Protein AF-A0A5C7MUN4-F1 (afdb_monomer_lite)

Radius of gyration: 30.95 Å; chains: 1; bounding box: 71×65×90 Å

Sequence (383 aa):
MLADESFEQSLLNELRAIESFRRRYASEQPAARVDAQDPDVQRLIEVLAFSAVRTRQALHNNVRATWRRVLGSFFAPLLNPLPAMALLQAQVTARMTESMVLPAGTPVQVTSSDSFVASFQTLAELRVVPMTLERCEVLRAPQGLRLTLSFMSRLSRPDAVGTLRLGLHYLDDYLAALSVFVQLRTHLQRAFVVYDSPVTEGSDGPSCAVEFGPTFDDSYAADERNPLTAVRSFFHFPQQELLLQVQVPPSGRPWNRMTLCFDMSPKWPRRPAPFRELFQPFVVPVCNLRRSPAAPILCDGTQDAYPIHFVHSAASYRLHSIDGVYRITSNGLVPIPQTTLREATPSYELEHVHIPNAGGQSASETSALILRMPSALVDPAQI

pLDDT: mean 85.66, std 13.57, range [30.22, 98.25]

Foldseek 3Di:
DPPPDPLVNQLVVLVVVVVVVLVVCCVVCVPPDDDDPDVVVVVVSSVVSSVVSVVVVVVVVVVVQVVCLQCCQPPVLVVFDAFDKDKDFDDQDPPPPAKDKDAFQRWDWDQDPVRDIFIKTFHGIFIDGNKDFDWWDWAAAPAAIKTKTKIFHPDFAQDFPFKKKWQFDDPVDPVQLVVVLVLLVVFFPFKAKDFPDDDDNPDDHHTKDKDFADPHVDDPVPPPDDVSNVVVVCVVCVSRRRMMIIGYDGDPGGGGMMMMITDTHNPRPCVPPDTRVRIRIRMTMMTRDDDDDWDKWWQQVPDQWAWTHRPDPPPSDDDRDDPFDFWQDPVGTHTADDDDVDDDPFHKTKGFDFADDPPPPHTDTIIIIRTPHPCSNVPIIID

Secondary structure (DSSP, 8-state):
------HHHHHHHHHHHHHHHHHHHHHH-GGG---S--HHHHHHHHHHHHHHHHHHHHHHHHHHHHHHHHHHHHHHHHHSPPPPEEEEEPPPPTT--S-EEE-TT-EEEEE-TTS-EEEEEESS-EEE-SEEEEEEEEEEETTEEEEEEEEEEEEEE-S--EEEEEEE--TT-HHHHHHHHHHHHHHEEEEEEEESS---TT---PBPEEEES---SS-GGG--S-HHHHHHHHHH-GGGG-EEEEEEPPPSS-EEEEEEEEEE-TT----SPP-GGGEEESEEEEES----PBPP-EE-SS-S-EE--BSS--TT------S-EEEEETTEEEEEPBP-SS--SSEEEEEEEEE--TTSS--EEEEEEEEE-GGGGTS-EE-

Structure (mmCIF, N/CA/C/O backbone):
data_AF-A0A5C7MUN4-F1
#
_entry.id   AF-A0A5C7MUN4-F1
#
loop_
_atom_site.group_PDB
_atom_site.id
_atom_site.type_symbol
_atom_site.label_atom_id
_atom_site.label_alt_id
_atom_site.label_comp_id
_atom_site.label_asym_id
_atom_site.label_entity_id
_atom_site.label_seq_id
_atom_site.pdbx_PDB_ins_code
_atom_site.Cartn_x
_atom_site.Cartn_y
_atom_site.Cartn_z
_atom_site.occupancy
_atom_site.B_iso_or_equiv
_atom_site.auth_seq_id
_atom_site.auth_comp_id
_atom_site.auth_asym_id
_atom_site.auth_atom_id
_atom_site.pdbx_PDB_model_num
ATOM 1 N N . MET A 1 1 ? 20.006 14.497 -13.253 1.00 30.22 1 MET A N 1
ATOM 2 C CA . MET A 1 1 ? 18.894 14.373 -14.215 1.00 30.22 1 MET A CA 1
ATOM 3 C C . MET A 1 1 ? 19.154 15.428 -15.279 1.00 30.22 1 MET A C 1
ATOM 5 O O . MET A 1 1 ? 18.889 16.594 -15.031 1.00 30.22 1 MET A O 1
ATOM 9 N N . LEU A 1 2 ? 19.858 15.075 -16.359 1.00 34.72 2 LEU A N 1
ATOM 10 C CA . LEU A 1 2 ? 20.045 16.009 -17.474 1.00 34.72 2 LEU A CA 1
ATOM 11 C C . LEU A 1 2 ? 18.666 16.181 -18.105 1.00 34.72 2 LEU A C 1
ATOM 13 O O . LEU A 1 2 ? 18.048 15.172 -18.444 1.00 34.72 2 LEU A O 1
ATOM 17 N N . ALA A 1 3 ? 18.162 17.414 -18.159 1.00 38.09 3 ALA A N 1
ATOM 18 C CA . ALA A 1 3 ? 16.951 17.714 -18.905 1.00 38.09 3 ALA A CA 1
ATOM 19 C C . ALA A 1 3 ? 17.123 17.147 -20.321 1.00 38.09 3 ALA A C 1
ATOM 21 O O . ALA A 1 3 ? 18.184 17.327 -20.922 1.00 38.09 3 ALA A O 1
ATOM 22 N N . ASP A 1 4 ? 16.130 16.409 -20.812 1.00 54.91 4 ASP A N 1
ATOM 23 C CA . ASP A 1 4 ? 16.089 16.049 -22.225 1.00 54.91 4 ASP A CA 1
ATOM 24 C C . ASP A 1 4 ? 15.905 17.362 -22.990 1.00 54.91 4 ASP A C 1
ATOM 26 O O . ASP A 1 4 ? 14.804 17.907 -23.061 1.00 54.91 4 ASP A O 1
ATOM 30 N N . GLU A 1 5 ? 17.014 17.935 -23.465 1.00 61.66 5 GLU A N 1
ATOM 31 C CA . GLU A 1 5 ? 16.964 19.041 -24.414 1.00 61.66 5 GLU A CA 1
ATOM 32 C C . GLU A 1 5 ? 16.142 18.578 -25.613 1.00 61.66 5 GLU A C 1
ATOM 34 O O . GLU A 1 5 ? 16.366 17.489 -26.155 1.00 61.66 5 GLU A O 1
ATOM 39 N N . SER A 1 6 ? 15.169 19.391 -26.024 1.00 78.25 6 SER A N 1
ATOM 40 C CA . SER A 1 6 ? 14.361 19.034 -27.184 1.00 78.25 6 SER A CA 1
ATOM 41 C C . SER A 1 6 ? 15.262 18.925 -28.419 1.00 78.25 6 SER A C 1
ATOM 43 O O . SER A 1 6 ? 16.280 19.613 -28.531 1.00 78.25 6 SER A O 1
ATOM 45 N N . PHE A 1 7 ? 14.881 18.075 -29.376 1.00 82.69 7 PHE A N 1
ATOM 46 C CA . PHE A 1 7 ? 15.595 17.956 -30.653 1.00 82.69 7 PHE A CA 1
ATOM 47 C C . PHE A 1 7 ? 15.853 19.323 -31.304 1.00 82.69 7 PHE A C 1
ATOM 49 O O . PHE A 1 7 ? 16.945 19.578 -31.807 1.00 82.69 7 PHE A O 1
ATOM 56 N N . GLU A 1 8 ? 14.875 20.225 -31.222 1.00 84.81 8 GLU A N 1
ATOM 57 C CA . GLU A 1 8 ? 14.978 21.592 -31.732 1.00 84.81 8 GLU A CA 1
ATOM 58 C C . GLU A 1 8 ? 16.075 22.400 -31.032 1.00 84.81 8 GLU A C 1
ATOM 60 O O . GLU A 1 8 ? 16.849 23.084 -31.697 1.00 84.81 8 GLU A O 1
ATOM 65 N N . GLN A 1 9 ? 16.193 22.298 -29.704 1.00 88.19 9 GLN A N 1
ATOM 66 C CA . GLN A 1 9 ? 17.255 22.974 -28.954 1.00 88.19 9 GLN A CA 1
ATOM 67 C C . GLN A 1 9 ? 18.634 22.448 -29.352 1.00 88.19 9 GLN A C 1
ATOM 69 O O . GLN A 1 9 ? 19.532 23.241 -29.640 1.00 88.19 9 GLN A O 1
ATOM 74 N N . SER A 1 10 ? 18.792 21.123 -29.441 1.00 88.19 10 SER A N 1
ATOM 75 C CA . SER A 1 10 ? 20.044 20.516 -29.898 1.00 88.19 10 SER A CA 1
ATOM 76 C C . SER A 1 10 ? 20.396 20.935 -31.331 1.00 88.19 10 SER A C 1
ATOM 78 O O . SER A 1 10 ? 21.559 21.225 -31.611 1.00 88.19 10 SER A O 1
ATOM 80 N N . LEU A 1 11 ? 19.406 21.033 -32.226 1.00 91.19 11 LEU A N 1
ATOM 81 C CA . LEU A 1 11 ? 19.602 21.488 -33.604 1.00 91.19 11 LEU A CA 1
ATOM 82 C C . LEU A 1 11 ? 20.031 22.955 -33.679 1.00 91.19 11 LEU A C 1
ATOM 84 O O . LEU A 1 11 ? 20.992 23.280 -34.374 1.00 91.19 11 LEU A O 1
ATOM 88 N N . LEU A 1 12 ? 19.362 23.840 -32.939 1.00 91.94 12 LEU A N 1
ATOM 89 C CA . LEU A 1 12 ? 19.726 25.256 -32.881 1.00 91.94 12 LEU A CA 1
ATOM 90 C C . LEU A 1 12 ? 21.133 25.456 -32.311 1.00 91.94 12 LEU A C 1
ATOM 92 O O . LEU A 1 12 ? 21.886 26.293 -32.812 1.00 91.94 12 LEU A O 1
ATOM 96 N N . ASN A 1 13 ? 21.498 24.685 -31.287 1.00 92.31 13 ASN A N 1
ATOM 97 C CA . ASN A 1 13 ? 22.842 24.705 -30.717 1.00 92.31 13 ASN A CA 1
ATOM 98 C C . ASN A 1 13 ? 23.891 24.251 -31.744 1.00 92.31 13 ASN A C 1
ATOM 100 O O . ASN A 1 13 ? 24.927 24.905 -31.873 1.00 92.31 13 ASN A O 1
ATOM 104 N N . GLU A 1 14 ? 23.606 23.204 -32.524 1.00 93.88 14 GLU A N 1
ATOM 105 C CA . GLU A 1 14 ? 24.507 22.723 -33.576 1.00 93.88 14 GLU A CA 1
ATOM 106 C C . GLU A 1 14 ? 24.694 23.759 -34.694 1.00 93.88 14 GLU A C 1
ATOM 108 O O . GLU A 1 14 ? 25.824 24.071 -35.065 1.00 93.88 14 GLU A O 1
ATOM 113 N N . LEU A 1 15 ? 23.606 24.361 -35.187 1.00 92.00 15 LEU A N 1
ATOM 114 C CA . LEU A 1 15 ? 23.672 25.396 -36.226 1.00 92.00 15 LEU A CA 1
ATOM 115 C C . LEU A 1 15 ? 24.466 26.624 -35.759 1.00 92.00 15 LEU A C 1
ATOM 117 O O . LEU A 1 15 ? 25.291 27.155 -36.504 1.00 92.00 15 LEU A O 1
ATOM 121 N N . ARG A 1 16 ? 24.283 27.048 -34.500 1.00 91.38 16 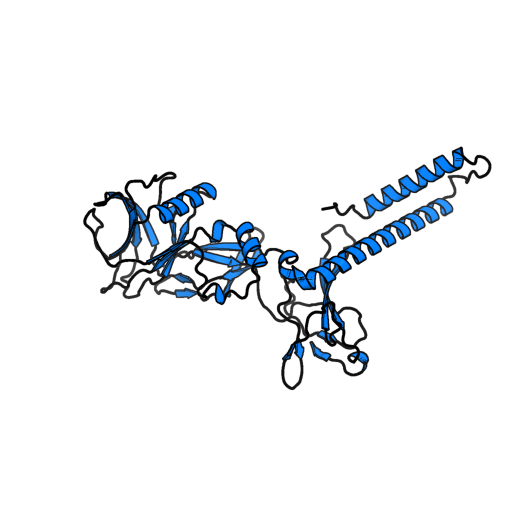ARG A N 1
ATOM 122 C CA . ARG A 1 16 ? 25.086 28.124 -33.894 1.00 91.38 16 ARG A CA 1
ATOM 123 C C . ARG A 1 16 ? 26.563 27.746 -33.796 1.00 91.38 16 ARG A C 1
ATOM 125 O O . ARG A 1 16 ? 27.420 28.587 -34.072 1.00 91.38 16 ARG A O 1
ATOM 132 N N . ALA A 1 17 ? 26.869 26.503 -33.423 1.00 91.75 17 ALA A N 1
ATOM 133 C CA . ALA A 1 17 ? 28.241 26.013 -33.351 1.00 91.75 17 ALA A CA 1
ATOM 134 C C . ALA A 1 17 ? 28.908 26.026 -34.737 1.00 91.75 17 ALA A C 1
ATOM 136 O O . ALA A 1 17 ? 30.005 26.568 -34.873 1.00 91.75 17 ALA A O 1
ATOM 137 N N . ILE A 1 18 ? 28.222 25.541 -35.776 1.00 89.81 18 ILE A N 1
ATOM 138 C CA . ILE A 1 18 ? 28.713 25.564 -37.163 1.00 89.81 18 ILE A CA 1
ATOM 139 C C . ILE A 1 18 ? 28.970 27.002 -37.634 1.00 89.81 18 ILE A C 1
ATOM 141 O O . ILE A 1 18 ? 30.040 27.297 -38.168 1.00 89.81 18 ILE A O 1
ATOM 145 N N . GLU A 1 19 ? 28.039 27.922 -37.381 1.00 86.50 19 GLU A N 1
ATOM 146 C CA . GLU A 1 19 ? 28.182 29.333 -37.757 1.00 86.50 19 GLU A CA 1
ATOM 147 C C . GLU A 1 19 ? 29.358 30.009 -37.028 1.00 86.50 19 GLU A C 1
ATOM 149 O O . GLU A 1 19 ? 30.152 30.735 -37.630 1.00 86.50 19 GLU A O 1
ATOM 154 N N . SER A 1 20 ? 29.534 29.738 -35.731 1.00 88.38 20 SER A N 1
ATOM 155 C CA . SER A 1 20 ? 30.675 30.263 -34.969 1.00 88.38 20 SER A CA 1
ATOM 156 C C . SER A 1 20 ? 32.019 29.705 -35.456 1.00 88.38 20 SER A C 1
ATOM 158 O O . SER A 1 20 ? 32.976 30.468 -35.614 1.00 88.38 20 SER A O 1
ATOM 160 N N . PHE A 1 21 ? 32.083 28.404 -35.767 1.00 87.12 21 PHE A N 1
ATOM 161 C CA . PHE A 1 21 ? 33.252 27.776 -36.377 1.00 87.12 21 PHE A CA 1
ATOM 162 C C . PHE A 1 21 ? 33.586 28.440 -37.712 1.00 87.12 21 PHE A C 1
ATOM 164 O O . PHE A 1 21 ? 34.736 28.812 -37.942 1.00 87.12 21 PHE A O 1
ATOM 171 N N . ARG A 1 22 ? 32.576 28.656 -38.560 1.00 80.62 22 ARG A N 1
ATOM 172 C CA . ARG A 1 22 ? 32.736 29.305 -39.860 1.00 80.62 22 ARG A CA 1
ATOM 173 C C . ARG A 1 22 ? 33.324 30.708 -39.731 1.00 80.62 22 ARG A C 1
ATOM 175 O O . ARG A 1 22 ? 34.273 31.031 -40.443 1.00 80.62 22 ARG A O 1
ATOM 182 N N . ARG A 1 23 ? 32.794 31.539 -38.825 1.00 83.38 23 ARG A N 1
ATOM 183 C CA . ARG A 1 23 ? 33.304 32.906 -38.598 1.00 83.38 23 ARG A CA 1
ATOM 184 C C . ARG A 1 23 ? 34.771 32.899 -38.189 1.00 83.38 23 ARG A C 1
ATOM 186 O O . ARG A 1 23 ? 35.555 33.673 -38.734 1.00 83.38 23 ARG A O 1
ATOM 193 N N . ARG A 1 24 ? 35.144 32.001 -37.273 1.00 85.19 24 ARG A N 1
ATOM 194 C CA . ARG A 1 24 ? 36.537 31.830 -36.848 1.00 85.19 24 ARG A CA 1
ATOM 195 C C . ARG A 1 24 ? 37.418 31.384 -38.015 1.00 85.19 24 ARG A C 1
ATOM 197 O O . ARG A 1 24 ? 38.421 32.034 -38.294 1.00 85.19 24 ARG A O 1
ATOM 204 N N . TYR A 1 25 ? 36.998 30.364 -38.758 1.00 82.94 25 TYR A N 1
ATOM 205 C CA . TYR A 1 25 ? 37.739 29.852 -39.910 1.00 82.94 25 TYR A CA 1
ATOM 206 C C . TYR A 1 25 ? 37.963 30.926 -40.987 1.00 82.94 25 TYR A C 1
ATOM 208 O O . TYR A 1 25 ? 39.075 31.092 -41.479 1.00 82.94 25 TYR A O 1
ATOM 216 N N . ALA A 1 26 ? 36.941 31.731 -41.295 1.00 81.88 26 ALA A N 1
ATOM 217 C CA . ALA A 1 26 ? 37.047 32.830 -42.256 1.00 81.88 26 ALA A CA 1
ATOM 218 C C . ALA A 1 26 ? 37.977 33.968 -41.793 1.00 81.88 26 ALA A C 1
ATOM 220 O O . ALA A 1 26 ? 38.503 34.701 -42.635 1.00 81.88 26 ALA A O 1
ATOM 221 N N . SER A 1 27 ? 38.158 34.144 -40.478 1.00 82.81 27 SER A N 1
ATOM 222 C CA . SER A 1 27 ? 39.119 35.105 -39.922 1.00 82.81 27 SER A CA 1
ATOM 223 C C . SER A 1 27 ? 40.562 34.597 -39.989 1.00 82.81 27 SER A C 1
ATOM 225 O O . SER A 1 27 ? 41.468 35.377 -40.260 1.00 82.81 27 SER A O 1
ATOM 227 N N . GLU A 1 28 ? 40.764 33.291 -39.802 1.00 85.38 28 GLU A N 1
ATOM 228 C CA . GLU A 1 28 ? 42.081 32.643 -39.814 1.00 85.38 28 GLU A CA 1
ATOM 229 C C . GLU A 1 28 ? 42.582 32.352 -41.237 1.00 85.38 28 GLU A C 1
ATOM 231 O O . GLU A 1 28 ? 43.787 32.367 -41.478 1.00 85.38 28 GLU A O 1
ATOM 236 N N . GLN A 1 29 ? 41.674 32.113 -42.191 1.00 81.38 29 GLN A N 1
ATOM 237 C CA . GLN A 1 29 ? 41.995 31.763 -43.580 1.00 81.38 29 GLN A CA 1
ATOM 238 C C . GLN A 1 29 ? 41.243 32.660 -44.584 1.00 81.38 29 GLN A C 1
ATOM 240 O O . GLN A 1 29 ? 40.272 32.228 -45.214 1.00 81.38 29 GLN A O 1
ATOM 245 N N . PRO A 1 30 ? 41.690 33.915 -44.796 1.00 74.62 30 PRO A N 1
ATOM 246 C CA . PRO A 1 30 ? 40.983 34.880 -45.646 1.00 74.62 30 PRO A CA 1
ATOM 247 C C . PRO A 1 30 ? 40.883 34.468 -47.122 1.00 74.62 30 PRO A C 1
ATOM 249 O O . PRO A 1 30 ? 39.945 34.871 -47.806 1.00 74.62 30 PRO A O 1
ATOM 252 N N . ALA A 1 31 ? 41.835 33.664 -47.608 1.00 75.38 31 ALA A N 1
ATOM 253 C CA . ALA A 1 31 ? 41.882 33.186 -48.991 1.00 75.38 31 ALA A CA 1
ATOM 254 C C . ALA A 1 31 ? 40.857 32.073 -49.297 1.00 75.38 31 ALA A C 1
ATOM 256 O O . ALA A 1 31 ? 40.566 31.825 -50.462 1.00 75.38 31 ALA A O 1
ATOM 257 N N . ALA A 1 32 ? 40.294 31.424 -48.272 1.00 67.38 32 ALA A N 1
ATOM 258 C CA . ALA A 1 32 ? 39.343 30.314 -48.395 1.00 67.38 32 ALA A CA 1
ATOM 259 C C . ALA A 1 32 ? 37.906 30.728 -48.017 1.00 67.38 32 ALA A C 1
ATOM 261 O O . ALA A 1 32 ? 37.133 29.936 -47.473 1.00 67.38 32 ALA A O 1
ATOM 262 N N . ARG A 1 33 ? 37.539 31.994 -48.253 1.00 63.03 33 ARG A N 1
ATOM 263 C CA . ARG A 1 33 ? 36.197 32.502 -47.945 1.00 63.03 33 ARG A CA 1
ATOM 264 C C . ARG A 1 33 ? 35.146 31.829 -48.831 1.00 63.03 33 ARG A C 1
ATOM 266 O O . ARG A 1 33 ? 35.077 32.087 -50.026 1.00 63.03 33 ARG A O 1
ATOM 273 N N . VAL A 1 34 ? 34.307 31.002 -48.215 1.00 61.84 34 VAL A N 1
ATOM 274 C CA . VAL A 1 34 ? 33.099 30.442 -48.835 1.00 61.84 34 VAL A CA 1
ATOM 275 C C . VAL A 1 34 ? 31.986 31.485 -48.766 1.00 61.84 34 VAL A C 1
ATOM 277 O O . VAL A 1 34 ? 31.699 31.999 -47.676 1.00 61.84 34 VAL A O 1
ATOM 280 N N . ASP A 1 35 ? 31.372 31.796 -49.909 1.00 62.81 35 ASP A N 1
ATOM 281 C CA . ASP A 1 35 ? 30.264 32.750 -49.995 1.00 62.81 35 ASP A CA 1
ATOM 282 C C . ASP A 1 35 ? 29.048 32.260 -49.186 1.00 62.81 35 ASP A C 1
ATOM 284 O O . ASP A 1 35 ? 28.774 31.067 -49.082 1.00 62.81 35 ASP A O 1
ATOM 288 N N . ALA A 1 36 ? 28.365 33.179 -48.509 1.00 58.72 36 ALA A N 1
ATOM 289 C CA . ALA A 1 36 ? 27.332 32.878 -47.516 1.00 58.72 36 ALA A CA 1
ATOM 290 C C . ALA A 1 36 ? 25.924 32.747 -48.075 1.00 58.72 36 ALA A C 1
ATOM 292 O O . ALA A 1 36 ? 25.039 32.355 -47.323 1.00 58.72 36 ALA A O 1
ATOM 293 N N . GLN A 1 37 ? 25.719 33.096 -49.341 1.00 64.50 37 GLN A N 1
ATOM 294 C CA . GLN A 1 37 ? 24.379 33.297 -49.886 1.00 64.50 37 GLN A CA 1
ATOM 295 C C . GLN A 1 37 ? 23.915 32.202 -50.842 1.00 64.50 37 GLN A C 1
ATOM 297 O O . GLN A 1 37 ? 22.872 32.364 -51.468 1.00 64.50 37 GLN A O 1
ATOM 302 N N . ASP A 1 38 ? 24.647 31.091 -50.948 1.00 78.44 38 ASP A N 1
ATOM 303 C CA . ASP A 1 38 ? 24.169 29.949 -51.719 1.00 78.44 38 ASP A CA 1
ATOM 304 C C . ASP A 1 38 ? 23.100 29.182 -50.907 1.00 78.44 38 ASP A C 1
ATOM 306 O O . ASP A 1 38 ? 23.422 28.571 -49.876 1.00 78.44 38 ASP A O 1
ATOM 310 N N . PRO A 1 39 ? 21.825 29.207 -51.343 1.00 81.56 39 PRO A N 1
ATOM 311 C CA . PRO A 1 39 ? 20.742 28.543 -50.629 1.00 81.56 39 PRO A CA 1
ATOM 312 C C . PRO A 1 39 ? 20.906 27.018 -50.594 1.00 81.56 39 PRO A C 1
ATOM 314 O O . PRO A 1 39 ? 20.445 26.382 -49.645 1.00 81.56 39 PRO A O 1
ATOM 317 N N . ASP A 1 40 ? 21.565 26.412 -51.583 1.00 83.44 40 ASP A N 1
ATOM 318 C CA . ASP A 1 40 ? 21.756 24.964 -51.638 1.00 83.44 40 ASP A CA 1
ATOM 319 C C . ASP A 1 40 ? 22.868 24.516 -50.683 1.00 83.44 40 ASP A C 1
ATOM 321 O O . ASP A 1 40 ? 22.720 23.505 -49.993 1.00 83.44 40 ASP A O 1
ATOM 325 N N . VAL A 1 41 ? 23.930 25.314 -50.527 1.00 81.12 41 VAL A N 1
ATOM 326 C CA . VAL A 1 41 ? 24.953 25.083 -49.489 1.00 81.12 41 VAL A CA 1
ATOM 327 C C . VAL A 1 41 ? 24.352 25.218 -48.090 1.00 81.12 41 VAL A C 1
ATOM 329 O O . VAL A 1 41 ? 24.636 24.391 -47.220 1.00 81.12 41 VAL A O 1
ATOM 332 N N . GLN A 1 42 ? 23.485 26.210 -47.865 1.00 82.38 42 GLN A N 1
ATOM 333 C CA . GLN A 1 42 ? 22.800 26.364 -46.581 1.00 82.38 42 GLN A CA 1
ATOM 334 C C . GLN A 1 42 ? 21.922 25.145 -46.263 1.00 82.38 42 GLN A C 1
ATOM 336 O O . GLN A 1 42 ? 22.016 24.594 -45.165 1.00 82.38 42 GLN A O 1
ATOM 341 N N . ARG A 1 43 ? 21.137 24.662 -47.235 1.00 85.25 43 ARG A N 1
ATOM 342 C CA . ARG A 1 43 ? 20.334 23.437 -47.085 1.00 85.25 43 ARG A CA 1
ATOM 343 C C . ARG A 1 43 ? 21.196 22.216 -46.771 1.00 85.25 43 ARG A C 1
ATOM 345 O O . ARG A 1 43 ? 20.829 21.422 -45.909 1.00 85.25 43 ARG A O 1
ATOM 352 N N . LEU A 1 44 ? 22.348 22.059 -47.427 1.00 88.25 44 LEU A N 1
ATOM 353 C CA . LEU A 1 44 ? 23.274 20.958 -47.142 1.00 88.25 44 LEU A CA 1
ATOM 354 C C . LEU A 1 44 ? 23.820 21.020 -45.709 1.00 88.25 44 LEU A C 1
ATOM 356 O O . LEU A 1 44 ? 23.891 19.988 -45.041 1.00 88.25 44 LEU A O 1
ATOM 360 N N . ILE A 1 45 ? 24.162 22.214 -45.217 1.00 86.12 45 ILE A N 1
ATOM 361 C CA . ILE A 1 45 ? 24.609 22.418 -43.832 1.00 86.12 45 ILE A CA 1
ATOM 362 C C . ILE A 1 45 ? 23.487 22.081 -42.845 1.00 86.12 45 ILE A C 1
ATOM 364 O O . ILE A 1 45 ? 23.736 21.393 -41.856 1.00 86.12 45 ILE A O 1
ATOM 368 N N . GLU A 1 46 ? 22.257 22.517 -43.116 1.00 87.56 46 GLU A N 1
ATOM 369 C CA . GLU A 1 46 ? 21.091 22.208 -42.281 1.00 87.56 46 GLU A CA 1
ATOM 370 C C . GLU A 1 46 ? 20.820 20.699 -42.220 1.00 87.56 46 GLU A C 1
ATOM 372 O O . GLU A 1 46 ? 20.639 20.150 -41.131 1.00 87.56 46 GLU A O 1
ATOM 377 N N . VAL A 1 47 ? 20.872 19.999 -43.359 1.00 92.06 47 VAL A N 1
ATOM 378 C CA . VAL A 1 47 ? 20.721 18.535 -43.424 1.00 92.06 47 VAL A CA 1
ATOM 379 C C . VAL A 1 47 ? 21.847 17.824 -42.670 1.00 92.06 47 VAL A C 1
ATOM 381 O O . VAL A 1 47 ? 21.589 16.860 -41.944 1.00 92.06 47 VAL A O 1
ATOM 384 N N . LEU A 1 48 ? 23.089 18.300 -42.795 1.00 91.12 48 LEU A N 1
ATOM 385 C CA . LEU A 1 48 ? 24.230 17.735 -42.076 1.00 91.12 48 LEU A CA 1
ATOM 386 C C . LEU A 1 48 ? 24.085 17.927 -40.561 1.00 91.12 48 LEU A C 1
ATOM 388 O O . LEU A 1 48 ? 24.265 16.969 -39.809 1.00 91.12 48 LEU A O 1
ATOM 392 N N . ALA A 1 49 ? 23.708 19.130 -40.119 1.00 91.38 49 ALA A N 1
ATOM 393 C CA . ALA A 1 49 ? 23.453 19.435 -38.714 1.00 91.38 49 ALA A CA 1
ATOM 394 C C . ALA A 1 49 ? 22.315 18.567 -38.158 1.00 91.38 49 ALA A C 1
ATOM 396 O O . ALA A 1 49 ? 22.467 17.939 -37.111 1.00 91.38 49 ALA A O 1
ATOM 397 N N . PHE A 1 50 ? 21.207 18.451 -38.896 1.00 91.19 50 PHE A N 1
ATOM 398 C CA . PHE A 1 50 ? 20.082 17.590 -38.539 1.00 91.19 50 PHE A CA 1
ATOM 399 C C . PHE A 1 50 ? 20.508 16.124 -38.388 1.00 91.19 50 PHE A C 1
ATOM 401 O O . PHE A 1 50 ? 20.188 15.484 -37.386 1.00 91.19 50 PHE A O 1
ATOM 408 N N . SER A 1 51 ? 21.264 15.591 -39.353 1.00 92.06 51 SER A N 1
ATOM 409 C CA . SER A 1 51 ? 21.768 14.213 -39.321 1.00 92.06 51 SER A CA 1
ATOM 410 C C . SER A 1 51 ? 22.726 13.974 -38.149 1.00 92.06 51 SER A C 1
ATOM 412 O O . SER A 1 51 ? 22.599 12.974 -37.434 1.00 92.06 51 SER A O 1
ATOM 414 N N . ALA A 1 52 ? 23.642 14.912 -37.892 1.00 91.88 52 ALA A N 1
ATOM 415 C CA . ALA A 1 52 ? 24.587 14.838 -36.783 1.00 91.88 52 ALA A CA 1
ATOM 416 C C . ALA A 1 52 ? 23.868 14.843 -35.426 1.00 91.88 52 ALA A C 1
ATOM 418 O O . ALA A 1 52 ? 24.145 13.992 -34.578 1.00 91.88 52 ALA A O 1
ATOM 419 N N . VAL A 1 53 ? 22.901 15.746 -35.238 1.00 91.00 53 VAL A N 1
ATOM 420 C CA . VAL A 1 53 ? 22.091 15.836 -34.013 1.00 91.00 53 VAL A CA 1
ATOM 421 C C . VAL A 1 53 ? 21.259 14.573 -33.824 1.00 91.00 53 VAL A C 1
ATOM 423 O O . VAL A 1 53 ? 21.299 13.974 -32.749 1.00 91.00 53 VAL A O 1
ATOM 426 N N . ARG A 1 54 ? 20.574 14.103 -34.873 1.00 87.81 54 ARG A N 1
ATOM 427 C CA . ARG A 1 54 ? 19.781 12.866 -34.830 1.00 87.81 54 ARG A CA 1
ATOM 428 C C . ARG A 1 54 ? 20.636 11.650 -34.473 1.00 87.81 54 ARG A C 1
ATOM 430 O O . ARG A 1 54 ? 20.235 10.854 -33.628 1.00 87.81 54 ARG A O 1
ATOM 437 N N . THR A 1 55 ? 21.819 11.520 -35.071 1.00 89.81 55 THR A N 1
ATOM 438 C CA . THR A 1 55 ? 22.754 10.418 -34.789 1.00 89.81 55 THR A CA 1
ATOM 439 C C . THR A 1 55 ? 23.264 10.481 -33.353 1.00 89.81 55 THR A C 1
ATOM 441 O O . THR A 1 55 ? 23.276 9.470 -32.653 1.00 89.81 55 THR A O 1
ATOM 444 N N . ARG A 1 56 ? 23.634 11.675 -32.877 1.00 89.69 56 ARG A N 1
ATOM 445 C CA . ARG A 1 56 ? 24.096 11.890 -31.502 1.00 89.69 56 ARG A CA 1
ATOM 446 C C . ARG A 1 56 ? 23.013 11.531 -30.487 1.00 89.69 56 ARG A C 1
ATOM 448 O O . ARG A 1 56 ? 23.296 10.827 -29.522 1.00 89.69 56 ARG A O 1
ATOM 455 N N . GLN A 1 57 ? 21.772 11.954 -30.718 1.00 84.69 57 GLN A N 1
ATOM 456 C CA . GLN A 1 57 ? 20.647 11.587 -29.860 1.00 84.69 57 GLN A CA 1
ATOM 457 C C . GLN A 1 57 ? 20.365 10.083 -29.884 1.00 84.69 57 GLN A C 1
ATOM 459 O O . GLN A 1 57 ? 20.201 9.485 -28.824 1.00 84.69 57 GLN A O 1
ATOM 464 N N . ALA A 1 58 ? 20.377 9.452 -31.062 1.00 84.12 58 ALA A N 1
ATOM 465 C CA . ALA A 1 58 ? 20.226 8.003 -31.177 1.00 84.12 58 ALA A CA 1
ATOM 466 C C . ALA A 1 58 ? 21.315 7.255 -30.387 1.00 84.12 58 ALA A C 1
ATOM 468 O O . ALA A 1 58 ? 21.005 6.319 -29.650 1.00 84.12 58 ALA A O 1
ATOM 469 N N . LEU A 1 59 ? 22.570 7.711 -30.466 1.00 88.56 59 LEU A N 1
ATOM 470 C CA . LEU A 1 59 ? 23.683 7.155 -29.697 1.00 88.56 59 LEU A CA 1
ATOM 471 C C . LEU A 1 59 ? 23.475 7.333 -28.187 1.00 88.56 59 LEU A C 1
ATOM 473 O O . LEU A 1 59 ? 23.597 6.368 -27.436 1.00 88.56 59 LEU A O 1
ATOM 477 N N . HIS A 1 60 ? 23.126 8.537 -27.727 1.00 86.50 60 HIS A N 1
ATOM 478 C CA . HIS A 1 60 ? 22.854 8.779 -26.307 1.00 86.50 60 HIS A CA 1
ATOM 479 C C . HIS A 1 60 ? 21.697 7.918 -25.788 1.00 86.50 60 HIS A C 1
ATOM 481 O O . HIS A 1 60 ? 21.801 7.356 -24.695 1.00 86.50 60 HIS A O 1
ATOM 487 N N . ASN A 1 61 ? 20.630 7.765 -26.574 1.00 82.12 61 ASN A N 1
ATOM 488 C CA . ASN A 1 61 ? 19.496 6.908 -26.237 1.00 82.12 61 ASN A CA 1
ATOM 489 C C . ASN A 1 61 ? 19.911 5.436 -26.160 1.00 82.12 61 ASN A C 1
ATOM 491 O O . ASN A 1 61 ? 19.565 4.763 -25.191 1.00 82.12 61 ASN A O 1
ATOM 495 N N . ASN A 1 62 ? 20.715 4.951 -27.110 1.00 83.44 62 ASN A N 1
ATOM 496 C CA . ASN A 1 62 ? 21.237 3.586 -27.097 1.00 83.44 62 ASN A CA 1
ATOM 497 C C . ASN A 1 62 ? 22.137 3.319 -25.876 1.00 83.44 62 ASN A C 1
ATOM 499 O O . ASN A 1 62 ? 21.984 2.297 -25.206 1.00 83.44 62 ASN A O 1
ATOM 503 N N . VAL A 1 63 ? 23.019 4.260 -25.524 1.00 86.88 63 VAL A N 1
ATOM 504 C CA . VAL A 1 63 ? 23.866 4.157 -24.325 1.00 86.88 63 VAL A CA 1
ATOM 505 C C . VAL A 1 63 ? 23.006 4.111 -23.059 1.00 86.88 63 VAL A C 1
ATOM 507 O O . VAL A 1 63 ? 23.213 3.243 -22.211 1.00 86.88 63 VAL A O 1
ATOM 510 N N . ARG A 1 64 ? 22.000 4.991 -22.932 1.00 82.81 64 ARG A N 1
ATOM 511 C CA . ARG A 1 64 ? 21.049 4.975 -21.804 1.00 82.81 64 ARG A CA 1
ATOM 512 C C . ARG A 1 64 ? 20.292 3.646 -21.723 1.00 82.81 64 ARG A C 1
ATOM 514 O O . ARG A 1 64 ? 20.203 3.074 -20.639 1.00 82.81 64 ARG A O 1
ATOM 521 N N . ALA A 1 65 ? 19.776 3.145 -22.846 1.00 79.00 65 ALA A N 1
ATOM 522 C CA . ALA A 1 65 ? 19.073 1.865 -22.914 1.00 79.00 65 ALA A CA 1
ATOM 523 C C . ALA A 1 65 ? 19.984 0.701 -22.495 1.00 79.00 65 ALA A C 1
ATOM 525 O O . ALA A 1 65 ? 19.589 -0.124 -21.676 1.00 79.00 65 ALA A O 1
ATOM 526 N N . THR A 1 66 ? 21.235 0.695 -22.958 1.00 82.19 66 THR A N 1
ATOM 527 C CA . THR A 1 66 ? 22.242 -0.308 -22.585 1.00 82.19 66 THR A CA 1
ATOM 528 C C . THR A 1 66 ? 22.500 -0.313 -21.080 1.00 82.19 66 THR A C 1
ATOM 530 O O . THR A 1 66 ? 22.425 -1.366 -20.450 1.00 82.19 66 THR A O 1
ATOM 533 N N . TRP A 1 67 ? 22.713 0.857 -20.468 1.00 83.56 67 TRP A N 1
ATOM 534 C CA . TRP A 1 67 ? 22.864 0.951 -19.013 1.00 83.56 67 TRP A CA 1
ATOM 535 C C . TRP A 1 67 ? 21.619 0.475 -18.262 1.00 83.56 67 TRP A C 1
ATOM 537 O O . TRP A 1 67 ? 21.751 -0.234 -17.267 1.00 83.56 67 TRP A O 1
ATOM 547 N N . ARG A 1 68 ? 20.412 0.811 -18.739 1.00 80.62 68 ARG A N 1
ATOM 548 C CA . ARG A 1 68 ? 19.160 0.327 -18.131 1.00 80.62 68 ARG A CA 1
ATOM 549 C C . ARG A 1 68 ? 19.027 -1.193 -18.222 1.00 80.62 68 ARG A C 1
ATOM 551 O O . ARG A 1 68 ? 18.623 -1.785 -17.229 1.00 80.62 68 ARG A O 1
ATOM 558 N N . ARG A 1 69 ? 19.415 -1.828 -19.335 1.00 78.00 69 ARG A N 1
ATOM 559 C CA . ARG A 1 69 ? 19.418 -3.300 -19.471 1.00 78.00 69 ARG A CA 1
ATOM 560 C C . ARG A 1 69 ? 20.403 -3.966 -18.509 1.00 78.00 69 ARG A C 1
ATOM 562 O O . ARG A 1 69 ? 20.034 -4.892 -17.787 1.00 78.00 69 ARG A O 1
ATOM 569 N N . VAL A 1 70 ? 21.632 -3.447 -18.431 1.00 79.88 70 VAL A N 1
ATOM 570 C CA . VAL A 1 70 ? 22.661 -3.963 -17.512 1.00 79.88 70 VAL A CA 1
ATOM 571 C C . VAL A 1 70 ? 22.205 -3.828 -16.059 1.00 79.88 70 VAL A C 1
ATOM 573 O O . VAL A 1 70 ? 22.210 -4.805 -15.314 1.00 79.88 70 VAL A O 1
ATOM 576 N N . LEU A 1 71 ? 21.752 -2.638 -15.655 1.00 81.94 71 LEU A N 1
ATOM 577 C CA . LEU A 1 71 ? 21.285 -2.391 -14.290 1.00 81.94 71 LEU A CA 1
ATOM 578 C C . LEU A 1 71 ? 19.986 -3.138 -13.977 1.00 81.94 71 LEU A C 1
ATOM 580 O O . LEU A 1 71 ? 19.826 -3.599 -12.855 1.00 81.94 71 LEU A O 1
ATOM 584 N N . GLY A 1 72 ? 19.086 -3.312 -14.947 1.00 76.00 72 GLY A N 1
ATOM 585 C CA . GLY A 1 72 ? 17.830 -4.053 -14.797 1.00 76.00 72 GLY A CA 1
ATOM 586 C C . GLY A 1 72 ? 18.016 -5.501 -14.369 1.00 76.00 72 GLY A C 1
ATOM 587 O O . GLY A 1 72 ? 17.146 -6.050 -13.708 1.00 76.00 72 GLY A O 1
ATOM 588 N N . SER A 1 73 ? 19.166 -6.101 -14.657 1.00 73.06 73 SER A N 1
ATOM 589 C CA . SER A 1 73 ? 19.458 -7.481 -14.254 1.00 73.06 73 SER A CA 1
ATOM 590 C C . SER A 1 73 ? 19.834 -7.617 -12.773 1.00 73.06 73 SER A C 1
ATOM 592 O O . SER A 1 73 ? 19.668 -8.684 -12.194 1.00 73.06 73 SER A O 1
ATOM 594 N N . PHE A 1 74 ? 20.305 -6.537 -12.138 1.00 75.38 74 PHE A N 1
ATOM 595 C CA . PHE A 1 74 ? 20.762 -6.545 -10.738 1.00 75.38 74 PHE A CA 1
ATOM 596 C C . PHE A 1 74 ? 19.905 -5.672 -9.812 1.00 75.38 74 PHE A C 1
ATOM 598 O O . PHE A 1 74 ? 19.780 -5.940 -8.621 1.00 75.38 74 PHE A O 1
ATOM 605 N N . PHE A 1 75 ? 19.313 -4.616 -10.363 1.00 78.75 75 PHE A N 1
ATOM 606 C CA . PHE A 1 75 ? 18.676 -3.519 -9.644 1.00 78.75 75 PHE A CA 1
ATOM 607 C C . PHE A 1 75 ? 17.288 -3.186 -10.211 1.00 78.75 75 PHE A C 1
ATOM 609 O O . PHE A 1 75 ? 16.844 -2.042 -10.093 1.00 78.75 75 PHE A O 1
ATOM 616 N N . ALA A 1 76 ? 16.569 -4.159 -10.793 1.00 76.69 76 ALA A N 1
ATOM 617 C CA . ALA A 1 76 ? 15.182 -3.963 -11.245 1.00 76.69 76 ALA A CA 1
ATOM 618 C C . ALA A 1 76 ? 14.298 -3.236 -10.204 1.00 76.69 76 ALA A C 1
ATOM 620 O O . ALA A 1 76 ? 13.622 -2.271 -10.573 1.00 76.69 76 ALA A O 1
ATOM 621 N N . PRO A 1 77 ? 14.370 -3.565 -8.894 1.00 80.06 77 PRO A N 1
ATOM 622 C CA . PRO A 1 77 ? 13.619 -2.861 -7.856 1.00 80.06 77 PRO A CA 1
ATOM 623 C C . PRO A 1 77 ? 13.889 -1.365 -7.735 1.00 80.06 77 PRO A C 1
ATOM 625 O O . PRO A 1 77 ? 13.068 -0.684 -7.139 1.00 80.06 77 PRO A O 1
ATOM 628 N N . LEU A 1 78 ? 15.016 -0.841 -8.227 1.00 82.06 78 LEU A N 1
ATOM 629 C CA . LEU A 1 78 ? 15.329 0.596 -8.221 1.00 82.06 78 LEU A CA 1
ATOM 630 C C . LEU A 1 78 ? 14.877 1.295 -9.508 1.00 82.06 78 LEU A C 1
ATOM 632 O O . LEU A 1 78 ? 14.653 2.503 -9.498 1.00 82.06 78 LEU A O 1
ATOM 636 N N . LEU A 1 79 ? 14.743 0.542 -10.600 1.00 81.31 79 LEU A N 1
ATOM 637 C CA . LEU A 1 79 ? 14.388 1.065 -11.918 1.00 81.31 79 LEU A CA 1
ATOM 638 C C . LEU A 1 79 ? 12.880 1.080 -12.165 1.00 81.31 79 LEU A C 1
ATOM 640 O O . LEU A 1 79 ? 12.409 1.919 -12.933 1.00 81.31 79 LEU A O 1
ATOM 644 N N . ASN A 1 80 ? 12.131 0.192 -11.507 1.00 82.38 80 ASN A N 1
ATOM 645 C CA . ASN A 1 80 ? 10.679 0.158 -11.637 1.00 82.38 80 ASN A CA 1
ATOM 646 C C . ASN A 1 80 ? 10.060 1.464 -11.102 1.00 82.38 80 ASN A C 1
ATOM 648 O O . ASN A 1 80 ? 10.485 1.960 -10.042 1.00 82.38 80 ASN A O 1
ATOM 652 N N . PRO A 1 81 ? 9.067 2.037 -11.806 1.00 84.94 81 PRO A N 1
ATOM 653 C CA . PRO A 1 81 ? 8.326 3.184 -11.298 1.00 84.94 81 PRO A CA 1
ATOM 654 C C . PRO A 1 81 ? 7.608 2.805 -9.998 1.00 84.94 81 PRO A C 1
ATOM 656 O O . PRO A 1 81 ? 7.269 1.648 -9.789 1.00 84.94 81 PRO A O 1
ATOM 659 N N . LEU A 1 82 ? 7.390 3.767 -9.104 1.00 86.81 82 LEU A N 1
ATOM 660 C CA . LEU A 1 82 ? 6.593 3.515 -7.903 1.00 86.81 82 LEU A CA 1
ATOM 661 C C . LEU A 1 82 ? 5.109 3.661 -8.262 1.00 86.81 82 LEU A C 1
ATOM 663 O O . LEU A 1 82 ? 4.745 4.683 -8.854 1.00 86.81 82 LEU A O 1
ATOM 667 N N . PRO A 1 83 ? 4.263 2.656 -7.976 1.00 89.69 83 PRO A N 1
ATOM 668 C CA . PRO A 1 83 ? 2.847 2.722 -8.306 1.00 89.69 83 PRO A CA 1
ATOM 669 C C . PRO A 1 83 ? 2.140 3.729 -7.406 1.00 89.69 83 PRO A C 1
ATOM 671 O O . PRO A 1 83 ? 2.529 3.913 -6.258 1.00 89.69 83 PRO A O 1
ATOM 674 N N . ALA A 1 84 ? 1.043 4.312 -7.886 1.00 91.44 84 ALA A N 1
ATOM 675 C CA . ALA A 1 84 ? 0.187 5.110 -7.019 1.00 91.44 84 ALA A CA 1
ATOM 676 C C . ALA A 1 84 ? -0.349 4.248 -5.861 1.00 91.44 84 ALA A C 1
ATOM 678 O O . ALA A 1 84 ? -0.821 3.127 -6.074 1.00 91.44 84 ALA A O 1
ATOM 679 N N . MET A 1 85 ? -0.295 4.779 -4.643 1.00 91.81 85 MET A N 1
ATOM 680 C CA . MET A 1 85 ? -0.783 4.130 -3.426 1.00 91.81 85 MET A CA 1
ATOM 681 C C . MET A 1 85 ? -1.781 5.038 -2.713 1.00 91.81 85 MET A C 1
ATOM 683 O O . MET A 1 85 ? -1.721 6.260 -2.844 1.00 91.81 85 MET A O 1
ATOM 687 N N . ALA A 1 86 ? -2.702 4.439 -1.966 1.00 92.69 86 ALA A N 1
ATOM 688 C CA . ALA A 1 86 ? -3.663 5.171 -1.152 1.00 92.69 86 ALA A CA 1
ATOM 689 C C . ALA A 1 86 ? -4.097 4.346 0.065 1.00 92.69 86 ALA A C 1
ATOM 691 O O . ALA A 1 86 ? -3.890 3.134 0.123 1.00 92.69 86 ALA A O 1
ATOM 692 N N . LEU A 1 87 ? -4.733 5.011 1.028 1.00 93.38 87 LEU A N 1
ATOM 693 C CA . LEU A 1 87 ? -5.528 4.355 2.060 1.00 93.38 87 LEU A CA 1
ATOM 694 C C . LEU A 1 87 ? -6.992 4.384 1.629 1.00 93.38 87 LEU A C 1
ATOM 696 O O . LEU A 1 87 ? -7.515 5.433 1.259 1.00 93.38 87 LEU A O 1
ATOM 700 N N . LEU A 1 88 ? -7.650 3.232 1.688 1.00 94.62 88 LEU A N 1
ATOM 701 C CA . LEU A 1 88 ? -9.072 3.097 1.426 1.00 94.62 88 LEU A CA 1
ATOM 702 C C . LEU A 1 88 ? -9.798 2.852 2.742 1.00 94.62 88 LEU A C 1
ATOM 704 O O . LEU A 1 88 ? -9.477 1.905 3.457 1.00 94.62 88 LEU A O 1
ATOM 708 N N . GLN A 1 89 ? -10.795 3.682 3.037 1.00 95.56 89 GLN A N 1
ATOM 709 C CA . GLN A 1 89 ? -11.693 3.492 4.169 1.00 95.56 89 GLN A CA 1
ATOM 710 C C . GLN A 1 89 ? -13.009 2.869 3.696 1.00 95.56 89 GLN A C 1
ATOM 712 O O . GLN A 1 89 ? -13.713 3.450 2.868 1.00 95.56 89 GLN A O 1
ATOM 717 N N . ALA A 1 90 ? -13.387 1.722 4.258 1.00 95.38 90 ALA A N 1
ATOM 718 C CA . ALA A 1 90 ? -14.719 1.172 4.046 1.00 95.38 90 ALA A CA 1
ATOM 719 C C . ALA A 1 90 ? -15.744 1.904 4.928 1.00 95.38 90 ALA A C 1
ATOM 721 O O . ALA A 1 90 ? -15.696 1.841 6.157 1.00 95.38 90 ALA A O 1
ATOM 722 N N . GLN A 1 91 ? -16.699 2.591 4.298 1.00 94.25 91 GLN A N 1
ATOM 723 C CA . GLN A 1 91 ? -17.786 3.261 5.009 1.00 94.25 91 GLN A CA 1
ATOM 724 C C . GLN A 1 91 ? -18.999 2.340 5.152 1.00 94.25 91 GLN A C 1
ATOM 726 O O . GLN A 1 91 ? -19.600 1.903 4.169 1.00 94.25 91 GLN A O 1
ATOM 731 N N . VAL A 1 92 ? -19.390 2.074 6.398 1.00 93.12 92 VAL A N 1
ATOM 732 C CA . VAL A 1 92 ? -20.589 1.293 6.712 1.00 93.12 92 VAL A CA 1
ATOM 733 C C . VAL A 1 92 ? -21.834 2.116 6.387 1.00 93.12 92 VAL A C 1
ATOM 735 O O . VAL A 1 92 ? -22.058 3.189 6.946 1.00 93.12 92 VAL A O 1
ATOM 738 N N . THR A 1 93 ? -22.682 1.589 5.504 1.00 91.56 93 THR A N 1
ATOM 739 C CA . THR A 1 93 ? -23.965 2.213 5.152 1.00 91.56 93 THR A CA 1
ATOM 740 C C . THR A 1 93 ? -25.131 1.553 5.882 1.00 91.56 93 THR A C 1
ATOM 742 O O . THR A 1 93 ? -25.024 0.450 6.411 1.00 91.56 93 THR A O 1
ATOM 745 N N . ALA A 1 94 ? -26.302 2.197 5.855 1.00 87.44 94 ALA A N 1
ATOM 746 C CA . ALA A 1 94 ? -27.527 1.638 6.432 1.00 87.44 94 ALA A CA 1
ATOM 747 C C . ALA A 1 94 ? -27.973 0.305 5.829 1.00 87.44 94 ALA A C 1
ATOM 749 O O . ALA A 1 94 ? -28.708 -0.433 6.475 1.00 87.44 94 ALA A O 1
ATOM 750 N N . ARG A 1 95 ? -27.550 0.024 4.595 1.00 89.81 95 ARG A N 1
ATOM 751 C CA . ARG A 1 95 ? -27.934 -1.177 3.851 1.00 89.81 95 ARG A CA 1
ATOM 752 C C . ARG A 1 95 ? -27.072 -2.384 4.209 1.00 89.81 95 ARG A C 1
ATOM 754 O O . ARG A 1 95 ? -27.446 -3.501 3.882 1.00 89.81 95 ARG A O 1
ATOM 761 N N . MET A 1 96 ? -25.929 -2.167 4.860 1.00 91.94 96 MET A N 1
ATOM 762 C CA . MET A 1 96 ? -25.028 -3.241 5.251 1.00 91.94 96 MET A CA 1
ATOM 763 C C . MET A 1 96 ? -25.567 -3.925 6.512 1.00 91.94 96 MET A C 1
ATOM 765 O O . MET A 1 96 ? -25.436 -3.416 7.625 1.00 91.94 96 MET A O 1
ATOM 769 N N . THR A 1 97 ? -26.216 -5.072 6.334 1.00 90.94 97 THR A N 1
ATOM 770 C CA . THR A 1 97 ? -26.791 -5.851 7.436 1.00 90.94 97 THR A CA 1
ATOM 771 C C . THR A 1 97 ? -25.863 -6.937 7.940 1.00 90.94 97 THR A C 1
ATOM 773 O O . THR A 1 97 ? -25.994 -7.297 9.101 1.00 90.94 97 THR A O 1
ATOM 776 N N . GLU A 1 98 ? -24.917 -7.419 7.140 1.00 92.81 98 GLU A N 1
ATOM 777 C CA . GLU A 1 98 ? -24.004 -8.516 7.478 1.00 92.81 98 GLU A CA 1
ATOM 778 C C . GLU A 1 98 ? -22.546 -8.059 7.404 1.00 92.81 98 GLU A C 1
ATOM 780 O O . GLU A 1 98 ? -22.216 -7.116 6.682 1.00 92.81 98 GLU A O 1
ATOM 785 N N . SER A 1 99 ? -21.683 -8.718 8.176 1.00 94.19 99 SER A N 1
ATOM 786 C CA . SER A 1 99 ? -20.237 -8.513 8.100 1.00 94.19 99 SER A CA 1
ATOM 787 C C . SER A 1 99 ? -19.672 -9.094 6.807 1.00 94.19 99 SER A C 1
ATOM 789 O O . SER A 1 99 ? -20.122 -10.132 6.331 1.00 94.19 99 SER A O 1
ATOM 791 N N . MET A 1 100 ? -18.657 -8.433 6.258 1.00 94.44 100 MET A N 1
ATOM 792 C CA . MET A 1 100 ? -18.013 -8.810 5.001 1.00 94.44 100 MET A CA 1
ATOM 793 C C . MET A 1 100 ? -16.500 -8.874 5.186 1.00 94.44 100 MET A C 1
ATOM 795 O O . MET A 1 100 ? -15.930 -8.082 5.933 1.00 94.44 100 MET A O 1
ATOM 799 N N . VAL A 1 101 ? -15.848 -9.796 4.485 1.00 94.88 101 VAL A N 1
ATOM 800 C CA . VAL A 1 101 ? -14.388 -9.898 4.427 1.00 94.88 101 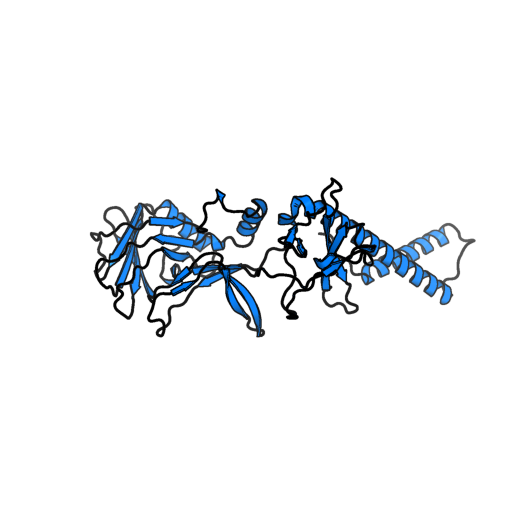VAL A CA 1
ATOM 801 C C . VAL A 1 101 ? -13.949 -9.664 2.987 1.00 94.88 101 VAL A C 1
ATOM 803 O O . VAL A 1 101 ? -14.431 -10.331 2.074 1.00 94.88 101 VAL A O 1
ATOM 806 N N . LEU A 1 102 ? -13.062 -8.694 2.787 1.00 94.12 102 LEU A N 1
ATOM 807 C CA . LEU A 1 102 ? -12.418 -8.410 1.509 1.00 94.12 102 LEU A CA 1
ATOM 808 C C . LEU A 1 102 ? -11.024 -9.043 1.530 1.00 94.12 102 LEU A C 1
ATOM 810 O O . LEU A 1 102 ? -10.186 -8.547 2.276 1.00 94.12 102 LEU A O 1
ATOM 814 N N . PRO A 1 103 ? -10.733 -10.098 0.754 1.00 93.44 103 PRO A N 1
ATOM 815 C CA . PRO A 1 103 ? -9.401 -10.698 0.746 1.00 93.44 103 PRO A CA 1
ATOM 816 C C . PRO A 1 103 ? -8.337 -9.715 0.233 1.00 93.44 103 PRO A C 1
ATOM 818 O O . PRO A 1 103 ? -8.644 -8.731 -0.454 1.00 93.44 103 PRO A O 1
ATOM 821 N N . ALA A 1 104 ? -7.068 -9.986 0.537 1.00 90.31 104 ALA A N 1
ATOM 822 C CA . ALA A 1 104 ? -5.956 -9.291 -0.108 1.00 90.31 104 ALA A CA 1
ATOM 823 C C . ALA A 1 104 ? -6.022 -9.477 -1.639 1.00 90.31 104 ALA A C 1
ATOM 825 O O . ALA A 1 104 ? -6.440 -10.523 -2.135 1.00 90.31 104 ALA A O 1
ATOM 826 N N . GLY A 1 105 ? -5.643 -8.450 -2.399 1.00 89.69 105 GLY A N 1
ATOM 827 C CA . GLY A 1 105 ? -5.736 -8.440 -3.860 1.00 89.69 105 GLY A CA 1
ATOM 828 C C . GLY A 1 105 ? -7.134 -8.142 -4.414 1.00 89.69 105 GLY A C 1
ATOM 829 O O . GLY A 1 105 ? -7.329 -8.208 -5.628 1.00 89.69 105 GLY A O 1
ATOM 830 N N . THR A 1 106 ? -8.110 -7.787 -3.570 1.00 93.19 106 THR A N 1
ATOM 831 C CA . THR A 1 106 ? -9.451 -7.401 -4.035 1.00 93.19 106 THR A CA 1
ATOM 832 C C . THR A 1 106 ? -9.353 -6.154 -4.921 1.00 93.19 106 THR A C 1
ATOM 834 O O . THR A 1 106 ? -8.843 -5.130 -4.455 1.00 93.19 106 THR A O 1
ATOM 837 N N . PRO A 1 107 ? -9.836 -6.197 -6.179 1.00 92.62 107 PRO A N 1
ATOM 838 C CA . PRO A 1 107 ? -9.760 -5.062 -7.084 1.00 92.62 107 PRO A CA 1
ATOM 839 C C . PRO A 1 107 ? -10.753 -3.967 -6.685 1.00 92.62 107 PRO A C 1
ATOM 841 O O . PRO A 1 107 ? -11.910 -4.232 -6.363 1.00 92.62 107 PRO A O 1
ATOM 844 N N . VAL A 1 108 ? -10.309 -2.717 -6.769 1.00 92.38 108 VAL A N 1
ATOM 845 C CA . VAL A 1 108 ? -11.095 -1.516 -6.483 1.00 92.38 108 VAL A CA 1
ATOM 846 C C . VAL A 1 108 ? -10.948 -0.546 -7.644 1.00 92.38 108 VAL A C 1
ATOM 848 O O . VAL A 1 108 ? -9.839 -0.259 -8.085 1.00 92.38 108 VAL A O 1
ATOM 851 N N . GLN A 1 109 ? -12.062 -0.010 -8.131 1.00 91.81 109 GLN A N 1
ATOM 852 C CA . GLN A 1 109 ? -12.052 1.046 -9.138 1.00 91.81 109 GLN A CA 1
ATOM 853 C C . GLN A 1 109 ? -12.340 2.395 -8.492 1.00 91.81 109 GLN A C 1
ATOM 855 O O . GLN A 1 109 ? -13.292 2.539 -7.727 1.00 91.81 109 GLN A O 1
ATOM 860 N N . VAL A 1 110 ? -11.521 3.387 -8.825 1.00 89.12 110 VAL A N 1
ATOM 861 C CA . VAL A 1 110 ? -11.673 4.767 -8.370 1.00 89.12 110 VAL A CA 1
ATOM 862 C C . VAL A 1 110 ? -11.871 5.637 -9.598 1.00 89.12 110 VAL A C 1
ATOM 864 O O . VAL A 1 110 ? -11.027 5.653 -10.491 1.00 89.12 110 VAL A O 1
ATOM 867 N N . THR A 1 111 ? -12.993 6.351 -9.649 1.00 89.62 111 THR A N 1
ATOM 868 C CA . THR A 1 111 ? -13.261 7.319 -10.717 1.00 89.62 111 THR A CA 1
ATOM 869 C C . THR A 1 111 ? -12.834 8.697 -10.233 1.00 89.62 111 THR A C 1
ATOM 871 O O . THR A 1 111 ? -13.319 9.167 -9.205 1.00 89.62 111 THR A O 1
ATOM 874 N N . SER A 1 112 ? -11.897 9.318 -10.946 1.00 84.00 112 SER A N 1
ATOM 875 C CA . SER A 1 112 ? -11.460 10.692 -10.687 1.00 84.00 112 SER A CA 1
ATOM 876 C C . SER A 1 112 ? -12.537 11.702 -11.107 1.00 84.00 112 SER A C 1
ATOM 878 O O . SER A 1 112 ? -13.457 11.361 -11.854 1.00 84.00 112 SER A O 1
ATOM 880 N N . SER A 1 113 ? -12.389 12.965 -10.694 1.00 85.50 113 SER A N 1
ATOM 881 C CA . SER A 1 113 ? -13.231 14.087 -11.148 1.00 85.50 113 SER A CA 1
ATOM 882 C C . SER A 1 113 ? -13.327 14.173 -12.672 1.00 85.50 113 SER A C 1
ATOM 884 O O . SER A 1 113 ? -14.376 14.501 -13.218 1.00 85.50 113 SER A O 1
ATOM 886 N N . ASP A 1 114 ? -12.247 13.796 -13.356 1.00 85.00 114 ASP A N 1
ATOM 887 C CA . ASP A 1 114 ? -12.105 13.901 -14.808 1.00 85.00 114 ASP A CA 1
ATOM 888 C C . ASP A 1 114 ? -12.641 12.651 -15.533 1.00 85.00 114 ASP A C 1
ATOM 890 O O . ASP A 1 114 ? -12.294 12.385 -16.680 1.00 85.00 114 ASP A O 1
ATOM 894 N N . SER A 1 115 ? -13.456 11.831 -14.853 1.00 84.12 115 SER A N 1
ATOM 895 C CA . SER A 1 115 ? -13.999 10.548 -15.341 1.00 84.12 115 SER A CA 1
ATOM 896 C C . SER A 1 115 ? -12.953 9.469 -15.666 1.00 84.12 115 SER A C 1
ATOM 898 O O . SER A 1 115 ? -13.300 8.398 -16.164 1.00 84.12 115 SER A O 1
ATOM 900 N N . PHE A 1 116 ? -11.674 9.704 -15.359 1.00 84.56 116 PHE A N 1
ATOM 901 C CA . PHE A 1 116 ? -10.632 8.686 -15.469 1.00 84.56 116 PHE A CA 1
ATOM 902 C C . PHE A 1 116 ? -10.835 7.594 -14.413 1.00 84.56 116 PHE A C 1
ATOM 904 O O . PHE A 1 116 ? -10.942 7.893 -13.222 1.00 84.56 116 PHE A O 1
ATOM 911 N N . VAL A 1 117 ? -10.849 6.330 -14.841 1.00 86.69 117 VAL A N 1
ATOM 912 C CA . VAL A 1 117 ? -11.007 5.174 -13.951 1.00 86.69 117 VAL A CA 1
ATOM 913 C C . VAL A 1 117 ? -9.642 4.559 -13.657 1.00 86.69 117 VAL A C 1
ATOM 915 O O . VAL A 1 117 ? -9.019 3.939 -14.518 1.00 86.69 117 VAL A O 1
ATOM 918 N N . ALA A 1 118 ? -9.191 4.699 -12.415 1.00 87.06 118 ALA A N 1
ATOM 919 C CA . ALA A 1 118 ? -8.003 4.038 -11.900 1.00 87.06 118 ALA A CA 1
ATOM 920 C C . ALA A 1 118 ? -8.374 2.692 -11.260 1.00 87.06 118 ALA A C 1
ATOM 922 O O . ALA A 1 118 ? -9.380 2.580 -10.561 1.00 87.06 118 ALA A O 1
ATOM 923 N N . SER A 1 119 ? -7.549 1.667 -11.485 1.00 89.38 119 SER A N 1
ATOM 924 C CA . SER A 1 119 ? -7.694 0.354 -10.846 1.00 89.38 119 SER A CA 1
ATOM 925 C C . SER A 1 119 ? -6.657 0.191 -9.742 1.00 89.38 119 SER A C 1
ATOM 927 O O . SER A 1 119 ? -5.467 0.350 -9.985 1.00 89.38 119 SER A O 1
ATOM 929 N N . PHE A 1 120 ? -7.113 -0.165 -8.552 1.00 92.50 120 PHE A N 1
ATOM 930 C CA . PHE A 1 120 ? -6.297 -0.490 -7.394 1.00 92.50 120 PHE A CA 1
ATOM 931 C C . PHE A 1 120 ? -6.587 -1.918 -6.930 1.00 92.50 120 PHE A C 1
ATOM 933 O O . PHE A 1 120 ? -7.589 -2.512 -7.325 1.00 92.50 120 PHE A O 1
ATOM 940 N N . GLN A 1 121 ? -5.739 -2.455 -6.062 1.00 91.94 121 GLN A N 1
ATOM 941 C CA . GLN A 1 121 ? -5.985 -3.700 -5.340 1.00 91.94 121 GLN A CA 1
ATOM 942 C C . GLN A 1 121 ? -5.651 -3.531 -3.855 1.00 91.94 121 GLN A C 1
ATOM 944 O O . GLN A 1 121 ? -4.729 -2.786 -3.509 1.00 91.94 121 GLN A O 1
ATOM 949 N N . THR A 1 122 ? -6.400 -4.201 -2.977 1.00 92.81 122 THR A N 1
ATOM 950 C CA . THR A 1 122 ? -6.112 -4.228 -1.535 1.00 92.81 122 THR A CA 1
ATOM 951 C C . THR A 1 122 ? -4.792 -4.943 -1.255 1.00 92.81 122 THR A C 1
ATOM 953 O O . THR A 1 122 ? -4.480 -5.953 -1.879 1.00 92.81 122 THR A O 1
ATOM 956 N N . LEU A 1 123 ? -4.005 -4.426 -0.311 1.00 89.25 123 LEU A N 1
ATOM 957 C CA . LEU A 1 123 ? -2.720 -5.024 0.075 1.00 89.25 123 LEU A CA 1
ATOM 958 C C . LEU A 1 123 ? -2.817 -6.001 1.254 1.00 89.25 123 LEU A C 1
ATOM 960 O O . LEU A 1 123 ? -1.842 -6.679 1.556 1.00 89.25 123 LEU A O 1
ATOM 964 N N . ALA A 1 124 ? -3.971 -6.069 1.916 1.00 89.44 124 ALA A N 1
ATOM 965 C CA . ALA A 1 124 ? -4.237 -6.978 3.026 1.00 89.44 124 ALA A CA 1
ATOM 966 C C . ALA A 1 124 ? -5.737 -7.301 3.096 1.00 89.44 124 ALA A C 1
ATOM 968 O O . ALA A 1 124 ? -6.557 -6.563 2.538 1.00 89.44 124 ALA A O 1
ATOM 969 N N . GLU A 1 125 ? -6.107 -8.373 3.799 1.00 92.69 125 GLU A N 1
ATOM 970 C CA . GLU A 1 125 ? -7.512 -8.732 4.016 1.00 92.69 125 GLU A CA 1
ATOM 971 C C . GLU A 1 125 ? -8.218 -7.673 4.874 1.00 92.69 125 GLU A C 1
ATOM 973 O O . GLU A 1 125 ? -7.696 -7.307 5.912 1.00 92.69 125 GLU A O 1
ATOM 978 N N . LEU A 1 126 ? -9.399 -7.173 4.515 1.00 94.50 126 LEU A N 1
ATOM 979 C CA . LEU A 1 126 ? -10.165 -6.224 5.325 1.00 94.50 126 LEU A CA 1
ATOM 980 C C . LEU A 1 126 ? -11.513 -6.815 5.746 1.00 94.50 126 LEU A C 1
ATOM 982 O O . LEU A 1 126 ? -12.416 -6.971 4.925 1.00 94.50 126 LEU A O 1
ATOM 986 N N . ARG A 1 127 ? -11.687 -7.055 7.048 1.00 95.12 127 ARG A N 1
ATOM 987 C CA . ARG A 1 127 ? -12.989 -7.379 7.642 1.00 95.12 127 ARG A CA 1
ATOM 988 C C . ARG A 1 127 ? -13.751 -6.102 7.993 1.00 95.12 127 ARG A C 1
ATOM 990 O O . ARG A 1 127 ? -13.273 -5.274 8.765 1.00 95.12 127 ARG A O 1
ATOM 997 N N . VAL A 1 128 ? -14.954 -5.960 7.449 1.00 96.00 128 VAL A N 1
ATOM 998 C CA . VAL A 1 128 ? -15.859 -4.832 7.685 1.00 96.00 128 VAL A CA 1
ATOM 999 C C . VAL A 1 128 ? -17.081 -5.332 8.441 1.00 96.00 128 VAL A C 1
ATOM 1001 O O . VAL A 1 128 ? -17.818 -6.192 7.959 1.00 96.00 128 VAL A O 1
ATOM 1004 N N . VAL A 1 129 ? -17.297 -4.773 9.628 1.00 95.81 129 VAL A N 1
ATOM 1005 C CA . VAL A 1 129 ? -18.434 -5.090 10.501 1.00 95.81 129 VAL A CA 1
ATOM 1006 C C . VAL A 1 129 ? -19.396 -3.906 10.479 1.00 95.81 129 VAL A C 1
ATOM 1008 O O . VAL A 1 129 ? -18.909 -2.776 10.542 1.00 95.81 129 VAL A O 1
ATOM 1011 N N . PRO A 1 130 ? -20.731 -4.089 10.421 1.00 95.56 130 PRO A N 1
ATOM 1012 C CA . PRO A 1 130 ? -21.651 -2.964 10.276 1.00 95.56 130 PRO A CA 1
ATOM 1013 C C . PRO A 1 130 ? -21.850 -2.164 11.579 1.00 95.56 130 PRO A C 1
ATOM 1015 O O . PRO A 1 130 ? -22.908 -2.192 12.211 1.00 95.56 130 PRO A O 1
ATOM 1018 N N . MET A 1 131 ? -20.809 -1.431 11.965 1.00 95.50 131 MET A N 1
ATOM 1019 C CA . MET A 1 131 ? -20.749 -0.529 13.110 1.00 95.50 131 MET A CA 1
ATOM 1020 C C . MET A 1 131 ? -20.068 0.789 12.725 1.00 95.50 131 MET A C 1
ATOM 1022 O O . MET A 1 131 ? -19.204 0.823 11.851 1.00 95.50 131 MET A O 1
ATOM 1026 N N . THR A 1 132 ? -20.434 1.878 13.391 1.00 96.25 132 THR A N 1
ATOM 1027 C CA . THR A 1 132 ? -19.864 3.215 13.168 1.00 96.25 132 THR A CA 1
ATOM 1028 C C . THR A 1 132 ? -19.177 3.725 14.425 1.00 96.25 132 THR A C 1
ATOM 1030 O O . THR A 1 132 ? -19.642 3.471 15.535 1.00 96.25 132 THR A O 1
ATOM 1033 N N . LEU A 1 133 ? -18.060 4.443 14.262 1.00 97.25 133 LEU A N 1
ATOM 1034 C CA . LEU A 1 133 ? -17.401 5.149 15.361 1.00 97.25 133 LEU A CA 1
ATOM 1035 C C . LEU A 1 133 ? -18.178 6.433 15.687 1.00 97.25 133 LEU A C 1
ATOM 1037 O O . LEU A 1 133 ? -18.148 7.399 14.919 1.00 97.25 133 LEU A O 1
ATOM 1041 N N . GLU A 1 134 ? -18.838 6.447 16.842 1.00 96.44 134 GLU A N 1
ATOM 1042 C CA . GLU A 1 134 ? -19.708 7.542 17.284 1.00 96.44 134 GLU A CA 1
ATOM 1043 C C . GLU A 1 134 ? -18.984 8.540 18.187 1.00 96.44 134 GLU A C 1
ATOM 1045 O O . GLU A 1 134 ? -19.210 9.745 18.092 1.00 96.44 134 GLU A O 1
ATOM 1050 N N . ARG A 1 135 ? -18.114 8.062 19.087 1.00 96.44 135 ARG A N 1
ATOM 1051 C CA . ARG A 1 135 ? -17.451 8.921 20.082 1.00 96.44 135 ARG A CA 1
ATOM 1052 C C . ARG A 1 135 ? -15.997 8.543 20.299 1.00 96.44 135 ARG A C 1
ATOM 1054 O O . ARG A 1 135 ? -15.651 7.364 20.297 1.00 96.44 135 ARG A O 1
ATOM 1061 N N . CYS A 1 136 ? -15.191 9.568 20.549 1.00 97.12 136 CYS A N 1
ATOM 1062 C CA . CYS A 1 136 ? -13.827 9.472 21.043 1.00 97.12 136 CYS A CA 1
ATOM 1063 C C . CYS A 1 136 ? -13.723 10.361 22.281 1.00 97.12 136 CYS A C 1
ATOM 1065 O O . CYS A 1 136 ? -13.913 11.573 22.178 1.00 97.12 136 CYS A O 1
ATOM 1067 N N . GLU A 1 137 ? -13.447 9.773 23.440 1.00 95.56 137 GLU A N 1
ATOM 1068 C CA . GLU A 1 137 ? -13.397 10.494 24.712 1.00 95.56 137 GLU A CA 1
ATOM 1069 C C . GLU A 1 137 ? -12.124 10.128 25.478 1.00 95.56 137 GLU A C 1
ATOM 1071 O O . GLU A 1 137 ? -11.541 9.061 25.291 1.00 95.56 137 GLU A O 1
ATOM 1076 N N . VAL A 1 138 ? -11.669 11.031 26.346 1.00 95.06 138 VAL A N 1
ATOM 1077 C CA . VAL A 1 138 ? -10.561 10.760 27.265 1.00 95.06 138 VAL A CA 1
ATOM 1078 C C . VAL A 1 138 ? -11.094 10.842 28.684 1.00 95.06 138 VAL A C 1
ATOM 1080 O O . VAL A 1 138 ? -11.455 11.914 29.165 1.00 95.06 138 VAL A O 1
ATOM 1083 N N . LEU A 1 139 ? -11.131 9.694 29.347 1.00 93.94 139 LEU A N 1
ATOM 1084 C CA . LEU A 1 139 ? -11.570 9.532 30.724 1.00 93.94 139 LEU A CA 1
ATOM 1085 C C . LEU A 1 139 ? -10.359 9.419 31.654 1.00 93.94 139 LEU A C 1
ATOM 1087 O O . LEU A 1 139 ? -9.222 9.210 31.217 1.00 93.94 139 LEU A O 1
ATOM 1091 N N . ARG A 1 140 ? -10.595 9.541 32.959 1.00 91.75 140 ARG A N 1
ATOM 1092 C CA . ARG A 1 140 ? -9.592 9.147 33.950 1.00 91.75 140 ARG A CA 1
ATOM 1093 C C . ARG A 1 140 ? -9.568 7.627 34.079 1.00 91.75 140 ARG A C 1
ATOM 1095 O O . ARG A 1 140 ? -10.592 6.964 33.932 1.00 91.75 140 ARG A O 1
ATOM 1102 N N . ALA A 1 141 ? -8.384 7.094 34.344 1.00 89.19 141 ALA A N 1
ATOM 1103 C CA . ALA A 1 141 ? -8.168 5.689 34.653 1.00 89.19 141 ALA A CA 1
ATOM 1104 C C . ALA A 1 141 ? -7.442 5.576 36.001 1.00 89.19 141 ALA A C 1
ATOM 1106 O O . ALA A 1 141 ? -6.762 6.531 36.394 1.00 89.19 141 ALA A O 1
ATOM 1107 N N . PRO A 1 142 ? -7.486 4.416 36.682 1.00 82.75 142 PRO A N 1
ATOM 1108 C CA . PRO A 1 142 ? -6.821 4.232 37.971 1.00 82.75 142 PRO A CA 1
ATOM 1109 C C . PRO A 1 142 ? -5.320 4.554 37.935 1.00 82.75 142 PRO A C 1
ATOM 1111 O O . PRO A 1 142 ? -4.765 5.021 38.925 1.00 82.75 142 PRO A O 1
ATOM 1114 N N . GLN A 1 143 ? -4.661 4.333 36.790 1.00 84.38 143 GLN A N 1
ATOM 1115 C CA . GLN A 1 143 ? -3.225 4.564 36.599 1.00 84.38 143 GLN A CA 1
ATOM 1116 C C . GLN A 1 143 ? -2.914 5.523 35.438 1.00 84.38 143 GLN A C 1
ATOM 1118 O O . GLN A 1 143 ? -1.908 5.364 34.753 1.00 84.38 143 GLN A O 1
ATOM 1123 N N . GLY A 1 144 ? -3.752 6.542 35.217 1.00 91.06 144 GLY A N 1
ATOM 1124 C CA . GLY A 1 144 ? -3.498 7.562 34.198 1.00 91.06 144 GLY A CA 1
ATOM 1125 C C . GLY A 1 144 ? -4.768 8.018 33.499 1.00 91.06 144 GLY A C 1
ATOM 1126 O O . GLY A 1 144 ? -5.690 8.541 34.126 1.00 91.06 144 GLY A O 1
ATOM 1127 N N . LEU A 1 145 ? -4.794 7.859 32.180 1.00 94.56 145 LEU A N 1
ATOM 1128 C CA . LEU A 1 145 ? -5.896 8.298 31.330 1.00 94.56 145 LEU A CA 1
ATOM 1129 C C . LEU A 1 145 ? -6.357 7.147 30.448 1.00 94.56 145 LEU A C 1
ATOM 1131 O O . LEU A 1 145 ? -5.560 6.303 30.062 1.00 94.56 145 LEU A O 1
ATOM 1135 N N . ARG A 1 146 ? -7.638 7.138 30.103 1.00 95.94 146 ARG A N 1
ATOM 1136 C CA . ARG A 1 146 ? -8.244 6.133 29.234 1.00 95.94 146 ARG A CA 1
ATOM 1137 C C . ARG A 1 146 ? -8.796 6.811 27.999 1.00 95.94 146 ARG A C 1
ATOM 1139 O O . ARG A 1 146 ? -9.710 7.622 28.108 1.00 95.94 146 ARG A O 1
ATOM 1146 N N . LEU A 1 147 ? -8.248 6.484 26.837 1.00 96.94 147 LEU A N 1
ATOM 1147 C CA . LEU A 1 147 ? -8.830 6.859 25.554 1.00 96.94 147 LEU A CA 1
ATOM 1148 C C . LEU A 1 147 ? -9.903 5.830 25.195 1.00 96.94 147 LEU A C 1
ATOM 1150 O O . LEU A 1 147 ? -9.612 4.637 25.128 1.00 96.94 147 LEU A O 1
ATOM 1154 N N . THR A 1 148 ? -11.133 6.277 24.972 1.00 97.56 148 THR A N 1
ATOM 1155 C CA . THR A 1 148 ? -12.254 5.409 24.608 1.00 97.56 148 THR A CA 1
ATOM 1156 C C . THR A 1 148 ? -12.728 5.698 23.192 1.00 97.56 148 THR A C 1
ATOM 1158 O O . THR A 1 148 ? -12.958 6.849 22.827 1.00 97.56 148 THR A O 1
ATOM 1161 N N . LEU A 1 149 ? -12.914 4.643 22.400 1.00 98.25 149 LEU A N 1
ATOM 1162 C CA . LEU A 1 149 ? -13.537 4.692 21.078 1.00 98.25 149 LEU A CA 1
ATOM 1163 C C . LEU A 1 149 ? -14.844 3.905 21.130 1.00 98.25 149 LEU A C 1
ATOM 1165 O O . LEU A 1 149 ? -14.830 2.684 21.284 1.00 98.25 149 LEU A O 1
ATOM 1169 N N . SER A 1 150 ? -15.976 4.602 21.042 1.00 97.81 150 SER A N 1
ATOM 1170 C CA . SER A 1 150 ? -17.302 3.984 21.138 1.00 97.81 150 SER A CA 1
ATOM 1171 C C . SER A 1 150 ? -17.898 3.744 19.760 1.00 97.81 150 SER A C 1
ATOM 1173 O O . SER A 1 150 ? -18.200 4.688 19.027 1.00 97.81 150 SER A O 1
ATOM 1175 N N . PHE A 1 151 ? -18.110 2.473 19.451 1.00 97.38 151 PHE A N 1
ATOM 1176 C CA . PHE A 1 151 ? -18.745 1.979 18.244 1.00 97.38 151 PHE A CA 1
ATOM 1177 C C . PHE A 1 151 ? -20.197 1.599 18.512 1.00 97.38 151 PHE A C 1
ATOM 1179 O O . PHE A 1 151 ? -20.532 1.040 19.562 1.00 97.38 151 PHE A O 1
ATOM 1186 N N . MET A 1 152 ? -21.060 1.874 17.540 1.00 96.12 152 MET A N 1
ATOM 1187 C CA . MET A 1 152 ? -22.473 1.523 17.590 1.00 96.12 152 MET A CA 1
ATOM 1188 C C . MET A 1 152 ? -22.868 0.727 16.349 1.00 96.12 152 MET A C 1
ATOM 1190 O O . MET A 1 152 ? -22.571 1.119 15.223 1.00 96.12 152 MET A O 1
ATOM 1194 N N . SER A 1 153 ? -23.568 -0.381 16.562 1.00 94.94 153 SER A N 1
ATOM 1195 C CA . SER A 1 153 ? -24.274 -1.131 15.529 1.00 94.94 153 SER A CA 1
ATOM 1196 C C . SER A 1 153 ? -25.771 -0.843 15.627 1.00 94.94 153 SER A C 1
ATOM 1198 O O . SER A 1 153 ? -26.334 -0.728 16.716 1.00 94.94 153 SER A O 1
ATOM 1200 N N . ARG A 1 154 ? -26.438 -0.742 14.474 1.00 91.25 154 ARG A N 1
ATOM 1201 C CA . ARG A 1 154 ? -27.898 -0.542 14.415 1.00 91.25 154 ARG A CA 1
ATOM 1202 C C . ARG A 1 154 ? -28.686 -1.796 14.771 1.00 91.25 154 ARG A C 1
ATOM 1204 O O . ARG A 1 154 ? -29.773 -1.700 15.327 1.00 91.25 154 ARG A O 1
ATOM 1211 N N . LEU A 1 155 ? -28.145 -2.955 14.413 1.00 91.56 155 LEU A N 1
ATOM 1212 C CA . LEU A 1 155 ? -28.731 -4.260 14.695 1.00 91.56 155 LEU A CA 1
ATOM 1213 C C . LEU A 1 155 ? -27.923 -4.937 15.795 1.00 91.56 155 LEU A C 1
ATOM 1215 O O . LEU A 1 155 ? -26.730 -4.668 15.927 1.00 91.56 155 LEU A O 1
ATOM 1219 N N . SER A 1 156 ? -28.562 -5.817 16.559 1.00 92.75 156 SER A N 1
ATOM 1220 C CA . SER A 1 156 ? -27.844 -6.633 17.537 1.00 92.75 156 SER A CA 1
ATOM 1221 C C . SER A 1 156 ? -26.958 -7.655 16.828 1.00 92.75 156 SER A C 1
ATOM 1223 O O . SER A 1 156 ? -27.404 -8.317 15.889 1.00 92.75 156 SER A O 1
ATOM 1225 N N . ARG A 1 157 ? -25.693 -7.738 17.243 1.00 90.12 157 ARG A N 1
ATOM 1226 C CA . ARG A 1 157 ? -24.615 -8.447 16.544 1.00 90.12 157 ARG A CA 1
ATOM 1227 C C . ARG A 1 157 ? -24.151 -9.666 17.331 1.00 90.12 157 ARG A C 1
ATOM 1229 O O . ARG A 1 157 ? -23.587 -9.485 18.407 1.00 90.12 157 ARG A O 1
ATOM 1236 N N . PRO A 1 158 ? -24.349 -10.898 16.832 1.00 89.44 158 PRO A N 1
ATOM 1237 C CA . PRO A 1 158 ? -23.731 -12.090 17.413 1.00 89.44 158 PRO A CA 1
ATOM 1238 C C . PRO A 1 158 ? -22.311 -12.333 16.878 1.00 89.44 158 PRO A C 1
ATOM 1240 O O . PRO A 1 158 ? -21.572 -13.149 17.423 1.00 89.44 158 PRO A O 1
ATOM 1243 N N . ASP A 1 159 ? -21.940 -11.670 15.785 1.00 88.94 159 ASP A N 1
ATOM 1244 C CA . ASP A 1 159 ? -20.684 -11.861 15.085 1.00 88.94 159 ASP A CA 1
ATOM 1245 C C . ASP A 1 159 ? -19.505 -11.192 15.803 1.00 88.94 159 ASP A C 1
ATOM 1247 O O . ASP A 1 159 ? -19.605 -10.108 16.384 1.00 88.94 159 ASP A O 1
ATOM 1251 N N . ALA A 1 160 ? -18.359 -11.873 15.755 1.00 90.81 160 ALA A N 1
ATOM 1252 C CA . ALA A 1 160 ? -17.110 -11.359 16.291 1.00 90.81 160 ALA A CA 1
ATOM 1253 C C . ALA A 1 160 ? -16.563 -10.234 15.404 1.00 90.81 160 ALA A C 1
ATOM 1255 O O . ALA A 1 160 ? -16.570 -10.339 14.169 1.00 90.81 160 ALA A O 1
ATOM 1256 N N . VAL A 1 161 ? -16.024 -9.196 16.047 1.00 93.75 161 VAL A N 1
ATOM 1257 C CA . VAL A 1 161 ? -15.337 -8.106 15.348 1.00 93.75 161 VAL A CA 1
ATOM 1258 C C . VAL A 1 161 ? -14.030 -8.599 14.729 1.00 93.75 161 VAL A C 1
ATOM 1260 O O . VAL A 1 161 ? -13.775 -8.321 13.560 1.00 93.75 161 VAL A O 1
ATOM 1263 N N . GLY A 1 162 ? -13.252 -9.399 15.468 1.00 94.19 162 GLY A N 1
ATOM 1264 C CA . GLY A 1 162 ? -11.954 -9.894 15.013 1.00 94.19 162 GLY A CA 1
ATOM 1265 C C . GLY A 1 162 ? -10.926 -8.766 14.948 1.00 94.19 162 GLY A C 1
ATOM 1266 O O . GLY A 1 162 ? -10.852 -7.940 15.859 1.00 94.19 162 GLY A O 1
ATOM 1267 N N . THR A 1 163 ? -10.141 -8.722 13.873 1.00 94.81 163 THR A N 1
ATOM 1268 C CA . THR A 1 163 ? -9.142 -7.672 13.652 1.00 94.81 163 THR A CA 1
ATOM 1269 C C . THR A 1 163 ? -9.803 -6.384 13.163 1.00 94.81 163 THR A C 1
ATOM 1271 O O . THR A 1 163 ? -10.239 -6.287 12.016 1.00 94.81 163 THR A O 1
ATOM 1274 N N . LEU A 1 164 ? -9.850 -5.365 14.022 1.00 96.12 164 LEU A N 1
ATOM 1275 C CA . LEU A 1 164 ? -10.270 -4.019 13.649 1.00 96.12 164 LEU A CA 1
ATOM 1276 C C . LEU A 1 164 ? -9.051 -3.180 13.266 1.00 96.12 164 LEU A C 1
ATOM 1278 O O . LEU A 1 164 ? -8.196 -2.906 14.107 1.00 96.12 164 LEU A O 1
ATOM 1282 N N . ARG A 1 165 ? -9.006 -2.711 12.017 1.00 95.56 165 ARG A N 1
ATOM 1283 C CA . ARG A 1 165 ? -7.986 -1.759 11.561 1.00 95.56 165 ARG A CA 1
ATOM 1284 C C . ARG A 1 165 ? -8.482 -0.323 11.662 1.00 95.56 165 ARG A C 1
ATOM 1286 O O . ARG A 1 165 ? -9.557 0.004 11.153 1.00 95.56 165 ARG A O 1
ATOM 1293 N N . LEU A 1 166 ? -7.680 0.521 12.300 1.00 96.69 166 LEU A N 1
ATOM 1294 C CA . LEU A 1 166 ? -7.908 1.948 12.487 1.00 96.69 166 LEU A CA 1
ATOM 1295 C C . LEU A 1 166 ? -6.767 2.721 11.816 1.00 96.69 166 LEU A C 1
ATOM 1297 O O . LEU A 1 166 ? -5.616 2.596 12.224 1.00 96.69 166 LEU A O 1
ATOM 1301 N N . GLY A 1 167 ? -7.075 3.518 10.797 1.00 96.06 167 GLY A N 1
ATOM 1302 C CA . GLY A 1 167 ? -6.129 4.474 10.227 1.00 96.06 167 GLY A CA 1
ATOM 1303 C C . GLY A 1 167 ? -6.109 5.764 11.033 1.00 96.06 167 GLY A C 1
ATOM 1304 O O . GLY A 1 167 ? -7.169 6.266 11.411 1.00 96.06 167 GLY A O 1
ATOM 1305 N N . LEU A 1 168 ? -4.917 6.294 11.306 1.00 95.75 168 LEU A N 1
ATOM 1306 C CA . LEU A 1 168 ? -4.767 7.591 11.956 1.00 95.75 168 LEU A CA 1
ATOM 1307 C C . LEU A 1 168 ? -4.656 8.698 10.912 1.00 95.75 168 LEU A C 1
ATOM 1309 O O . LEU A 1 168 ? -3.707 8.740 10.130 1.00 95.75 168 LEU A O 1
ATOM 1313 N N . HIS A 1 169 ? -5.611 9.622 10.933 1.00 93.62 169 HIS A N 1
ATOM 1314 C CA . HIS A 1 169 ? -5.651 10.775 10.039 1.00 93.62 169 HIS A CA 1
ATOM 1315 C C . HIS A 1 169 ? -5.885 12.050 10.840 1.00 93.62 169 HIS A C 1
ATOM 1317 O O . HIS A 1 169 ? -6.923 12.212 11.464 1.00 93.62 169 HIS A O 1
ATOM 1323 N N . TYR A 1 170 ? -4.922 12.967 10.851 1.00 92.81 170 TYR A N 1
ATOM 1324 C CA . TYR A 1 170 ? -5.041 14.207 11.614 1.00 92.81 170 TYR A CA 1
ATOM 1325 C C . TYR A 1 170 ? -5.148 15.390 10.656 1.00 92.81 170 TYR A C 1
ATOM 1327 O O . TYR A 1 170 ? -4.134 15.987 10.335 1.00 92.81 170 TYR A O 1
ATOM 1335 N N . LEU A 1 171 ? -6.354 15.732 10.189 1.00 90.19 171 LEU A N 1
ATOM 1336 C CA . LEU A 1 171 ? -6.606 16.952 9.392 1.00 90.19 171 LEU A CA 1
ATOM 1337 C C . LEU A 1 171 ? -5.624 17.145 8.211 1.00 90.19 171 LEU A C 1
ATOM 1339 O O . LEU A 1 171 ? -5.145 18.252 7.982 1.00 90.19 171 LEU A O 1
ATOM 1343 N N . ASP A 1 172 ? -5.278 16.057 7.515 1.00 89.25 172 ASP A N 1
ATOM 1344 C CA . ASP A 1 172 ? -4.266 16.021 6.440 1.00 89.25 172 ASP A CA 1
ATOM 1345 C C . ASP A 1 172 ? -2.831 16.433 6.850 1.00 89.25 172 ASP A C 1
ATOM 1347 O O . ASP A 1 172 ? -1.949 16.583 6.005 1.00 89.25 172 ASP A O 1
ATOM 1351 N N . ASP A 1 173 ? -2.548 16.530 8.150 1.00 94.06 173 ASP A N 1
ATOM 1352 C CA . ASP A 1 173 ? -1.217 16.725 8.720 1.00 94.06 173 ASP A CA 1
ATOM 1353 C C . ASP A 1 173 ? -0.596 15.379 9.129 1.00 94.06 173 ASP A C 1
ATOM 1355 O O . ASP A 1 173 ? -0.903 14.775 10.166 1.00 94.06 173 ASP A O 1
ATOM 1359 N N . TYR A 1 174 ? 0.336 14.919 8.294 1.00 93.25 174 TYR A N 1
ATOM 1360 C CA . TYR A 1 174 ? 1.088 13.689 8.523 1.00 93.25 174 TYR A CA 1
ATOM 1361 C C . TYR A 1 174 ? 1.916 13.721 9.816 1.00 93.25 174 TYR A C 1
ATOM 1363 O O . TYR A 1 174 ? 1.954 12.726 10.538 1.00 93.25 174 TYR A O 1
ATOM 1371 N N . LEU A 1 175 ? 2.579 14.839 10.135 1.00 95.25 175 LEU A N 1
ATOM 1372 C CA . LEU A 1 175 ? 3.449 14.919 11.313 1.00 95.25 175 LEU A CA 1
ATOM 1373 C C . LEU A 1 175 ? 2.629 14.894 12.601 1.00 95.25 175 LEU A C 1
ATOM 1375 O O . LEU A 1 175 ? 3.030 14.263 13.582 1.00 95.25 175 LEU A O 1
ATOM 1379 N N . ALA A 1 176 ? 1.461 15.533 12.591 1.00 95.44 176 ALA A N 1
ATOM 1380 C CA . ALA A 1 176 ? 0.513 15.463 13.690 1.00 95.44 176 ALA A CA 1
ATOM 1381 C C . ALA A 1 176 ? -0.018 14.033 13.892 1.00 95.44 176 ALA A C 1
ATOM 1383 O O . ALA A 1 176 ? 0.009 13.529 15.018 1.00 95.44 176 ALA A O 1
ATOM 1384 N N . ALA A 1 177 ? -0.424 13.347 12.817 1.00 95.56 177 ALA A N 1
ATOM 1385 C CA . ALA A 1 177 ? -0.873 11.955 12.878 1.00 95.56 177 ALA A CA 1
ATOM 1386 C C . ALA A 1 177 ? 0.236 11.011 13.380 1.00 95.56 177 ALA A C 1
ATOM 1388 O O . ALA A 1 177 ? 0.000 10.200 14.277 1.00 95.56 177 ALA A O 1
ATOM 1389 N N . LEU A 1 178 ? 1.466 11.177 12.881 1.00 95.50 178 LEU A N 1
ATOM 1390 C CA . LEU A 1 178 ? 2.646 10.437 13.332 1.00 95.50 178 LEU A CA 1
ATOM 1391 C C . LEU A 1 178 ? 2.950 10.692 14.813 1.00 95.50 178 LEU A C 1
ATOM 1393 O O . LEU A 1 178 ? 3.257 9.758 15.552 1.00 95.50 178 LEU A O 1
ATOM 1397 N N . SER A 1 179 ? 2.832 11.938 15.275 1.00 96.25 179 SER A N 1
ATOM 1398 C CA . SER A 1 179 ? 3.005 12.275 16.690 1.00 96.25 179 SER A CA 1
ATOM 1399 C C . SER A 1 179 ? 2.003 11.523 17.568 1.00 96.25 179 SER A C 1
ATOM 1401 O O . SER A 1 179 ? 2.393 10.953 18.591 1.00 96.25 179 SER A O 1
ATOM 1403 N N . VAL A 1 180 ? 0.728 11.454 17.164 1.00 95.88 180 VAL A N 1
ATOM 1404 C CA . VAL A 1 180 ? -0.269 10.668 17.907 1.00 95.88 180 VAL A CA 1
ATOM 1405 C C . VAL A 1 180 ? 0.033 9.176 17.830 1.00 95.88 180 VAL A C 1
ATOM 1407 O O . VAL A 1 180 ? -0.029 8.504 18.855 1.00 95.88 180 VAL A O 1
ATOM 1410 N N . PHE A 1 181 ? 0.419 8.661 16.664 1.00 95.94 181 PHE A N 1
ATOM 1411 C CA . PHE A 1 181 ? 0.803 7.261 16.489 1.00 95.94 181 PHE A CA 1
ATOM 1412 C C . PHE A 1 181 ? 1.924 6.849 17.452 1.00 95.94 181 PHE A C 1
ATOM 1414 O O . PHE A 1 181 ? 1.792 5.874 18.194 1.00 95.94 181 PHE A O 1
ATOM 1421 N N . VAL A 1 182 ? 3.005 7.634 17.507 1.00 95.81 182 VAL A N 1
ATOM 1422 C CA . VAL A 1 182 ? 4.133 7.401 18.421 1.00 95.81 182 VAL A CA 1
ATOM 1423 C C . VAL A 1 182 ? 3.689 7.514 19.878 1.00 95.81 182 VAL A C 1
ATOM 1425 O O . VAL A 1 182 ? 4.111 6.706 20.707 1.00 95.81 182 VAL A O 1
ATOM 1428 N N . GLN A 1 183 ? 2.811 8.466 20.205 1.00 95.88 183 GLN A N 1
ATOM 1429 C CA . GLN A 1 183 ? 2.264 8.595 21.555 1.00 95.88 183 GLN A CA 1
ATOM 1430 C C . GLN A 1 183 ? 1.432 7.378 21.960 1.00 95.88 183 GLN A C 1
ATOM 1432 O O . GLN A 1 183 ? 1.616 6.871 23.064 1.00 95.88 183 GLN A O 1
ATOM 1437 N N . LEU A 1 184 ? 0.552 6.887 21.084 1.00 96.38 184 LEU A N 1
ATOM 1438 C CA . LEU A 1 184 ? -0.220 5.669 21.322 1.00 96.38 184 LEU A CA 1
ATOM 1439 C C . LEU A 1 184 ? 0.728 4.489 21.550 1.00 96.38 184 LEU A C 1
ATOM 1441 O O . LEU A 1 184 ? 0.643 3.839 22.584 1.00 96.38 184 LEU A O 1
ATOM 1445 N N . ARG A 1 185 ? 1.706 4.284 20.663 1.00 95.88 185 ARG A N 1
ATOM 1446 C CA . ARG A 1 185 ? 2.678 3.186 20.770 1.00 95.88 185 ARG A CA 1
ATOM 1447 C C . ARG A 1 185 ? 3.523 3.233 22.043 1.00 95.88 185 ARG A C 1
ATOM 1449 O O . ARG A 1 185 ? 3.827 2.195 22.615 1.00 95.88 185 ARG A O 1
ATOM 1456 N N . THR A 1 186 ? 3.923 4.426 22.473 1.00 96.12 186 THR A N 1
ATOM 1457 C CA . THR A 1 186 ? 4.837 4.609 23.614 1.00 96.12 186 THR A CA 1
ATOM 1458 C C . THR A 1 186 ? 4.108 4.575 24.954 1.00 96.12 186 THR A C 1
ATOM 1460 O O . THR A 1 186 ? 4.675 4.149 25.958 1.00 96.12 186 THR A O 1
ATOM 1463 N N . HIS A 1 187 ? 2.866 5.065 24.999 1.00 96.62 187 HIS A N 1
ATOM 1464 C CA . HIS A 1 187 ? 2.139 5.261 26.251 1.00 96.62 187 HIS A CA 1
ATOM 1465 C C . HIS A 1 187 ? 1.012 4.253 26.486 1.00 96.62 187 HIS A C 1
ATOM 1467 O O . HIS A 1 187 ? 0.508 4.231 27.609 1.00 96.62 187 HIS A O 1
ATOM 1473 N N . LEU A 1 188 ? 0.628 3.439 25.496 1.00 96.94 188 LEU A N 1
ATOM 1474 C CA . LEU A 1 188 ? -0.357 2.373 25.674 1.00 96.94 188 LEU A CA 1
ATOM 1475 C C . LEU A 1 188 ? 0.168 1.327 26.662 1.00 96.94 188 LEU A C 1
ATOM 1477 O O . LEU A 1 188 ? 1.189 0.687 26.426 1.00 96.94 188 LEU A O 1
ATOM 1481 N N . GLN A 1 189 ? -0.544 1.152 27.770 1.00 95.94 189 GLN A N 1
ATOM 1482 C CA . GLN A 1 189 ? -0.233 0.150 28.789 1.00 95.94 189 GLN A CA 1
ATOM 1483 C C . GLN A 1 189 ? -1.101 -1.094 28.630 1.00 95.94 189 GLN A C 1
ATOM 1485 O O . GLN A 1 189 ? -0.632 -2.213 28.829 1.00 95.94 189 GLN A O 1
ATOM 1490 N N . ARG A 1 190 ? -2.376 -0.897 28.286 1.00 95.56 190 ARG A N 1
ATOM 1491 C CA . ARG A 1 190 ? -3.357 -1.969 28.135 1.00 95.56 190 ARG A CA 1
ATOM 1492 C C . ARG A 1 190 ? -4.461 -1.533 27.182 1.00 95.56 190 ARG A C 1
ATOM 1494 O O . ARG A 1 190 ? -4.875 -0.379 27.205 1.00 95.56 190 ARG A O 1
ATOM 1501 N N . ALA A 1 191 ? -4.969 -2.466 26.386 1.00 97.62 191 ALA A N 1
ATOM 1502 C CA . ALA A 1 191 ? -6.197 -2.282 25.627 1.00 97.62 191 ALA A CA 1
ATOM 1503 C C . ALA A 1 191 ? -7.212 -3.358 26.015 1.00 97.62 191 ALA A C 1
ATOM 1505 O O . ALA A 1 191 ? -6.844 -4.510 26.245 1.00 97.62 191 ALA A O 1
ATOM 1506 N N . PHE A 1 192 ? -8.484 -2.994 26.102 1.00 97.56 192 PHE A N 1
ATOM 1507 C CA . PHE A 1 192 ? -9.567 -3.933 26.378 1.00 97.56 192 PHE A CA 1
ATOM 1508 C C . PHE A 1 192 ? -10.882 -3.435 25.779 1.00 97.56 192 PHE A C 1
ATOM 1510 O O . PHE A 1 192 ? -10.995 -2.281 25.363 1.00 97.56 192 PHE A O 1
ATOM 1517 N N . VAL A 1 193 ? -11.879 -4.313 25.732 1.00 97.75 193 VAL A N 1
ATOM 1518 C CA . VAL A 1 193 ? -13.194 -4.015 25.158 1.00 97.75 193 VAL A CA 1
ATOM 1519 C C . VAL A 1 193 ? -14.300 -4.131 26.202 1.00 97.75 193 VAL A C 1
ATOM 1521 O O . VAL A 1 193 ? -14.258 -4.995 27.077 1.00 97.75 193 VAL A O 1
ATOM 1524 N N . VAL A 1 194 ? -15.309 -3.268 26.098 1.00 97.00 194 VAL A N 1
ATOM 1525 C CA . VAL A 1 194 ? -16.547 -3.331 26.883 1.00 97.00 194 VAL A CA 1
ATOM 1526 C C . VAL A 1 194 ? -17.738 -3.363 25.930 1.00 97.00 194 VAL A C 1
ATOM 1528 O O . VAL A 1 194 ? -17.823 -2.539 25.019 1.00 97.00 194 VAL A O 1
ATOM 1531 N N . TYR A 1 195 ? -18.668 -4.291 26.152 1.00 95.88 195 TYR A N 1
ATOM 1532 C CA . TYR A 1 195 ? -19.886 -4.442 25.351 1.00 95.88 195 TYR A CA 1
ATOM 1533 C C . TYR A 1 195 ? -21.124 -4.011 26.148 1.00 95.88 195 TYR A C 1
ATOM 1535 O O . TYR A 1 195 ? -21.251 -4.350 27.326 1.00 95.88 195 TYR A O 1
ATOM 1543 N N . ASP A 1 196 ? -22.010 -3.238 25.509 1.00 93.75 196 ASP A N 1
ATOM 1544 C CA . ASP A 1 196 ? -23.325 -2.775 26.005 1.00 93.75 196 ASP A CA 1
ATOM 1545 C C . ASP A 1 196 ? -23.376 -2.228 27.441 1.00 93.75 196 ASP A C 1
ATOM 1547 O O . ASP A 1 196 ? -24.431 -2.180 28.071 1.00 93.75 196 ASP A O 1
ATOM 1551 N N . SER A 1 197 ? -22.243 -1.767 27.961 1.00 92.88 197 SER A N 1
ATOM 1552 C CA . SER A 1 197 ? -22.123 -1.205 29.303 1.00 92.88 197 SER A CA 1
ATOM 1553 C C . SER A 1 197 ? -21.427 0.151 29.229 1.00 92.88 197 SER A C 1
ATOM 1555 O O . SER A 1 197 ? -20.543 0.341 28.388 1.00 92.88 197 SER A O 1
ATOM 1557 N N . PRO A 1 198 ? -21.812 1.126 30.071 1.00 90.81 198 PRO A N 1
ATOM 1558 C CA . PRO A 1 198 ? -21.110 2.398 30.134 1.00 90.81 198 PRO A CA 1
ATOM 1559 C C . PRO A 1 198 ? -19.687 2.184 30.657 1.00 90.81 198 PRO A C 1
ATOM 1561 O O . PRO A 1 198 ? -19.470 1.444 31.618 1.00 90.81 198 PRO A O 1
ATOM 1564 N N . VAL A 1 199 ? -18.723 2.860 30.036 1.00 92.62 199 VAL A N 1
ATOM 1565 C CA . VAL A 1 199 ? -17.337 2.853 30.504 1.00 92.62 199 VAL A CA 1
ATOM 1566 C C . VAL A 1 199 ? -17.175 3.891 31.608 1.00 92.62 199 VAL A C 1
ATOM 1568 O O . VAL A 1 199 ? -17.519 5.059 31.440 1.00 92.62 199 VAL A O 1
ATOM 1571 N N . THR A 1 200 ? -16.635 3.455 32.737 1.00 90.56 200 THR A N 1
ATOM 1572 C CA . THR A 1 200 ? -16.269 4.274 33.892 1.00 90.56 200 THR A CA 1
ATOM 1573 C C . THR A 1 200 ? -14.780 4.101 34.196 1.00 90.56 200 THR A C 1
ATOM 1575 O O . THR A 1 200 ? -14.081 3.309 33.552 1.00 90.56 200 THR A O 1
ATOM 1578 N N . GLU A 1 201 ? -14.272 4.837 35.188 1.00 84.50 201 GLU A N 1
ATOM 1579 C CA . GLU A 1 201 ? -12.874 4.723 35.628 1.00 84.50 201 GLU A CA 1
ATOM 1580 C C . GLU A 1 201 ? -12.533 3.287 36.069 1.00 84.50 201 GLU A C 1
ATOM 1582 O O . GLU A 1 201 ? -11.455 2.784 35.767 1.00 84.50 201 GLU A O 1
ATOM 1587 N N . GLY A 1 202 ? -13.473 2.594 36.723 1.00 84.94 202 GLY A N 1
ATOM 1588 C CA . GLY A 1 202 ? -13.301 1.222 37.212 1.00 84.94 202 GLY A CA 1
ATOM 1589 C C . GLY A 1 202 ? -13.679 0.124 36.216 1.00 84.94 202 GLY A C 1
ATOM 1590 O O . GLY A 1 202 ? -13.648 -1.047 36.584 1.00 84.94 202 GLY A O 1
ATOM 1591 N N . SER A 1 203 ? -14.072 0.465 34.983 1.00 91.38 203 SER A N 1
ATOM 1592 C CA . SER A 1 203 ? -14.423 -0.549 33.984 1.00 91.38 203 SER A CA 1
ATOM 1593 C C . SER A 1 203 ? -13.223 -1.416 33.622 1.00 91.38 203 SER A C 1
ATOM 1595 O O . SER A 1 203 ? -12.113 -0.907 33.442 1.00 91.38 203 SER A O 1
ATOM 1597 N N . ASP A 1 204 ? -13.496 -2.705 33.455 1.00 92.19 204 ASP A N 1
ATOM 1598 C CA . ASP A 1 204 ? -12.555 -3.716 32.996 1.00 92.19 204 ASP A CA 1
ATOM 1599 C C . ASP A 1 204 ? -13.264 -4.672 32.021 1.00 92.19 204 ASP A C 1
ATOM 1601 O O . ASP A 1 204 ? -14.494 -4.777 32.023 1.00 92.19 204 ASP A O 1
ATOM 1605 N N . GLY A 1 205 ? -12.501 -5.349 31.170 1.00 93.94 205 GLY A N 1
ATOM 1606 C CA . GLY A 1 205 ? -13.029 -6.259 30.161 1.00 93.94 205 GLY A CA 1
ATOM 1607 C C . GLY A 1 205 ? -11.955 -7.120 29.494 1.00 93.94 205 GLY A C 1
ATOM 1608 O O . GLY A 1 205 ? -10.773 -7.051 29.856 1.00 93.94 205 GLY A O 1
ATOM 1609 N N . PRO A 1 206 ? -12.351 -7.952 28.513 1.00 95.31 206 PRO A N 1
ATOM 1610 C CA . PRO A 1 206 ? -11.431 -8.809 27.776 1.00 95.31 206 PRO A CA 1
ATOM 1611 C C . PRO A 1 206 ? -10.300 -8.007 27.121 1.00 95.31 206 PRO A C 1
ATOM 1613 O O . PRO A 1 206 ? -10.544 -7.003 26.447 1.00 95.31 206 PRO A O 1
ATOM 1616 N N . SER A 1 207 ? -9.060 -8.459 27.322 1.00 97.00 207 SER A N 1
ATOM 1617 C CA . SER A 1 207 ? -7.862 -7.798 26.792 1.00 97.00 207 SER A CA 1
ATOM 1618 C C . SER A 1 207 ? -7.821 -7.873 25.267 1.00 97.00 207 SER A C 1
ATOM 1620 O O . SER A 1 207 ? -8.062 -8.931 24.692 1.00 97.00 207 SER A O 1
ATOM 1622 N N . CYS A 1 208 ? -7.479 -6.762 24.621 1.00 97.25 208 CYS A N 1
ATOM 1623 C CA . CYS A 1 208 ? -7.270 -6.678 23.180 1.00 97.25 208 CYS A CA 1
ATOM 1624 C C . CYS A 1 208 ? -5.766 -6.650 22.890 1.00 97.25 208 CYS A C 1
ATOM 1626 O O . CYS A 1 208 ? -5.031 -5.901 23.536 1.00 97.25 208 CYS A O 1
ATOM 1628 N N . ALA A 1 209 ? -5.305 -7.435 21.915 1.00 96.25 209 ALA A N 1
ATOM 1629 C CA . ALA A 1 209 ? -3.946 -7.278 21.399 1.00 96.25 209 ALA A CA 1
ATOM 1630 C C . ALA A 1 209 ? -3.917 -6.097 20.424 1.00 96.25 209 ALA A C 1
ATOM 1632 O O . ALA A 1 209 ? -4.853 -5.918 19.643 1.00 96.25 209 ALA A O 1
ATOM 1633 N N . VAL A 1 210 ? -2.869 -5.277 20.497 1.00 96.25 210 VAL A N 1
ATOM 1634 C CA . VAL A 1 210 ? -2.726 -4.076 19.672 1.00 96.25 210 VAL A CA 1
ATOM 1635 C C . VAL A 1 210 ? -1.395 -4.117 18.945 1.00 96.25 210 VAL A C 1
ATOM 1637 O O . VAL A 1 210 ? -0.343 -4.207 19.575 1.00 96.25 210 VAL A O 1
ATOM 1640 N N . GLU A 1 211 ? -1.458 -4.007 17.627 1.00 94.56 211 GLU A N 1
ATOM 1641 C CA . GLU A 1 211 ? -0.304 -3.959 16.740 1.00 94.56 211 GLU A CA 1
ATOM 1642 C C . GLU A 1 211 ? -0.257 -2.608 16.024 1.00 94.56 211 GLU A C 1
ATOM 1644 O O . GLU A 1 211 ? -1.286 -2.019 15.684 1.00 94.56 211 GLU A O 1
ATOM 1649 N N . PHE A 1 212 ? 0.956 -2.101 15.823 1.00 92.31 212 PHE A N 1
ATOM 1650 C CA . PHE A 1 212 ? 1.221 -0.808 15.201 1.00 92.31 212 PHE A CA 1
ATOM 1651 C C . PHE A 1 212 ? 1.939 -1.027 13.872 1.00 92.31 212 PHE A C 1
ATOM 1653 O O . PHE A 1 212 ? 2.969 -1.701 13.847 1.00 92.31 212 PHE A O 1
ATOM 1660 N N . GLY A 1 213 ? 1.436 -0.402 12.810 1.00 84.69 213 GLY A N 1
ATOM 1661 C CA . GLY A 1 213 ? 1.948 -0.535 11.449 1.00 84.69 213 GLY A CA 1
ATOM 1662 C C . GLY A 1 213 ? 1.098 -1.468 10.577 1.00 84.69 213 GLY A C 1
ATOM 1663 O O . GLY A 1 213 ? 0.041 -1.961 10.997 1.00 84.69 213 GLY A O 1
ATOM 1664 N N . PRO A 1 214 ? 1.529 -1.705 9.331 1.00 70.94 214 PRO A N 1
ATOM 1665 C CA . PRO A 1 214 ? 0.883 -2.651 8.449 1.00 70.94 214 PRO A CA 1
ATOM 1666 C C . PRO A 1 214 ? 1.294 -4.068 8.864 1.00 70.94 214 PRO A C 1
ATOM 1668 O O . PRO A 1 214 ? 2.424 -4.495 8.643 1.00 70.94 214 PRO A O 1
ATOM 1671 N N . THR A 1 215 ? 0.373 -4.827 9.447 1.00 57.81 215 THR A N 1
ATOM 1672 C CA . THR A 1 215 ? 0.482 -6.285 9.478 1.00 57.81 215 THR A CA 1
ATOM 1673 C C . THR A 1 215 ? 0.131 -6.776 8.074 1.00 57.81 215 THR A C 1
ATOM 1675 O O . THR A 1 215 ? -1.025 -6.699 7.654 1.00 57.81 215 THR A O 1
ATOM 1678 N N . PHE A 1 216 ? 1.143 -7.185 7.310 1.00 55.91 216 PHE A N 1
ATOM 1679 C CA . PHE A 1 216 ? 0.928 -8.111 6.204 1.00 55.91 216 PHE A CA 1
ATOM 1680 C C . PHE A 1 216 ? 0.643 -9.463 6.869 1.00 55.91 216 PHE A C 1
ATOM 1682 O O . PHE A 1 216 ? 1.358 -9.827 7.799 1.00 55.91 216 PHE A O 1
ATOM 1689 N N . ASP A 1 217 ? -0.427 -10.159 6.476 1.00 45.59 217 ASP A N 1
ATOM 1690 C CA . ASP A 1 217 ? -0.861 -11.407 7.138 1.00 45.59 217 ASP A CA 1
ATOM 1691 C C . ASP A 1 217 ? 0.223 -12.512 7.106 1.00 45.59 217 ASP A C 1
ATOM 1693 O O . ASP A 1 217 ? 0.166 -13.477 7.869 1.00 45.59 217 ASP A O 1
ATOM 1697 N N . ASP A 1 218 ? 1.262 -12.320 6.290 1.00 44.44 218 ASP A N 1
ATOM 1698 C CA . ASP A 1 218 ? 2.454 -13.150 6.216 1.00 44.44 218 ASP A CA 1
ATOM 1699 C C . ASP A 1 218 ? 3.615 -12.598 7.063 1.00 44.44 218 ASP A C 1
ATOM 1701 O O . ASP A 1 218 ? 3.922 -11.403 7.073 1.00 44.44 218 ASP A O 1
ATOM 1705 N N . SER A 1 219 ? 4.319 -13.501 7.757 1.00 33.31 219 SER A N 1
ATOM 1706 C CA . SER A 1 219 ? 5.579 -13.181 8.443 1.00 33.31 219 SER A CA 1
ATOM 1707 C C . SER A 1 219 ? 6.540 -12.448 7.506 1.00 33.31 219 SER A C 1
ATOM 1709 O O . SER A 1 219 ? 6.656 -12.805 6.343 1.00 33.31 219 SER A O 1
ATOM 1711 N N . TYR A 1 220 ? 7.335 -11.512 8.030 1.00 37.12 220 TYR A N 1
ATOM 1712 C CA . TYR A 1 220 ? 8.379 -10.806 7.265 1.00 37.12 220 TYR A CA 1
ATOM 1713 C C . TYR A 1 220 ? 9.360 -11.762 6.546 1.00 37.12 220 TYR A C 1
ATOM 1715 O O . TYR A 1 220 ? 9.960 -11.408 5.540 1.00 37.12 220 TYR A O 1
ATOM 1723 N N . ALA A 1 221 ? 9.504 -12.999 7.039 1.00 35.31 221 ALA A N 1
ATOM 1724 C CA . ALA A 1 221 ? 10.278 -14.070 6.404 1.00 35.31 221 ALA A CA 1
ATOM 1725 C C . ALA A 1 221 ? 9.627 -14.680 5.140 1.00 35.31 221 ALA A C 1
ATOM 1727 O O . ALA A 1 221 ? 10.307 -15.376 4.393 1.00 35.31 221 ALA A O 1
ATOM 1728 N N . ALA A 1 222 ? 8.338 -14.434 4.912 1.00 36.31 222 ALA A N 1
ATOM 1729 C CA . ALA A 1 222 ? 7.581 -14.796 3.716 1.00 36.31 222 ALA A CA 1
ATOM 1730 C C . ALA A 1 222 ? 7.293 -13.575 2.819 1.00 36.31 222 ALA A C 1
ATOM 1732 O O . ALA A 1 222 ? 6.635 -13.709 1.790 1.00 36.31 222 ALA A O 1
ATOM 1733 N N . ASP A 1 223 ? 7.814 -12.392 3.174 1.00 50.59 223 ASP A N 1
ATOM 1734 C CA . ASP A 1 223 ? 7.798 -11.238 2.284 1.00 50.59 223 ASP A CA 1
ATOM 1735 C C . ASP A 1 223 ? 8.790 -11.478 1.135 1.00 50.59 223 ASP A C 1
ATOM 1737 O O . ASP A 1 223 ? 9.983 -11.196 1.232 1.00 50.59 223 ASP A O 1
ATOM 1741 N N . GLU A 1 224 ? 8.291 -12.035 0.032 1.00 53.94 224 GLU A N 1
ATOM 1742 C CA . GLU A 1 224 ? 9.063 -12.258 -1.196 1.00 53.94 224 GLU A CA 1
ATOM 1743 C C . GLU A 1 224 ? 9.503 -10.940 -1.865 1.00 53.94 224 GLU A C 1
ATOM 1745 O O . GLU A 1 224 ? 10.250 -10.948 -2.851 1.00 53.94 224 GLU A O 1
ATOM 1750 N N . ARG A 1 225 ? 9.054 -9.776 -1.364 1.00 62.53 225 ARG A N 1
ATOM 1751 C CA . ARG A 1 225 ? 9.448 -8.483 -1.922 1.00 62.53 225 ARG A CA 1
ATOM 1752 C C . ARG A 1 225 ? 10.923 -8.229 -1.644 1.00 62.53 225 ARG A C 1
ATOM 1754 O O . ARG A 1 225 ? 11.425 -8.338 -0.530 1.00 62.53 225 ARG A O 1
ATOM 1761 N N . ASN A 1 226 ? 11.622 -7.783 -2.682 1.00 72.81 226 ASN A N 1
ATOM 1762 C CA . ASN A 1 226 ? 12.997 -7.326 -2.550 1.00 72.81 226 ASN A CA 1
ATOM 1763 C C . ASN A 1 226 ? 13.102 -6.235 -1.453 1.00 72.81 226 ASN A C 1
ATOM 1765 O O . ASN A 1 226 ? 12.303 -5.293 -1.471 1.00 72.81 226 ASN A O 1
ATOM 1769 N N . PRO A 1 227 ? 14.097 -6.288 -0.546 1.00 79.06 227 PRO A N 1
ATOM 1770 C CA . PRO A 1 227 ? 14.224 -5.328 0.556 1.00 79.06 227 PRO A CA 1
ATOM 1771 C C . PRO A 1 227 ? 14.342 -3.874 0.077 1.00 79.06 227 PRO A C 1
ATOM 1773 O O . PRO A 1 227 ? 13.857 -2.958 0.740 1.00 79.06 227 PRO A O 1
ATOM 1776 N N . LEU A 1 228 ? 14.919 -3.640 -1.108 1.00 81.31 228 LEU A N 1
ATOM 1777 C CA . LEU A 1 228 ? 14.950 -2.309 -1.715 1.00 81.31 228 LEU A CA 1
ATOM 1778 C C . LEU A 1 228 ? 13.544 -1.824 -2.081 1.00 81.31 228 LEU A C 1
ATOM 1780 O O . LEU A 1 228 ? 13.243 -0.649 -1.889 1.00 81.31 228 LEU A O 1
ATOM 1784 N N . THR A 1 229 ? 12.665 -2.707 -2.563 1.00 79.88 229 THR A N 1
ATOM 1785 C CA . THR A 1 229 ? 11.259 -2.371 -2.830 1.00 79.88 229 THR A CA 1
ATOM 1786 C C . THR A 1 229 ? 10.544 -1.966 -1.546 1.00 79.88 229 THR A C 1
ATOM 1788 O O . THR A 1 229 ? 9.828 -0.966 -1.554 1.00 79.88 229 THR A O 1
ATOM 1791 N N . ALA A 1 230 ? 10.768 -2.685 -0.441 1.00 79.12 230 ALA A N 1
ATOM 1792 C CA . ALA A 1 230 ? 10.166 -2.360 0.852 1.00 79.12 230 ALA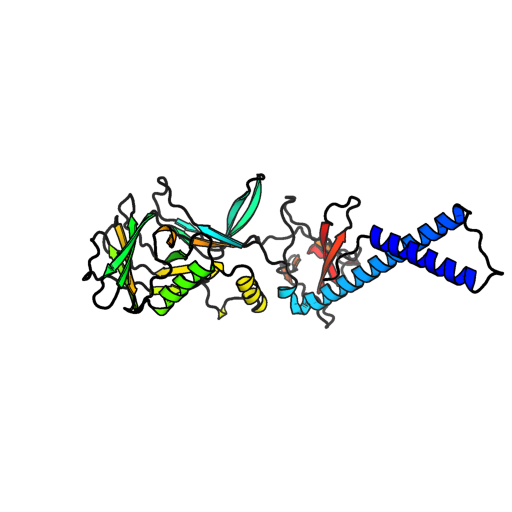 A CA 1
ATOM 1793 C C . ALA A 1 230 ? 10.586 -0.961 1.337 1.00 79.12 230 ALA A C 1
ATOM 1795 O O . ALA A 1 230 ? 9.735 -0.124 1.636 1.00 79.12 230 ALA A O 1
ATOM 1796 N N . VAL A 1 231 ? 11.890 -0.659 1.309 1.00 84.25 231 VAL A N 1
ATOM 1797 C CA . VAL A 1 231 ? 12.414 0.667 1.685 1.00 84.25 231 VAL A CA 1
ATOM 1798 C C . VAL A 1 231 ? 11.854 1.767 0.781 1.00 84.25 231 VAL 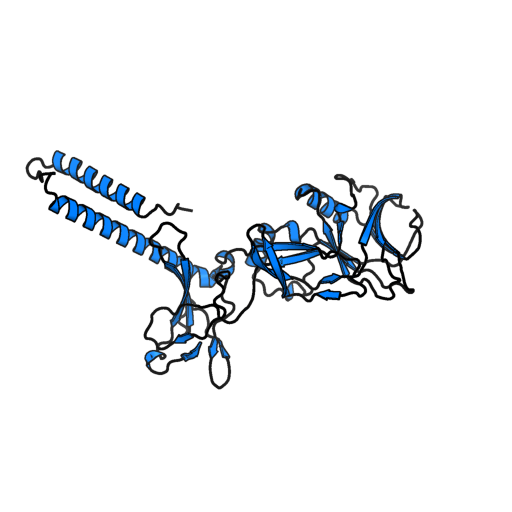A C 1
ATOM 1800 O O . VAL A 1 231 ? 11.422 2.812 1.269 1.00 84.25 231 VAL A O 1
ATOM 1803 N N . ARG A 1 232 ? 11.820 1.549 -0.540 1.00 86.75 232 ARG A N 1
ATOM 1804 C CA . ARG A 1 232 ? 11.244 2.529 -1.473 1.00 86.75 232 ARG A CA 1
ATOM 1805 C C . ARG A 1 232 ? 9.756 2.752 -1.217 1.00 86.75 232 ARG A C 1
ATOM 1807 O O . ARG A 1 232 ? 9.321 3.896 -1.261 1.00 86.75 232 ARG A O 1
ATOM 1814 N N . SER A 1 233 ? 8.991 1.693 -0.950 1.00 82.69 233 SER A N 1
ATOM 1815 C CA . SER A 1 233 ? 7.557 1.792 -0.659 1.00 82.69 233 SER A CA 1
ATOM 1816 C C . SER A 1 233 ? 7.296 2.603 0.611 1.00 82.69 233 SER A C 1
ATOM 1818 O O . SER A 1 233 ? 6.429 3.474 0.595 1.00 82.69 233 SER A O 1
ATOM 1820 N N . PHE A 1 234 ? 8.102 2.406 1.660 1.00 85.69 234 PHE A N 1
ATOM 1821 C CA . PHE A 1 234 ? 8.024 3.200 2.888 1.00 85.69 234 PHE A CA 1
ATOM 1822 C C . PHE A 1 234 ? 8.208 4.700 2.617 1.00 85.69 234 PHE A C 1
ATOM 1824 O O . PHE A 1 234 ? 7.376 5.507 3.021 1.00 85.69 234 PHE A O 1
ATOM 1831 N N . PHE A 1 235 ? 9.260 5.088 1.887 1.00 89.38 235 PHE A N 1
ATOM 1832 C CA . PHE A 1 235 ? 9.492 6.502 1.565 1.00 89.38 235 PHE A CA 1
ATOM 1833 C C . PHE A 1 235 ? 8.493 7.064 0.549 1.00 89.38 235 PHE A C 1
ATOM 1835 O O . PHE A 1 235 ? 8.260 8.270 0.528 1.00 89.38 235 PHE A O 1
ATOM 1842 N N . HIS A 1 236 ? 7.912 6.210 -0.294 1.00 91.25 236 HIS A N 1
ATOM 1843 C CA . HIS A 1 236 ? 6.899 6.614 -1.261 1.00 91.25 236 HIS A CA 1
ATOM 1844 C C . HIS A 1 236 ? 5.563 6.947 -0.595 1.00 91.25 236 HIS A C 1
ATOM 1846 O O . HIS A 1 236 ? 4.936 7.943 -0.948 1.00 91.25 236 HIS A O 1
ATOM 1852 N N . PHE A 1 237 ? 5.135 6.115 0.356 1.00 92.06 237 PHE A N 1
ATOM 1853 C CA . PHE A 1 237 ? 3.840 6.239 1.011 1.00 92.06 237 PHE A CA 1
ATOM 1854 C C . PHE A 1 237 ? 3.935 5.885 2.502 1.00 92.06 237 PHE A C 1
ATOM 1856 O O . PHE A 1 237 ? 3.493 4.812 2.918 1.00 92.06 237 PHE A O 1
ATOM 1863 N N . PRO A 1 238 ? 4.514 6.770 3.332 1.00 91.62 238 PRO A N 1
ATOM 1864 C CA . PRO A 1 238 ? 4.707 6.502 4.756 1.00 91.62 238 PRO A CA 1
ATOM 1865 C C . PRO A 1 238 ? 3.391 6.459 5.549 1.00 91.62 238 PRO A C 1
ATOM 1867 O O . PRO A 1 238 ? 3.342 5.889 6.634 1.00 91.62 238 PRO A O 1
ATOM 1870 N N . GLN A 1 239 ? 2.297 7.015 5.017 1.00 91.62 239 GLN A N 1
ATOM 1871 C CA . GLN A 1 239 ? 0.977 7.001 5.654 1.00 91.62 239 GLN A CA 1
ATOM 1872 C C . GLN A 1 239 ? 0.448 5.579 5.900 1.00 91.62 239 GLN A C 1
ATOM 1874 O O . GLN A 1 239 ? -0.332 5.389 6.830 1.00 91.62 239 GLN A O 1
ATOM 1879 N N . GLN A 1 240 ? 0.882 4.576 5.123 1.00 90.00 240 GLN A N 1
ATOM 1880 C CA . GLN A 1 240 ? 0.509 3.172 5.357 1.00 90.00 240 GLN A CA 1
ATOM 1881 C C . GLN A 1 240 ? 0.987 2.634 6.714 1.00 90.00 240 GLN A C 1
ATOM 1883 O O . GLN A 1 240 ? 0.427 1.666 7.221 1.00 90.00 240 GLN A O 1
ATOM 1888 N N . GLU A 1 241 ? 1.990 3.277 7.317 1.00 89.88 241 GLU A N 1
ATOM 1889 C CA . GLU A 1 241 ? 2.515 2.922 8.636 1.00 89.88 241 GLU A CA 1
ATOM 1890 C C . GLU A 1 241 ? 1.639 3.428 9.782 1.00 89.88 241 GLU A C 1
ATOM 1892 O O . GLU A 1 241 ? 1.738 2.941 10.904 1.00 89.88 241 GLU A O 1
ATOM 1897 N N . LEU A 1 242 ? 0.739 4.376 9.513 1.00 94.56 242 LEU A N 1
ATOM 1898 C CA . LEU A 1 242 ? -0.138 4.985 10.514 1.00 94.56 242 LEU A CA 1
ATOM 1899 C C . LEU A 1 242 ? -1.421 4.167 10.731 1.00 94.56 242 LEU A C 1
ATOM 1901 O O . LEU A 1 242 ? -2.514 4.719 10.875 1.00 94.56 242 LEU A O 1
ATOM 190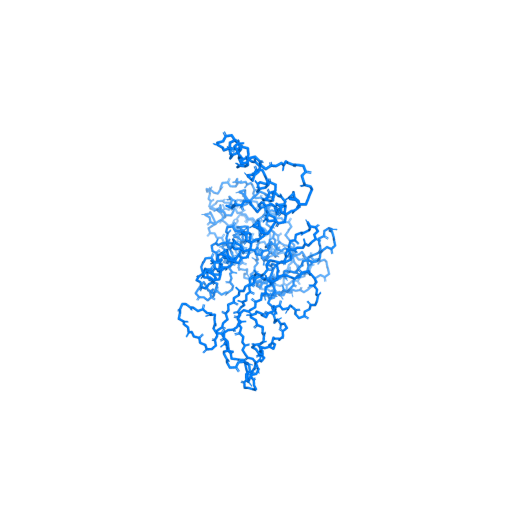5 N N . LEU A 1 243 ? -1.284 2.840 10.748 1.00 94.75 243 LEU A N 1
ATOM 1906 C CA . LEU A 1 243 ? -2.359 1.884 10.993 1.00 94.75 243 LEU A CA 1
ATOM 1907 C C . LEU A 1 243 ? -2.218 1.267 12.387 1.00 94.75 243 LEU A C 1
ATOM 1909 O O . LEU A 1 243 ? -1.142 0.841 12.800 1.00 94.75 243 LEU A O 1
ATOM 1913 N N . LEU A 1 244 ? -3.331 1.206 13.105 1.00 95.38 244 LEU A N 1
ATOM 1914 C CA . LEU A 1 244 ? -3.474 0.539 14.389 1.00 95.38 244 LEU A CA 1
ATOM 1915 C C . LEU A 1 244 ? -4.381 -0.675 14.199 1.00 95.38 244 LEU A C 1
ATOM 1917 O O . LEU A 1 244 ? -5.530 -0.522 13.782 1.00 95.38 244 LEU A O 1
ATOM 1921 N N . GLN A 1 245 ? -3.890 -1.868 14.512 1.00 95.25 245 GLN A N 1
ATOM 1922 C CA . GLN A 1 245 ? -4.681 -3.094 14.431 1.00 95.25 245 GLN A CA 1
ATOM 1923 C C . GLN A 1 245 ? -5.028 -3.564 15.834 1.00 95.25 245 GLN A C 1
ATOM 1925 O O . GLN A 1 245 ? -4.152 -3.743 16.675 1.00 95.25 245 GLN A O 1
ATOM 1930 N N . VAL A 1 246 ? -6.318 -3.742 16.095 1.00 96.88 246 VAL A N 1
ATOM 1931 C CA . VAL A 1 246 ? -6.827 -4.167 17.396 1.00 96.88 246 VAL A CA 1
ATOM 1932 C C . VAL A 1 246 ? -7.504 -5.515 17.223 1.00 96.88 246 VAL A C 1
ATOM 1934 O O . VAL A 1 246 ? -8.518 -5.620 16.536 1.00 96.88 246 VAL A O 1
ATOM 1937 N N . GLN A 1 247 ? -6.954 -6.548 17.854 1.00 96.75 247 GLN A N 1
ATOM 1938 C CA . GLN A 1 247 ? -7.581 -7.861 17.932 1.00 96.75 247 GLN A CA 1
ATOM 1939 C C . GLN A 1 247 ? -8.642 -7.826 19.024 1.00 96.75 247 GLN A C 1
ATOM 1941 O O . GLN A 1 247 ? -8.320 -7.823 20.215 1.00 96.75 247 GLN A O 1
ATOM 1946 N N . VAL A 1 248 ? -9.906 -7.755 18.613 1.00 96.88 248 VAL A N 1
ATOM 1947 C CA . VAL A 1 248 ? -11.044 -7.608 19.519 1.00 96.88 248 VAL A CA 1
ATOM 1948 C C . VAL A 1 248 ? -11.614 -8.989 19.869 1.00 96.88 248 VAL A C 1
ATOM 1950 O O . VAL A 1 248 ? -12.118 -9.682 18.977 1.00 96.88 248 VAL A O 1
ATOM 1953 N N . PRO A 1 249 ? -11.593 -9.400 21.152 1.00 95.31 249 PRO A N 1
ATOM 1954 C CA . PRO A 1 249 ? -12.194 -10.658 21.582 1.00 95.31 249 PRO A CA 1
ATOM 1955 C C . PRO A 1 249 ? -13.708 -10.698 21.322 1.00 95.31 249 PRO A C 1
ATOM 1957 O O . PRO A 1 249 ? -14.378 -9.666 21.453 1.00 95.31 249 PRO A O 1
ATOM 1960 N N . PRO A 1 250 ? -14.278 -11.874 21.003 1.00 94.12 250 PRO A N 1
ATOM 1961 C CA . PRO A 1 250 ? -15.712 -12.011 20.780 1.00 94.12 250 PRO A CA 1
ATOM 1962 C C . PRO A 1 250 ? -16.514 -11.707 22.053 1.00 94.12 250 PRO A C 1
ATOM 1964 O O . PRO A 1 250 ? -16.091 -12.022 23.167 1.00 94.12 250 PRO A O 1
ATOM 1967 N N . SER A 1 251 ? -17.701 -11.127 21.880 1.00 92.25 251 SER A N 1
ATOM 1968 C CA . SER A 1 251 ? -18.675 -10.996 22.966 1.00 92.25 251 SER A CA 1
ATOM 1969 C C . SER A 1 251 ? -19.350 -12.343 23.242 1.00 92.25 251 SER A C 1
ATOM 1971 O O . SER A 1 251 ? -19.655 -13.096 22.320 1.00 92.25 251 SER A O 1
ATOM 1973 N N . GLY A 1 252 ? -19.646 -12.632 24.511 1.00 88.62 252 GLY A N 1
ATOM 1974 C CA . GLY A 1 252 ? -20.448 -13.802 24.894 1.00 88.62 252 GLY A CA 1
ATOM 1975 C C . GLY A 1 252 ? -21.954 -13.640 24.643 1.00 88.62 252 GLY A C 1
ATOM 1976 O O . GLY A 1 252 ? -22.709 -14.594 24.818 1.00 88.62 252 GLY A O 1
ATOM 1977 N N . ARG A 1 253 ? -22.415 -12.436 24.279 1.00 92.50 253 ARG A N 1
ATOM 1978 C CA . ARG A 1 253 ? -23.822 -12.115 23.989 1.00 92.50 253 ARG A CA 1
ATOM 1979 C C . ARG A 1 253 ? -23.931 -11.210 22.758 1.00 92.50 253 ARG A C 1
ATOM 1981 O O . ARG A 1 253 ? -22.981 -10.473 22.482 1.00 92.50 253 ARG A O 1
ATOM 1988 N N . PRO A 1 254 ? -25.076 -11.218 22.052 1.00 94.12 254 PRO A N 1
ATOM 1989 C CA . PRO A 1 254 ? -25.332 -10.249 20.998 1.00 94.12 254 PRO A CA 1
ATOM 1990 C C . PRO A 1 254 ? -25.179 -8.820 21.516 1.00 94.12 254 PRO A C 1
ATOM 1992 O O . PRO A 1 254 ? -25.649 -8.535 22.618 1.00 94.12 254 PRO A O 1
ATOM 1995 N N . TRP A 1 255 ? -24.525 -7.957 20.737 1.00 95.25 255 TRP A N 1
ATOM 1996 C CA . TRP A 1 255 ? -24.186 -6.605 21.172 1.00 95.25 255 TRP A CA 1
ATOM 1997 C C . TRP A 1 255 ? -24.649 -5.514 20.211 1.00 95.25 255 TRP A C 1
ATOM 1999 O O . TRP A 1 255 ? -24.763 -5.731 19.004 1.00 95.25 255 TRP A O 1
ATOM 2009 N N . ASN A 1 256 ? -24.905 -4.320 20.743 1.00 95.31 256 ASN A N 1
ATOM 2010 C CA . ASN A 1 256 ? -25.268 -3.140 19.949 1.00 95.31 256 ASN A CA 1
ATOM 2011 C C . ASN A 1 256 ? -24.237 -2.018 20.101 1.00 95.31 256 ASN A C 1
ATOM 2013 O O . ASN A 1 256 ? -24.075 -1.190 19.204 1.00 95.31 256 ASN A O 1
ATOM 2017 N N . ARG A 1 257 ? -23.527 -1.982 21.227 1.00 96.25 257 ARG A N 1
ATOM 2018 C CA . ARG A 1 257 ? -22.459 -1.035 21.519 1.00 96.25 257 ARG A CA 1
ATOM 2019 C C . ARG A 1 257 ? -21.194 -1.776 21.913 1.00 96.25 257 ARG A C 1
ATOM 2021 O O . ARG A 1 257 ? -21.221 -2.668 22.756 1.00 96.25 257 ARG A O 1
ATOM 2028 N N . MET A 1 258 ? -20.083 -1.329 21.350 1.00 96.56 258 MET A N 1
ATOM 2029 C CA . MET A 1 258 ? -18.748 -1.779 21.710 1.00 96.56 258 MET A CA 1
ATOM 2030 C C . MET A 1 258 ? -17.888 -0.553 21.990 1.00 96.56 258 MET A C 1
ATOM 2032 O O . MET A 1 258 ? -17.802 0.339 21.152 1.00 96.56 258 MET A O 1
ATOM 2036 N N . THR A 1 259 ? -17.218 -0.510 23.133 1.00 98.00 259 THR A N 1
ATOM 2037 C CA . THR A 1 259 ? -16.242 0.537 23.433 1.00 98.00 259 THR A CA 1
ATOM 2038 C C . THR A 1 259 ? -14.863 -0.083 23.577 1.00 98.00 259 THR A C 1
ATOM 2040 O O . THR A 1 259 ? -14.650 -0.939 24.435 1.00 98.00 259 THR A O 1
ATOM 2043 N N . LEU A 1 260 ? -13.928 0.353 22.731 1.00 98.00 260 LEU A N 1
ATOM 2044 C CA . LEU A 1 260 ? -12.511 0.039 22.875 1.00 98.00 260 LEU A CA 1
ATOM 2045 C C . LEU A 1 260 ? -11.880 1.032 23.841 1.00 98.00 260 LEU A C 1
ATOM 2047 O O . LEU A 1 260 ? -12.025 2.243 23.674 1.00 98.00 260 LEU A O 1
ATOM 2051 N N . CYS A 1 261 ? -11.183 0.510 24.838 1.00 97.75 261 CYS A N 1
ATOM 2052 C CA . CYS A 1 261 ? -10.538 1.275 25.889 1.00 97.75 261 CYS A CA 1
ATOM 2053 C C . CYS A 1 261 ? -9.028 1.081 25.788 1.00 97.75 261 CYS A C 1
ATOM 2055 O O . CYS A 1 261 ? -8.542 -0.044 25.883 1.00 97.75 261 CYS A O 1
ATOM 2057 N N . PHE A 1 262 ? -8.298 2.179 25.635 1.00 97.31 262 PHE A N 1
ATOM 2058 C CA . PHE A 1 262 ? -6.842 2.219 25.649 1.00 97.31 262 PHE A CA 1
ATOM 2059 C C . PHE A 1 262 ? -6.396 2.922 26.929 1.00 97.31 262 PHE A C 1
ATOM 2061 O O . PHE A 1 262 ? -6.559 4.136 27.071 1.00 97.31 262 PHE A O 1
ATOM 2068 N N . ASP A 1 263 ? -5.862 2.150 27.870 1.00 96.75 263 ASP A N 1
ATOM 2069 C CA . ASP A 1 263 ? -5.276 2.668 29.099 1.00 96.75 263 ASP A CA 1
ATOM 2070 C C . ASP A 1 263 ? -3.878 3.193 28.797 1.00 96.75 263 ASP A C 1
ATOM 2072 O O . ASP A 1 263 ? -2.981 2.462 28.366 1.00 96.75 263 ASP A O 1
ATOM 2076 N N . MET A 1 264 ? -3.723 4.492 29.010 1.00 96.56 264 MET A N 1
ATOM 2077 C CA . MET A 1 264 ? -2.544 5.270 28.686 1.00 96.56 264 MET A CA 1
ATOM 2078 C C . MET A 1 264 ? -1.809 5.652 29.964 1.00 96.56 264 MET A C 1
ATOM 2080 O O . MET A 1 264 ? -2.419 6.040 30.966 1.00 96.56 264 MET A O 1
ATOM 2084 N N . SER A 1 265 ? -0.479 5.629 29.902 1.00 95.44 265 SER A N 1
ATOM 2085 C CA . SER A 1 265 ? 0.348 6.034 31.035 1.00 95.44 265 SER A CA 1
ATOM 2086 C C . SER A 1 265 ? 0.101 7.500 31.436 1.00 95.44 265 SER A C 1
ATOM 2088 O O . SER A 1 265 ? -0.236 8.333 30.586 1.00 95.44 265 SER A O 1
ATOM 2090 N N . PRO A 1 266 ? 0.348 7.884 32.706 1.00 93.19 266 PRO A N 1
ATOM 2091 C CA . PRO A 1 266 ? 0.108 9.250 33.189 1.00 93.19 266 PRO A CA 1
ATOM 2092 C C . PRO A 1 266 ? 0.897 10.332 32.440 1.00 93.19 266 PRO A C 1
ATOM 2094 O O . PRO A 1 266 ? 0.544 11.507 32.486 1.00 93.19 266 PRO A O 1
ATOM 2097 N N . LYS A 1 267 ? 1.979 9.938 31.755 1.00 94.00 267 LYS A N 1
ATOM 2098 C CA . LYS A 1 267 ? 2.850 10.819 30.970 1.00 94.00 267 LYS A CA 1
ATOM 2099 C C . LYS A 1 267 ? 2.335 11.079 29.550 1.00 94.00 267 LYS A C 1
ATOM 2101 O O . LYS A 1 267 ? 3.024 11.764 28.801 1.00 94.00 267 LYS A O 1
ATOM 2106 N N . TRP A 1 268 ? 1.187 10.523 29.155 1.00 95.81 268 TRP A N 1
ATOM 2107 C CA . TRP A 1 268 ? 0.648 10.688 27.805 1.00 95.81 268 TRP A CA 1
ATOM 2108 C C . TRP A 1 268 ? 0.369 12.176 27.487 1.00 95.81 268 TRP A C 1
ATOM 2110 O O . TRP A 1 268 ? -0.500 12.783 28.127 1.00 95.81 268 TRP A O 1
ATOM 2120 N N . PRO A 1 269 ? 1.077 12.786 26.509 1.00 92.44 269 PRO A N 1
ATOM 2121 C CA . PRO A 1 269 ? 1.031 14.234 26.288 1.00 92.44 269 PRO A CA 1
ATOM 2122 C C . PRO A 1 269 ? -0.313 14.758 25.780 1.00 92.44 269 PRO A C 1
ATOM 2124 O O . PRO A 1 269 ? -0.662 15.902 26.077 1.00 92.44 269 PRO A O 1
ATOM 2127 N N . ARG A 1 270 ? -1.066 13.944 25.020 1.00 90.19 270 ARG A N 1
ATOM 2128 C CA . ARG A 1 270 ? -2.341 14.328 24.374 1.00 90.19 270 ARG A CA 1
ATOM 2129 C C . ARG A 1 270 ? -2.210 15.580 23.502 1.00 90.19 270 ARG A C 1
ATOM 2131 O O . ARG A 1 270 ? -3.116 16.413 23.450 1.00 90.19 270 ARG A O 1
ATOM 2138 N N . ARG A 1 271 ? -1.045 15.749 22.874 1.00 91.31 271 ARG A N 1
ATOM 2139 C CA . ARG A 1 271 ? -0.758 16.858 21.960 1.00 91.31 271 ARG A CA 1
ATOM 2140 C C . ARG A 1 271 ? -0.154 16.300 20.672 1.00 91.31 271 ARG A C 1
ATOM 2142 O O . ARG A 1 271 ? 0.974 15.820 20.728 1.00 91.31 271 ARG A O 1
ATOM 2149 N N . PRO A 1 272 ? -0.859 16.361 19.537 1.00 91.88 272 PRO A N 1
ATOM 2150 C CA . PRO A 1 272 ? -2.173 16.980 19.381 1.00 91.88 272 PRO A CA 1
ATOM 2151 C C . PRO A 1 272 ? -3.293 16.195 20.095 1.00 91.88 272 PRO A C 1
ATOM 2153 O O . PRO A 1 272 ? -3.099 15.049 20.505 1.00 91.88 272 PRO A O 1
ATOM 2156 N N . ALA A 1 273 ? -4.437 16.847 20.321 1.00 90.75 273 ALA A N 1
ATOM 2157 C CA . ALA A 1 273 ? -5.535 16.258 21.083 1.00 90.75 273 ALA A CA 1
ATOM 2158 C C . ALA A 1 273 ? -6.219 15.140 20.275 1.00 90.75 273 ALA A C 1
ATOM 2160 O O . ALA A 1 273 ? -6.511 15.346 19.097 1.00 90.75 273 ALA A O 1
ATOM 2161 N N . PRO A 1 274 ? -6.498 13.972 20.879 1.00 91.88 274 PRO A N 1
ATOM 2162 C CA . PRO A 1 274 ? -7.273 12.932 20.217 1.00 91.88 274 PRO A CA 1
ATOM 2163 C C . PRO A 1 274 ? -8.730 13.377 20.067 1.00 91.88 274 PRO A C 1
ATOM 2165 O O . PRO A 1 274 ? -9.318 13.951 20.984 1.00 91.88 274 PRO A O 1
ATOM 2168 N N . PHE A 1 275 ? -9.311 13.086 18.912 1.00 94.50 275 PHE A N 1
ATOM 2169 C CA . PHE A 1 275 ? -10.700 13.380 18.575 1.00 94.50 275 PHE A CA 1
ATOM 2170 C C . PHE A 1 275 ? -11.245 12.270 17.669 1.00 94.50 275 PHE A C 1
ATOM 2172 O O . PHE A 1 275 ? -10.510 11.364 17.287 1.00 94.50 275 PHE A O 1
ATOM 2179 N N . ARG A 1 276 ? -12.543 12.286 17.361 1.00 95.62 276 ARG A N 1
ATOM 2180 C CA . ARG A 1 276 ? -13.219 11.148 16.717 1.00 95.62 276 ARG A CA 1
ATOM 2181 C C . ARG A 1 276 ? -12.692 10.871 15.312 1.00 95.62 276 ARG A C 1
ATOM 2183 O O . ARG A 1 276 ? -12.369 9.730 15.006 1.00 95.62 276 ARG A O 1
ATOM 2190 N N . GLU A 1 277 ? -12.592 11.901 14.482 1.00 94.50 277 GLU A N 1
ATOM 2191 C CA . GLU A 1 277 ? -12.199 11.789 13.075 1.00 94.50 277 GLU A CA 1
ATOM 2192 C C . GLU A 1 277 ? -10.721 11.412 12.907 1.00 94.50 277 GLU A C 1
ATOM 2194 O O . GLU A 1 277 ? -10.339 10.967 11.828 1.00 94.50 277 GLU A O 1
ATOM 2199 N N . LEU A 1 278 ? -9.923 11.503 13.983 1.00 95.44 278 LEU A N 1
ATOM 2200 C CA . LEU A 1 278 ? -8.561 10.978 14.018 1.00 95.44 278 LEU A CA 1
ATOM 2201 C C . LEU A 1 278 ? -8.507 9.484 13.696 1.00 95.44 278 LEU A C 1
ATOM 2203 O O . LEU A 1 278 ? -7.559 9.024 13.067 1.00 95.44 278 LEU A O 1
ATOM 2207 N N . PHE A 1 279 ? -9.497 8.730 14.171 1.00 97.00 279 PHE A N 1
ATOM 2208 C CA . PHE A 1 279 ? -9.539 7.282 14.055 1.00 97.00 279 PHE A CA 1
ATOM 2209 C C . PHE A 1 279 ? -10.507 6.895 12.943 1.00 97.00 279 PHE A C 1
ATOM 2211 O O . PHE A 1 279 ? -11.725 6.944 13.106 1.00 97.00 279 PHE A O 1
ATOM 2218 N N . GLN A 1 280 ? -9.965 6.472 11.808 1.00 96.81 280 GLN A N 1
ATOM 2219 C CA . GLN A 1 280 ? -10.745 5.992 10.677 1.00 96.81 280 GLN A CA 1
ATOM 2220 C C . GLN A 1 280 ? -10.861 4.464 10.746 1.00 96.81 280 GLN A C 1
ATOM 2222 O O . GLN A 1 280 ? -9.866 3.773 10.531 1.00 96.81 280 GLN A O 1
ATOM 2227 N N . PRO A 1 281 ? -12.036 3.893 11.064 1.00 96.81 281 PRO A N 1
ATOM 2228 C CA . PRO A 1 281 ? -12.209 2.445 11.081 1.00 96.81 281 PRO A CA 1
ATOM 2229 C C . PRO A 1 281 ? -12.265 1.856 9.676 1.00 96.81 281 PRO A C 1
ATOM 2231 O O . PRO A 1 281 ? -12.670 2.529 8.729 1.00 96.81 281 PRO A O 1
ATOM 2234 N N . PHE A 1 282 ? -11.913 0.574 9.589 1.00 96.69 282 PHE A N 1
ATOM 2235 C CA . PHE A 1 282 ? -11.956 -0.240 8.375 1.00 96.69 282 PHE A CA 1
ATOM 2236 C C . PHE A 1 282 ? -11.089 0.319 7.243 1.00 96.69 282 PHE A C 1
ATOM 2238 O O . PHE A 1 282 ? -11.527 0.430 6.097 1.00 96.69 282 PHE A O 1
ATOM 2245 N N . VAL A 1 283 ? -9.854 0.688 7.582 1.00 95.88 283 VAL A N 1
ATOM 2246 C CA . VAL A 1 283 ? -8.875 1.198 6.619 1.00 95.88 283 VAL A CA 1
ATOM 2247 C C . VAL A 1 283 ? -7.972 0.074 6.117 1.00 95.88 283 VAL A C 1
ATOM 2249 O O . VAL A 1 283 ? -7.489 -0.750 6.898 1.00 95.88 283 VAL A O 1
ATOM 2252 N N . VAL A 1 284 ? -7.721 0.058 4.809 1.00 94.50 284 VAL A N 1
ATOM 2253 C CA . VAL A 1 284 ? -6.787 -0.857 4.145 1.00 94.50 284 VAL A CA 1
ATOM 2254 C C . VAL A 1 284 ? -5.929 -0.094 3.130 1.00 94.50 284 VAL A C 1
ATOM 2256 O O . VAL A 1 284 ? -6.460 0.736 2.388 1.00 94.50 284 VAL A O 1
ATOM 2259 N N . PRO A 1 285 ? -4.610 -0.337 3.069 1.00 93.31 285 PRO A N 1
ATOM 2260 C CA . PRO A 1 285 ? -3.784 0.234 2.020 1.00 93.31 285 PRO A CA 1
ATOM 2261 C C . PRO A 1 285 ? -4.071 -0.450 0.677 1.00 93.31 285 PRO A C 1
ATOM 2263 O O . PRO A 1 285 ? -4.316 -1.658 0.604 1.00 93.31 285 PRO A O 1
ATOM 2266 N N . VAL A 1 286 ? -4.047 0.339 -0.393 1.00 93.12 286 VAL A N 1
ATOM 2267 C CA . VAL A 1 286 ? -4.293 -0.108 -1.766 1.00 93.12 286 VAL A CA 1
ATOM 2268 C C . VAL A 1 286 ? -3.173 0.365 -2.690 1.00 93.12 286 VAL A C 1
ATOM 2270 O O . VAL A 1 286 ? -2.600 1.438 -2.485 1.00 93.12 286 VAL A O 1
ATOM 2273 N N . CYS A 1 287 ? -2.868 -0.411 -3.730 1.00 92.06 287 CYS A N 1
ATOM 2274 C CA . CYS A 1 287 ? -1.885 -0.035 -4.749 1.00 92.06 287 CYS A CA 1
ATOM 2275 C C . CYS A 1 287 ? -2.463 -0.131 -6.162 1.00 92.06 287 CYS A C 1
ATOM 2277 O O . CYS A 1 287 ? -3.282 -1.001 -6.455 1.00 92.06 287 CYS A O 1
ATOM 2279 N N . ASN A 1 288 ? -2.038 0.774 -7.044 1.00 92.25 288 ASN A N 1
ATOM 2280 C CA . ASN A 1 288 ? -2.390 0.775 -8.461 1.00 92.25 288 ASN A CA 1
ATOM 2281 C C . ASN A 1 288 ? -1.457 -0.169 -9.220 1.00 92.25 288 ASN A C 1
ATOM 2283 O O . ASN A 1 288 ? -0.570 0.245 -9.964 1.00 92.25 288 ASN A O 1
ATOM 2287 N N . LEU A 1 289 ? -1.616 -1.457 -8.943 1.00 88.56 289 LEU A N 1
ATOM 2288 C CA . LEU A 1 289 ? -0.976 -2.537 -9.670 1.00 88.56 289 LEU A CA 1
ATOM 2289 C C . LEU A 1 289 ? -2.014 -3.611 -9.940 1.00 88.56 289 LEU A C 1
ATOM 2291 O O . LEU A 1 289 ? -2.916 -3.848 -9.138 1.00 88.56 289 LEU A O 1
ATOM 2295 N N . ARG A 1 290 ? -1.865 -4.271 -11.082 1.00 85.81 290 ARG A N 1
ATOM 2296 C CA . ARG A 1 290 ? -2.677 -5.421 -11.448 1.00 85.81 290 ARG A CA 1
ATOM 2297 C C . ARG A 1 290 ? -1.789 -6.439 -12.130 1.00 85.81 290 ARG A C 1
ATOM 2299 O O . ARG A 1 290 ? -1.156 -6.134 -13.138 1.00 85.81 290 ARG A O 1
ATOM 2306 N N . ARG A 1 291 ? -1.798 -7.659 -11.605 1.00 86.19 291 ARG A N 1
ATOM 2307 C CA . ARG A 1 291 ? -1.162 -8.797 -12.259 1.00 86.19 291 ARG A CA 1
ATOM 2308 C C . ARG A 1 291 ? -2.053 -9.304 -13.387 1.00 86.19 291 ARG A C 1
ATOM 2310 O O . ARG A 1 291 ? -3.261 -9.458 -13.212 1.00 86.19 291 ARG A O 1
ATOM 2317 N N . SER A 1 292 ? -1.463 -9.548 -14.549 1.00 87.31 292 SER A N 1
ATOM 2318 C CA . SER A 1 292 ? -2.166 -10.097 -15.706 1.00 87.31 292 SER A CA 1
ATOM 2319 C C . SER A 1 292 ? -1.177 -10.732 -16.677 1.00 87.31 292 SER A C 1
ATOM 2321 O O . SER A 1 292 ? -0.064 -10.219 -16.801 1.00 87.31 292 SER A O 1
ATOM 2323 N N . PRO A 1 293 ? -1.574 -11.787 -17.410 1.00 89.81 293 PRO A N 1
ATOM 2324 C CA . PRO A 1 293 ? -0.802 -12.246 -18.555 1.00 89.81 293 PRO A CA 1
ATOM 2325 C C . PRO A 1 293 ? -0.739 -11.164 -19.643 1.00 89.81 293 PRO A C 1
ATOM 2327 O O . PRO A 1 293 ? -1.661 -10.347 -19.781 1.00 89.81 293 PRO A O 1
ATOM 2330 N N . ALA A 1 294 ? 0.353 -11.181 -20.405 1.00 89.81 294 ALA A N 1
ATOM 2331 C CA . ALA A 1 294 ? 0.481 -10.471 -21.672 1.00 89.81 294 ALA A CA 1
ATOM 2332 C C . ALA A 1 294 ? -0.160 -11.286 -22.809 1.00 89.81 294 ALA A C 1
ATOM 2334 O O . ALA A 1 294 ? -0.479 -12.465 -22.639 1.00 89.81 294 ALA A O 1
ATOM 2335 N N . ALA A 1 295 ? -0.368 -10.654 -23.964 1.00 90.31 295 ALA A N 1
ATOM 2336 C CA . ALA A 1 295 ? -0.705 -11.381 -25.182 1.00 90.31 295 ALA A CA 1
ATOM 2337 C C . ALA A 1 295 ? 0.461 -12.320 -25.554 1.00 90.31 295 ALA A C 1
ATOM 2339 O O . ALA A 1 295 ? 1.609 -11.877 -25.460 1.00 90.31 295 ALA A O 1
ATOM 2340 N N . PRO A 1 296 ? 0.190 -13.574 -25.968 1.00 92.12 296 PRO A N 1
ATOM 2341 C CA . PRO A 1 296 ? 1.240 -14.502 -26.370 1.00 92.12 296 PRO A CA 1
ATOM 2342 C C . PRO A 1 296 ? 2.109 -13.926 -27.485 1.00 92.12 296 PRO A C 1
ATOM 2344 O O . PRO A 1 296 ? 1.597 -13.331 -28.438 1.00 92.12 296 PRO A O 1
ATOM 2347 N N . ILE A 1 297 ? 3.415 -14.132 -27.376 1.00 92.44 297 ILE A N 1
ATOM 2348 C CA . ILE A 1 297 ? 4.399 -13.662 -28.347 1.00 92.44 297 ILE A CA 1
ATOM 2349 C C . ILE A 1 297 ? 4.873 -14.858 -29.169 1.00 92.44 297 ILE A C 1
ATOM 2351 O O . ILE A 1 297 ? 5.368 -15.843 -28.624 1.00 92.44 297 ILE A O 1
ATOM 2355 N N . LEU A 1 298 ? 4.745 -14.771 -30.494 1.00 93.56 298 LEU A N 1
ATOM 2356 C CA . LEU A 1 298 ? 5.376 -15.725 -31.403 1.00 93.56 298 LEU A CA 1
ATOM 2357 C C . LEU A 1 298 ? 6.813 -15.272 -31.673 1.00 93.56 298 LEU A C 1
ATOM 2359 O O . LEU A 1 298 ? 7.028 -14.286 -32.374 1.00 93.56 298 LEU A O 1
ATOM 2363 N N . CYS A 1 299 ? 7.784 -15.988 -31.111 1.00 92.25 299 CYS A N 1
ATOM 2364 C CA . CYS A 1 299 ? 9.200 -15.783 -31.375 1.00 92.25 299 CYS A CA 1
ATOM 2365 C C . CYS A 1 299 ? 9.640 -16.682 -32.532 1.00 92.25 299 CYS A C 1
ATOM 2367 O O . CYS A 1 299 ? 9.800 -17.889 -32.359 1.00 92.25 299 CYS A O 1
ATOM 2369 N N . ASP A 1 300 ? 9.825 -16.085 -33.706 1.00 91.81 300 ASP A N 1
ATOM 2370 C CA . ASP A 1 300 ? 10.208 -16.757 -34.955 1.00 91.81 300 ASP A CA 1
ATOM 2371 C C . ASP A 1 300 ? 11.641 -16.416 -35.405 1.00 91.81 300 ASP A C 1
ATOM 2373 O O . ASP A 1 300 ? 12.072 -16.799 -36.487 1.00 91.81 300 ASP A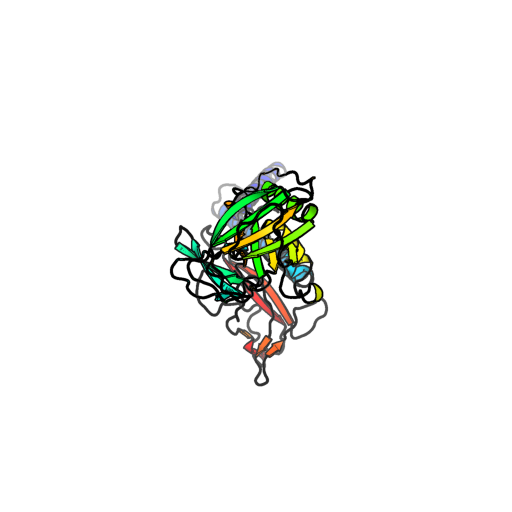 O 1
ATOM 2377 N N . GLY A 1 301 ? 12.385 -15.659 -34.594 1.00 87.56 301 GLY A N 1
ATOM 2378 C CA . GLY A 1 301 ? 13.752 -15.238 -34.901 1.00 87.56 301 GLY A CA 1
ATOM 2379 C C . GLY A 1 301 ? 13.870 -14.200 -36.023 1.00 87.56 301 GLY A C 1
ATOM 2380 O O . GLY A 1 301 ? 14.989 -13.914 -36.441 1.00 87.56 301 GLY A O 1
ATOM 2381 N N . THR A 1 302 ? 12.763 -13.629 -36.513 1.00 88.56 302 THR A N 1
ATOM 2382 C CA . THR A 1 302 ? 12.779 -12.614 -37.587 1.00 88.56 302 THR A CA 1
ATOM 2383 C C . THR A 1 302 ? 12.893 -11.181 -37.070 1.00 88.56 302 THR A C 1
ATOM 2385 O O . THR A 1 302 ? 13.206 -10.268 -37.835 1.00 88.56 302 THR A O 1
ATOM 2388 N N . GLN A 1 303 ? 12.641 -10.981 -35.774 1.00 87.12 303 GLN A N 1
ATOM 2389 C CA . GLN A 1 303 ? 12.661 -9.685 -35.102 1.00 87.12 303 GLN A CA 1
ATOM 2390 C C . GLN A 1 303 ? 13.688 -9.675 -33.969 1.00 87.12 303 GLN A C 1
ATOM 2392 O O . GLN A 1 303 ? 13.807 -10.647 -33.219 1.00 87.12 303 GLN A O 1
ATOM 2397 N N . ASP A 1 304 ? 14.371 -8.541 -33.811 1.00 83.44 304 ASP A N 1
ATOM 2398 C CA . ASP A 1 304 ? 15.335 -8.320 -32.726 1.00 83.44 304 ASP A CA 1
ATOM 2399 C C . ASP A 1 304 ? 14.642 -8.136 -31.364 1.00 83.44 304 ASP A C 1
ATOM 2401 O O . ASP A 1 304 ? 15.176 -8.520 -30.322 1.00 83.44 304 ASP A O 1
ATOM 2405 N N . ALA A 1 305 ? 13.440 -7.552 -31.370 1.00 87.75 305 ALA A N 1
ATOM 2406 C CA . ALA A 1 305 ? 12.654 -7.269 -30.178 1.00 87.75 305 ALA A CA 1
ATOM 2407 C C . ALA A 1 305 ? 11.163 -7.499 -30.442 1.00 87.75 305 ALA A C 1
ATOM 2409 O O . ALA A 1 305 ? 10.643 -7.133 -31.494 1.00 87.75 305 ALA A O 1
ATOM 2410 N N . TYR A 1 306 ? 10.471 -8.061 -29.455 1.00 90.31 306 TYR A N 1
ATOM 2411 C CA . TYR A 1 306 ? 9.062 -8.425 -29.539 1.00 90.31 306 TYR A CA 1
ATOM 2412 C C . TYR A 1 306 ? 8.244 -7.564 -28.572 1.00 90.31 306 TYR A C 1
ATOM 2414 O O . TYR A 1 306 ? 8.485 -7.616 -27.363 1.00 90.31 306 TYR A O 1
ATOM 2422 N N . PRO A 1 307 ? 7.293 -6.747 -29.054 1.00 89.06 307 PRO A N 1
ATOM 2423 C CA . PRO A 1 307 ? 6.534 -5.844 -28.199 1.00 89.06 307 PRO A CA 1
ATOM 2424 C C . PRO A 1 307 ? 5.637 -6.606 -27.219 1.00 89.06 307 PRO A C 1
ATOM 2426 O O . PRO A 1 307 ? 5.000 -7.602 -27.559 1.00 89.06 307 PRO A O 1
ATOM 2429 N N . ILE A 1 308 ? 5.560 -6.102 -25.988 1.00 88.69 308 ILE A N 1
ATOM 2430 C CA . ILE A 1 308 ? 4.687 -6.651 -24.952 1.00 88.69 308 ILE A CA 1
ATOM 2431 C C . ILE A 1 308 ? 3.348 -5.932 -25.033 1.00 88.69 308 ILE A C 1
ATOM 2433 O O . ILE A 1 308 ? 3.248 -4.734 -24.757 1.00 88.69 308 ILE A O 1
ATOM 2437 N N . HIS A 1 309 ? 2.303 -6.683 -25.363 1.00 85.69 309 HIS A N 1
ATOM 2438 C CA . HIS A 1 309 ? 0.946 -6.162 -25.424 1.00 85.69 309 HIS A CA 1
ATOM 2439 C C . HIS A 1 309 ? 0.112 -6.660 -24.251 1.00 85.69 309 HIS A C 1
ATOM 2441 O O . HIS A 1 309 ? 0.121 -7.840 -23.898 1.00 85.69 309 HIS A O 1
ATOM 2447 N N . PHE A 1 310 ? -0.643 -5.746 -23.649 1.00 83.06 310 PHE A N 1
ATOM 2448 C CA . PHE A 1 310 ? -1.665 -6.112 -22.683 1.00 83.06 310 PHE A CA 1
ATOM 2449 C C . PHE A 1 310 ? -2.851 -6.746 -23.423 1.00 83.06 310 PHE A C 1
ATOM 2451 O O . PHE A 1 310 ? -3.295 -6.217 -24.439 1.00 83.06 310 PHE A O 1
ATOM 2458 N N . VAL A 1 311 ? -3.370 -7.871 -22.917 1.00 80.56 311 VAL A N 1
ATOM 2459 C CA . VAL A 1 311 ? -4.447 -8.645 -23.575 1.00 80.56 311 VAL A CA 1
ATOM 2460 C C . VAL A 1 311 ? -5.713 -7.810 -23.792 1.00 80.56 311 VAL A C 1
ATOM 2462 O O . VAL A 1 311 ? -6.454 -8.028 -24.746 1.00 80.56 311 VAL A O 1
ATOM 2465 N N . HIS A 1 312 ? -5.963 -6.836 -22.915 1.00 72.81 312 HIS A N 1
ATOM 2466 C CA . HIS A 1 312 ? -7.106 -5.942 -23.032 1.00 72.81 312 HIS A CA 1
ATOM 2467 C C . HIS A 1 312 ? -6.636 -4.629 -23.655 1.00 72.81 312 HIS A C 1
ATOM 2469 O O . HIS A 1 312 ? -5.733 -3.982 -23.137 1.00 72.81 312 HIS A O 1
ATOM 2475 N N . SER A 1 313 ? -7.287 -4.176 -24.722 1.00 57.72 313 SER A N 1
ATOM 2476 C CA . SER A 1 313 ? -6.927 -2.945 -25.442 1.00 57.72 313 SER A CA 1
ATOM 2477 C C . SER A 1 313 ? -7.261 -1.648 -24.685 1.00 57.72 313 SER A C 1
ATOM 2479 O O . SER A 1 313 ? -7.341 -0.579 -25.291 1.00 57.72 313 SER A O 1
ATOM 2481 N N . ALA A 1 314 ? -7.516 -1.716 -23.375 1.00 63.12 314 ALA A N 1
ATOM 2482 C CA . ALA A 1 314 ? -7.818 -0.542 -22.572 1.00 63.12 314 ALA A CA 1
ATOM 2483 C C . ALA A 1 314 ? -6.559 0.331 -22.467 1.00 63.12 314 ALA A C 1
ATOM 2485 O O . ALA A 1 314 ? -5.585 -0.043 -21.815 1.00 63.12 314 ALA A O 1
ATOM 2486 N N . ALA A 1 315 ? -6.605 1.513 -23.084 1.00 60.94 315 ALA A N 1
ATOM 2487 C CA . ALA A 1 315 ? -5.508 2.484 -23.150 1.00 60.94 315 ALA A CA 1
ATOM 2488 C C . ALA A 1 315 ? -5.050 3.041 -21.781 1.00 60.94 315 ALA A C 1
ATOM 2490 O O . ALA A 1 315 ? -4.159 3.883 -21.719 1.00 60.94 315 ALA A O 1
ATOM 2491 N N . SER A 1 316 ? -5.656 2.594 -20.677 1.00 74.56 316 SER A N 1
ATOM 2492 C CA . SER A 1 316 ? -5.391 3.056 -19.313 1.00 74.56 316 SER A CA 1
ATOM 2493 C C . SER A 1 316 ? -4.290 2.282 -18.582 1.00 74.56 316 SER A C 1
ATOM 2495 O O . SER A 1 316 ? -3.925 2.674 -17.476 1.00 74.56 316 SER A O 1
ATOM 2497 N N . TYR A 1 317 ? -3.776 1.182 -19.146 1.00 80.75 317 TYR A N 1
ATOM 2498 C CA . TYR A 1 317 ? -2.734 0.374 -18.507 1.00 80.75 317 TYR A CA 1
ATOM 2499 C C . TYR A 1 317 ? -1.361 0.618 -19.130 1.00 80.75 317 TYR A C 1
ATOM 2501 O O . TYR A 1 317 ? -1.210 0.706 -20.347 1.00 80.75 317 TYR A O 1
ATOM 2509 N N . ARG A 1 318 ? -0.341 0.673 -18.273 1.00 84.06 318 ARG A N 1
ATOM 2510 C CA . ARG A 1 318 ? 1.070 0.713 -18.660 1.00 84.06 318 ARG A CA 1
ATOM 2511 C C . ARG A 1 318 ? 1.802 -0.431 -17.972 1.00 84.06 318 ARG A C 1
ATOM 2513 O O . ARG A 1 318 ? 1.517 -0.731 -16.813 1.00 84.06 318 ARG A O 1
ATOM 2520 N N . LEU A 1 319 ? 2.743 -1.056 -18.678 1.00 86.38 319 LEU A N 1
ATOM 2521 C CA . LEU A 1 319 ? 3.598 -2.078 -18.083 1.00 86.38 319 LEU A CA 1
ATOM 2522 C C . LEU A 1 319 ? 4.418 -1.459 -16.942 1.00 86.38 319 LEU A C 1
ATOM 2524 O O . LEU A 1 319 ? 5.144 -0.491 -17.153 1.00 86.38 319 LEU A O 1
ATOM 2528 N N . HIS A 1 320 ? 4.290 -2.026 -15.745 1.00 86.12 320 HIS A N 1
ATOM 2529 C CA . HIS A 1 320 ? 5.075 -1.633 -14.576 1.00 86.12 320 HIS A CA 1
ATOM 2530 C C . HIS A 1 320 ? 6.355 -2.470 -14.455 1.00 86.12 320 HIS A C 1
ATOM 2532 O O . HIS A 1 320 ? 7.452 -1.929 -14.349 1.00 86.12 320 HIS A O 1
ATOM 2538 N N . SER A 1 321 ? 6.204 -3.794 -14.468 1.00 84.94 321 SER A N 1
ATOM 2539 C CA . SER A 1 321 ? 7.281 -4.774 -14.332 1.00 84.94 321 SER A CA 1
ATOM 2540 C C . SER A 1 321 ? 6.867 -6.093 -14.975 1.00 84.94 321 SER A C 1
ATOM 2542 O O . SER A 1 321 ? 5.683 -6.325 -15.220 1.00 84.94 321 SER A O 1
ATOM 2544 N N . ILE A 1 322 ? 7.846 -6.957 -15.230 1.00 86.69 322 ILE A N 1
ATOM 2545 C CA . ILE A 1 322 ? 7.623 -8.336 -15.667 1.00 86.69 322 ILE A CA 1
ATOM 2546 C C . ILE A 1 322 ? 7.863 -9.247 -14.470 1.00 86.69 322 ILE A C 1
ATOM 2548 O O . ILE A 1 322 ? 8.953 -9.228 -13.903 1.00 86.69 322 ILE A O 1
ATOM 2552 N N . ASP A 1 323 ? 6.857 -10.043 -14.114 1.00 85.06 323 ASP A N 1
ATOM 2553 C CA . ASP A 1 323 ? 6.970 -11.025 -13.028 1.00 85.06 323 ASP A CA 1
ATOM 2554 C C . ASP A 1 323 ? 7.711 -12.293 -13.485 1.00 85.06 323 ASP A C 1
ATOM 2556 O O . ASP A 1 323 ? 8.400 -12.934 -12.699 1.00 85.06 323 ASP A O 1
ATOM 2560 N N . GLY A 1 324 ? 7.577 -12.660 -14.763 1.00 88.12 324 GLY A N 1
ATOM 2561 C CA . GLY A 1 324 ? 8.269 -13.793 -15.369 1.00 88.12 324 GLY A CA 1
ATOM 2562 C C . GLY A 1 324 ? 7.955 -13.930 -16.857 1.00 88.12 324 GLY A C 1
ATOM 2563 O O . GLY A 1 324 ? 6.905 -13.485 -17.321 1.00 88.12 324 GLY A O 1
ATOM 2564 N N . VAL A 1 325 ? 8.876 -14.550 -17.593 1.00 91.56 325 VAL A N 1
ATOM 2565 C CA . VAL A 1 325 ? 8.723 -14.898 -19.012 1.00 91.56 325 VAL A CA 1
ATOM 2566 C C . VAL A 1 325 ? 8.775 -16.413 -19.127 1.00 91.56 325 VAL A C 1
ATOM 2568 O O . VAL A 1 325 ? 9.647 -17.056 -18.542 1.00 91.56 325 VAL A O 1
ATOM 2571 N N . TYR A 1 326 ? 7.838 -16.995 -19.864 1.00 93.31 326 TYR A N 1
ATOM 2572 C CA . TYR A 1 326 ? 7.694 -18.440 -19.974 1.00 93.31 326 TYR A CA 1
ATOM 2573 C C . TYR A 1 326 ? 7.543 -18.818 -21.434 1.00 93.31 326 TYR A C 1
ATOM 2575 O O . TYR A 1 326 ? 6.874 -18.128 -22.173 1.00 93.31 326 TYR A O 1
ATOM 2583 N N . ARG A 1 327 ? 8.129 -19.932 -21.851 1.00 93.56 327 ARG A N 1
ATOM 2584 C CA . ARG A 1 327 ? 7.810 -20.566 -23.123 1.00 93.56 327 ARG A CA 1
ATOM 2585 C C . ARG A 1 327 ? 6.597 -21.466 -22.939 1.00 93.56 327 ARG A C 1
ATOM 2587 O O . ARG A 1 327 ? 6.594 -22.330 -22.058 1.00 93.56 327 ARG A O 1
ATOM 2594 N N . ILE A 1 328 ? 5.609 -21.309 -23.804 1.00 92.75 328 ILE A N 1
ATOM 2595 C CA . ILE A 1 328 ? 4.417 -22.147 -23.868 1.00 92.75 328 ILE A CA 1
ATOM 2596 C C . ILE A 1 328 ? 4.773 -23.419 -24.644 1.00 92.75 328 ILE A C 1
ATOM 2598 O O . ILE A 1 328 ? 5.123 -23.373 -25.821 1.00 92.75 328 ILE A O 1
ATOM 2602 N N . THR A 1 329 ? 4.713 -24.572 -23.976 1.00 91.06 329 THR A N 1
ATOM 2603 C CA . THR A 1 329 ? 4.942 -25.892 -24.587 1.00 91.06 329 THR A CA 1
ATOM 2604 C C . THR A 1 329 ? 3.731 -26.798 -24.374 1.00 91.06 329 THR A C 1
ATOM 2606 O O . THR A 1 329 ? 2.905 -26.538 -23.499 1.00 91.06 329 THR A O 1
ATOM 2609 N N . SER A 1 330 ? 3.642 -27.910 -25.112 1.00 88.56 330 SER A N 1
ATOM 2610 C CA . SER A 1 330 ? 2.588 -28.921 -24.911 1.00 88.56 330 SER A CA 1
ATOM 2611 C C . SER A 1 330 ? 2.561 -29.493 -23.488 1.00 88.56 330 SER A C 1
ATOM 2613 O O . SER A 1 330 ? 1.513 -29.921 -23.016 1.00 88.56 330 SER A O 1
ATOM 2615 N N . ASN A 1 331 ? 3.710 -29.484 -22.804 1.00 88.00 331 ASN A N 1
ATOM 2616 C CA . ASN A 1 331 ? 3.883 -30.030 -21.458 1.00 88.00 331 ASN A CA 1
ATOM 2617 C C . ASN A 1 331 ? 3.750 -28.955 -20.361 1.00 88.00 331 ASN A C 1
ATOM 2619 O O . ASN A 1 331 ? 3.983 -29.252 -19.191 1.00 88.00 331 ASN A O 1
ATOM 2623 N N . GLY A 1 332 ? 3.392 -27.716 -20.725 1.00 90.94 332 GLY A N 1
ATOM 2624 C CA . GLY A 1 332 ? 3.203 -26.594 -19.804 1.00 90.94 332 GLY A CA 1
ATOM 2625 C C . GLY A 1 332 ? 4.153 -25.416 -20.042 1.00 90.94 332 GLY A C 1
ATOM 2626 O O . GLY A 1 332 ? 4.788 -25.293 -21.093 1.00 90.94 332 GLY A O 1
ATOM 2627 N N . LEU A 1 333 ? 4.221 -24.526 -19.050 1.00 92.06 333 LEU A N 1
ATOM 2628 C CA . LEU A 1 333 ? 5.027 -23.305 -19.078 1.00 92.06 333 LEU A CA 1
ATOM 2629 C C . LEU A 1 333 ? 6.462 -23.593 -18.621 1.00 92.06 333 LEU A C 1
ATOM 2631 O O . LEU A 1 333 ? 6.681 -24.042 -17.497 1.00 92.06 333 LEU A O 1
ATOM 2635 N N . VAL A 1 334 ? 7.442 -23.303 -19.475 1.00 92.44 334 VAL A N 1
ATOM 2636 C CA . VAL A 1 334 ? 8.871 -23.459 -19.163 1.00 92.44 334 VAL A CA 1
ATOM 2637 C C . VAL A 1 334 ? 9.484 -22.074 -18.942 1.00 92.44 334 VAL A C 1
ATOM 2639 O O . VAL A 1 334 ? 9.476 -21.283 -19.880 1.00 92.44 334 VAL A O 1
ATOM 2642 N N . PRO A 1 335 ? 10.013 -21.738 -17.753 1.00 91.31 335 PRO A N 1
ATOM 2643 C CA . PRO A 1 335 ? 10.546 -20.402 -17.495 1.00 91.31 335 PRO A CA 1
ATOM 2644 C C . PRO A 1 335 ? 11.756 -20.096 -18.384 1.00 91.31 335 PRO A C 1
ATOM 2646 O O . PRO A 1 335 ? 12.654 -20.925 -18.536 1.00 91.31 335 PRO A O 1
ATOM 2649 N N . ILE A 1 336 ? 11.789 -18.886 -18.941 1.00 90.50 336 ILE A N 1
ATOM 2650 C CA . ILE A 1 336 ? 12.953 -18.322 -19.624 1.00 90.50 336 ILE A CA 1
ATOM 2651 C C . ILE A 1 336 ? 13.636 -17.387 -18.619 1.00 90.50 336 ILE A C 1
ATOM 2653 O O . ILE A 1 336 ? 12.992 -16.453 -18.149 1.00 90.50 336 ILE A O 1
ATOM 2657 N N . PRO A 1 337 ? 14.905 -17.612 -18.245 1.00 87.19 337 PRO A N 1
ATOM 2658 C CA . PRO A 1 337 ? 15.600 -16.738 -17.310 1.00 87.19 337 PRO A CA 1
ATOM 2659 C C . PRO A 1 337 ? 15.924 -15.378 -17.942 1.00 87.19 337 PRO A C 1
ATOM 2661 O O . PRO A 1 337 ? 16.166 -15.270 -19.146 1.00 87.19 337 PRO A O 1
ATOM 2664 N N . GLN A 1 338 ? 15.991 -14.335 -17.117 1.00 83.19 338 GLN A N 1
ATOM 2665 C CA . GLN A 1 338 ? 16.523 -13.045 -17.550 1.00 83.19 338 GLN A CA 1
ATOM 2666 C C . GLN A 1 338 ? 18.014 -13.191 -17.890 1.00 83.19 338 GLN A C 1
ATOM 2668 O O . GLN A 1 338 ? 18.745 -13.907 -17.199 1.00 83.19 338 GLN A O 1
ATOM 2673 N N . THR A 1 339 ? 18.477 -12.519 -18.944 1.00 79.94 339 THR A N 1
ATOM 2674 C CA . THR A 1 339 ? 19.895 -12.516 -19.314 1.00 79.94 339 THR A CA 1
ATOM 2675 C C . THR A 1 339 ? 20.736 -12.017 -18.146 1.00 79.94 339 THR A C 1
ATOM 2677 O O . THR A 1 339 ? 20.485 -10.956 -17.579 1.00 79.94 339 THR A O 1
ATOM 2680 N N . THR A 1 340 ? 21.771 -12.779 -17.807 1.00 70.31 340 THR A N 1
ATOM 2681 C CA . THR A 1 340 ? 22.814 -12.352 -16.870 1.00 70.31 340 THR A CA 1
ATOM 2682 C C . THR A 1 340 ? 24.132 -12.200 -17.626 1.00 70.31 340 THR A C 1
ATOM 2684 O O . THR A 1 340 ? 24.218 -12.526 -18.807 1.00 70.31 340 THR A O 1
ATOM 2687 N N . LEU A 1 341 ? 25.193 -11.740 -16.956 1.00 62.38 341 LEU A N 1
ATOM 2688 C CA . LEU A 1 341 ? 26.539 -11.710 -17.550 1.00 62.38 341 LEU A CA 1
ATOM 2689 C C . LEU A 1 341 ? 27.022 -13.096 -18.022 1.00 62.38 341 LEU A C 1
ATOM 2691 O O . LEU A 1 341 ? 27.935 -13.176 -18.838 1.00 62.38 341 LEU A O 1
ATOM 2695 N N . ARG A 1 342 ? 26.429 -14.189 -17.518 1.00 60.31 342 ARG A N 1
ATOM 2696 C CA . ARG A 1 342 ? 26.603 -15.527 -18.088 1.00 60.31 342 ARG A CA 1
ATOM 2697 C C . ARG A 1 342 ? 25.589 -15.735 -19.209 1.00 60.31 342 ARG A C 1
ATOM 2699 O O . ARG A 1 342 ? 24.384 -15.653 -18.977 1.00 60.31 342 ARG A O 1
ATOM 2706 N N . GLU A 1 343 ? 26.089 -16.069 -20.393 1.00 63.09 343 GLU A N 1
ATOM 2707 C CA . GLU A 1 343 ? 25.282 -16.429 -21.561 1.00 63.09 343 GLU A CA 1
ATOM 2708 C C . GLU A 1 343 ? 24.545 -17.757 -21.328 1.00 63.09 343 GLU A C 1
ATOM 2710 O O . GLU A 1 343 ? 25.012 -18.834 -21.691 1.00 63.09 343 GLU A O 1
ATOM 2715 N N . ALA A 1 344 ? 23.376 -17.685 -20.693 1.00 67.25 344 ALA A N 1
ATOM 2716 C CA . ALA A 1 344 ? 22.405 -18.768 -20.687 1.00 67.25 344 ALA A CA 1
ATOM 2717 C C . ALA A 1 344 ? 21.455 -18.566 -21.874 1.00 67.25 344 ALA A C 1
ATOM 2719 O O . ALA A 1 344 ? 20.852 -17.502 -22.014 1.00 67.25 344 ALA A O 1
ATOM 2720 N N . THR A 1 345 ? 21.334 -19.570 -22.741 1.00 76.12 345 THR A N 1
ATOM 2721 C CA . THR A 1 345 ? 20.295 -19.622 -23.777 1.00 76.12 345 THR A CA 1
ATOM 2722 C C . THR A 1 345 ? 19.333 -20.768 -23.446 1.00 76.12 345 THR A C 1
ATOM 2724 O O . THR A 1 345 ? 19.796 -21.861 -23.116 1.00 76.12 345 THR A O 1
ATOM 2727 N N . PRO A 1 346 ? 18.006 -20.553 -23.487 1.00 86.12 346 PRO A N 1
ATOM 2728 C CA . PRO A 1 346 ? 17.314 -19.307 -23.827 1.00 86.12 346 PRO A CA 1
ATOM 2729 C C . PRO A 1 346 ? 17.380 -18.253 -22.704 1.00 86.12 346 PRO A C 1
ATOM 2731 O O . PRO A 1 346 ? 17.462 -18.603 -21.529 1.00 86.12 346 PRO A O 1
ATOM 2734 N N . SER A 1 347 ? 17.320 -16.970 -23.063 1.00 87.75 347 SER A N 1
ATOM 2735 C CA . SER A 1 347 ? 17.206 -15.857 -22.104 1.00 87.75 347 SER A CA 1
ATOM 2736 C C . SER A 1 347 ? 16.425 -14.672 -22.672 1.00 87.75 347 SER A C 1
ATOM 2738 O O . SER A 1 347 ? 16.211 -14.590 -23.884 1.00 87.75 347 SER A O 1
ATOM 2740 N N . TYR A 1 348 ? 15.981 -13.764 -21.798 1.00 88.19 348 TYR A N 1
ATOM 2741 C CA . TYR A 1 348 ? 15.301 -12.529 -22.193 1.00 88.19 348 TYR A CA 1
ATOM 2742 C C . TYR A 1 348 ? 15.935 -11.271 -21.580 1.00 88.19 348 TYR A C 1
ATOM 2744 O O . TYR A 1 348 ? 16.424 -11.283 -20.451 1.00 88.19 348 TYR A O 1
ATOM 2752 N N . GLU A 1 349 ? 15.863 -10.154 -22.301 1.00 86.25 349 GLU A N 1
ATOM 2753 C CA . GLU A 1 349 ? 16.137 -8.806 -21.793 1.00 86.25 349 GLU A CA 1
ATOM 2754 C C . GLU A 1 349 ? 14.906 -7.922 -22.006 1.00 86.25 349 GLU A C 1
ATOM 2756 O O . GLU A 1 349 ? 14.207 -8.046 -23.012 1.00 86.25 349 GLU A O 1
ATOM 2761 N N . LEU A 1 350 ? 14.638 -7.017 -21.064 1.00 84.75 350 LEU A N 1
ATOM 2762 C CA . LEU A 1 350 ? 13.594 -6.008 -21.217 1.00 84.75 350 LEU A CA 1
ATOM 2763 C C . LEU A 1 350 ? 14.185 -4.751 -21.851 1.00 84.75 350 LEU A C 1
ATOM 2765 O O . LEU A 1 350 ? 15.116 -4.153 -21.307 1.00 84.75 350 LEU A O 1
ATOM 2769 N N . GLU A 1 351 ? 13.608 -4.319 -22.964 1.00 82.50 351 GLU A N 1
ATOM 2770 C CA . GLU A 1 351 ? 13.918 -3.043 -23.588 1.00 82.50 351 GLU A CA 1
ATOM 2771 C C . GLU A 1 351 ? 12.720 -2.095 -23.499 1.00 82.50 351 GLU A C 1
ATOM 2773 O O . GLU A 1 351 ? 11.588 -2.445 -23.831 1.00 82.50 351 GLU A O 1
ATOM 2778 N N . HIS A 1 352 ? 12.979 -0.867 -23.052 1.00 74.31 352 HIS A N 1
ATOM 2779 C CA . HIS A 1 352 ? 12.011 0.219 -23.127 1.00 74.31 352 HIS A CA 1
ATOM 2780 C C . HIS A 1 352 ? 12.328 1.052 -24.365 1.00 74.31 352 HIS A C 1
ATOM 2782 O O . HIS A 1 352 ? 13.328 1.773 -24.401 1.00 74.31 352 HIS A O 1
ATOM 2788 N N . VAL A 1 353 ? 11.476 0.944 -25.378 1.00 65.31 353 VAL A N 1
ATOM 2789 C CA . VAL A 1 353 ? 11.594 1.698 -26.619 1.00 65.31 353 VAL A CA 1
ATOM 2790 C C . VAL A 1 353 ? 10.863 3.022 -26.446 1.00 65.31 353 VAL A C 1
ATOM 2792 O O . VAL A 1 353 ? 9.647 3.073 -26.246 1.00 65.31 353 VAL A O 1
ATOM 2795 N N . HIS A 1 354 ? 11.622 4.110 -26.524 1.00 60.88 354 HIS A N 1
ATOM 2796 C CA . HIS A 1 354 ? 11.069 5.454 -26.582 1.00 60.88 354 HIS A CA 1
ATOM 2797 C C . HIS A 1 354 ? 10.690 5.739 -28.036 1.00 60.88 354 HIS A C 1
ATOM 2799 O O . HIS A 1 354 ? 11.571 5.918 -28.878 1.00 60.88 354 HIS A O 1
ATOM 2805 N N . ILE A 1 355 ? 9.393 5.748 -28.346 1.00 54.12 355 ILE A N 1
ATOM 2806 C CA . ILE A 1 355 ? 8.919 6.170 -29.665 1.00 54.12 355 ILE A CA 1
ATOM 2807 C C . ILE A 1 355 ? 8.675 7.681 -29.586 1.00 54.12 355 ILE A C 1
ATOM 2809 O O . ILE A 1 355 ? 7.746 8.106 -28.889 1.00 54.12 355 ILE A O 1
ATOM 2813 N N . PRO A 1 356 ? 9.500 8.520 -30.241 1.00 48.50 356 PRO A N 1
ATOM 2814 C CA . PRO A 1 356 ? 9.230 9.946 -30.301 1.00 48.50 356 PRO A CA 1
ATOM 2815 C C . PRO A 1 356 ? 7.936 10.165 -31.089 1.00 48.50 356 PRO A C 1
ATOM 2817 O O . PRO A 1 356 ? 7.856 9.852 -32.277 1.00 48.50 356 PRO A O 1
ATOM 2820 N N . ASN A 1 357 ? 6.913 10.701 -30.425 1.00 46.00 357 ASN A N 1
ATOM 2821 C CA . ASN A 1 357 ? 5.690 11.114 -31.098 1.00 46.00 357 ASN A CA 1
ATOM 2822 C C . ASN A 1 357 ? 5.983 12.367 -31.931 1.00 46.00 357 ASN A C 1
ATOM 2824 O O . ASN A 1 357 ? 6.443 13.385 -31.407 1.00 46.00 357 ASN A O 1
ATOM 2828 N N . ALA A 1 358 ? 5.693 12.304 -33.230 1.00 39.75 358 ALA A N 1
ATOM 2829 C CA . ALA A 1 358 ? 5.722 13.458 -34.121 1.00 39.75 358 ALA A CA 1
ATOM 2830 C C . ALA A 1 358 ? 4.566 14.410 -33.755 1.00 39.75 358 ALA A C 1
ATOM 2832 O O . ALA A 1 358 ? 3.495 14.351 -34.347 1.00 39.75 358 ALA A O 1
ATOM 2833 N N . GLY A 1 359 ? 4.738 15.232 -32.714 1.00 41.84 359 GLY A N 1
ATOM 2834 C CA . GLY A 1 359 ? 3.698 16.181 -32.294 1.00 41.84 359 GLY A CA 1
ATOM 2835 C C . GLY A 1 359 ? 3.822 16.807 -30.904 1.00 41.84 359 GLY A C 1
ATOM 2836 O O . GLY A 1 359 ? 2.884 17.469 -30.475 1.00 41.84 359 GLY A O 1
ATOM 2837 N N . GLY A 1 360 ? 4.919 16.607 -30.165 1.00 37.00 360 GLY A N 1
ATOM 2838 C CA . GLY A 1 360 ? 5.129 17.282 -28.872 1.00 37.00 360 GLY A CA 1
ATOM 2839 C C . GLY A 1 360 ? 4.230 16.809 -27.718 1.00 37.00 360 GLY A C 1
ATOM 2840 O O . GLY A 1 360 ? 4.341 17.328 -26.611 1.00 37.00 360 GLY A O 1
ATOM 2841 N N . GLN A 1 361 ? 3.373 15.806 -27.933 1.00 38.06 361 GLN A N 1
ATOM 2842 C CA . GLN A 1 361 ? 2.747 15.052 -26.846 1.00 38.06 361 GLN A CA 1
ATOM 2843 C C . GLN A 1 361 ? 3.727 14.001 -26.317 1.00 38.06 361 GLN A C 1
ATOM 2845 O O . GLN A 1 361 ? 4.576 13.508 -27.063 1.00 38.06 361 GLN A O 1
ATOM 2850 N N . SER A 1 362 ? 3.618 13.686 -25.023 1.00 42.34 362 SER A N 1
ATOM 2851 C CA . SER A 1 362 ? 4.500 12.758 -24.309 1.00 42.34 362 SER A CA 1
ATOM 2852 C C . SER A 1 362 ? 4.786 11.495 -25.128 1.00 42.34 362 SER A C 1
ATOM 2854 O O . SER A 1 362 ? 3.883 10.884 -25.704 1.00 42.34 362 SER A O 1
ATOM 2856 N N . ALA A 1 363 ? 6.066 11.130 -25.220 1.00 47.25 363 ALA A N 1
ATOM 2857 C CA . ALA A 1 363 ? 6.507 9.938 -25.929 1.00 47.25 363 ALA A CA 1
ATOM 2858 C C . ALA A 1 363 ? 5.798 8.692 -25.376 1.00 47.25 363 ALA A C 1
ATOM 2860 O O . ALA A 1 363 ? 5.678 8.516 -24.159 1.00 47.25 363 ALA A O 1
ATOM 2861 N N . SER A 1 364 ? 5.327 7.824 -26.273 1.00 53.78 364 SER A N 1
ATOM 2862 C CA . SER A 1 364 ? 4.782 6.529 -25.874 1.00 53.78 364 SER A CA 1
ATOM 2863 C C . SER A 1 364 ? 5.947 5.577 -25.620 1.00 53.78 364 SER A C 1
ATOM 2865 O O . SER A 1 364 ? 6.601 5.113 -26.556 1.00 53.78 364 SER A O 1
ATOM 2867 N N . GLU A 1 365 ? 6.230 5.298 -24.348 1.00 63.00 365 GLU A N 1
ATOM 2868 C CA . GLU A 1 365 ? 7.149 4.226 -23.967 1.00 63.00 365 GLU A CA 1
ATOM 2869 C C . GLU A 1 365 ? 6.479 2.879 -24.231 1.00 63.00 365 GLU A C 1
ATOM 2871 O O . GLU A 1 365 ? 5.525 2.498 -23.550 1.00 63.00 365 GLU A O 1
ATOM 2876 N N . THR A 1 366 ? 6.986 2.152 -25.224 1.00 72.38 366 THR A N 1
ATOM 2877 C CA . THR A 1 366 ? 6.565 0.774 -25.491 1.00 72.38 366 THR A CA 1
ATOM 2878 C C . THR A 1 366 ? 7.633 -0.156 -24.941 1.00 72.38 366 THR A C 1
ATOM 2880 O O . THR A 1 366 ? 8.823 0.090 -25.116 1.00 72.38 366 THR A O 1
ATOM 2883 N N . SER A 1 367 ? 7.228 -1.206 -24.234 1.00 83.75 367 SER A N 1
ATOM 2884 C CA . SER A 1 367 ? 8.171 -2.191 -23.700 1.00 83.75 367 SER A CA 1
ATOM 2885 C C . SER A 1 367 ? 8.194 -3.420 -24.599 1.00 83.75 367 SER A C 1
ATOM 2887 O O . SER A 1 367 ? 7.142 -3.867 -25.054 1.00 83.75 367 SER A O 1
ATOM 2889 N N . ALA A 1 368 ? 9.383 -3.951 -24.855 1.00 88.69 368 ALA A N 1
ATOM 2890 C CA . ALA A 1 368 ? 9.606 -5.110 -25.705 1.00 88.69 368 ALA A CA 1
ATOM 2891 C C . ALA A 1 368 ? 10.570 -6.098 -25.038 1.00 88.69 368 ALA A C 1
ATOM 2893 O O . ALA A 1 368 ? 11.415 -5.714 -24.225 1.00 88.69 368 ALA A O 1
ATOM 2894 N N . LEU A 1 369 ? 10.436 -7.374 -25.385 1.00 89.56 369 LEU A N 1
ATOM 2895 C CA . LEU A 1 369 ? 11.372 -8.427 -25.015 1.00 89.56 369 LEU A CA 1
ATOM 2896 C C . LEU A 1 369 ? 12.401 -8.616 -26.123 1.00 89.56 369 LEU A C 1
ATOM 2898 O O . LEU A 1 369 ? 12.039 -8.891 -27.264 1.00 89.56 369 LEU A O 1
ATOM 2902 N N . ILE A 1 370 ? 13.680 -8.553 -25.772 1.00 89.06 370 ILE A N 1
ATOM 2903 C CA . ILE A 1 370 ? 14.760 -9.089 -26.601 1.00 89.06 370 ILE A CA 1
ATOM 2904 C C . ILE A 1 370 ? 14.953 -10.538 -26.171 1.00 89.06 370 ILE A C 1
ATOM 2906 O O . ILE A 1 370 ? 15.296 -10.809 -25.019 1.00 89.06 370 ILE A O 1
ATOM 2910 N N . LEU A 1 371 ? 14.714 -11.473 -27.084 1.00 88.88 371 LEU A N 1
ATOM 2911 C CA . LEU A 1 371 ? 14.730 -12.905 -26.797 1.00 88.88 371 LEU A CA 1
ATOM 2912 C C . LEU A 1 371 ? 15.957 -13.553 -27.427 1.00 88.88 371 LEU A C 1
ATOM 2914 O O . LEU A 1 371 ? 16.093 -13.613 -28.647 1.00 88.88 371 LEU A O 1
ATOM 2918 N N . ARG A 1 372 ? 16.851 -14.088 -26.594 1.00 88.00 372 ARG A N 1
ATOM 2919 C CA . ARG A 1 372 ? 18.031 -14.828 -27.051 1.00 88.00 372 ARG A CA 1
ATOM 2920 C C . ARG A 1 372 ? 17.674 -16.296 -27.242 1.00 88.00 372 ARG A C 1
ATOM 2922 O O . ARG A 1 372 ? 17.930 -17.134 -26.377 1.00 88.00 372 ARG A O 1
ATOM 2929 N N . MET A 1 373 ? 17.067 -16.595 -28.389 1.00 87.75 373 MET A N 1
ATOM 2930 C CA . MET A 1 373 ? 16.645 -17.942 -28.781 1.00 87.75 373 MET A CA 1
ATOM 2931 C C . MET A 1 373 ? 17.152 -18.284 -30.191 1.00 87.75 373 MET A C 1
ATOM 2933 O O . MET A 1 373 ? 16.399 -18.171 -31.153 1.00 87.75 373 MET A O 1
ATOM 2937 N N . PRO A 1 374 ? 18.416 -18.727 -30.347 1.00 84.25 374 PRO A N 1
ATOM 2938 C CA . PRO A 1 374 ? 19.017 -18.960 -31.667 1.00 84.25 374 PRO A CA 1
ATOM 2939 C C . PRO A 1 374 ? 18.264 -19.984 -32.527 1.00 84.25 374 PRO A C 1
ATOM 2941 O O . PRO A 1 374 ? 18.286 -19.907 -33.751 1.00 84.25 374 PRO A O 1
ATOM 2944 N N . SER A 1 375 ? 17.582 -20.942 -31.892 1.00 86.31 375 SER A N 1
ATOM 2945 C CA . SER A 1 375 ? 16.788 -21.963 -32.580 1.00 86.31 375 SER A CA 1
ATOM 2946 C C . SER A 1 375 ? 15.432 -21.461 -33.086 1.00 86.31 375 SER A C 1
ATOM 2948 O O . SER A 1 375 ? 14.805 -22.178 -33.857 1.00 86.31 375 SER A O 1
ATOM 2950 N N . ALA A 1 376 ? 14.978 -20.263 -32.692 1.00 88.06 376 ALA A N 1
ATOM 2951 C CA . ALA A 1 376 ? 13.632 -19.760 -32.996 1.00 88.06 376 ALA A CA 1
ATOM 2952 C C . ALA A 1 376 ? 13.357 -19.593 -34.501 1.00 88.06 376 ALA A C 1
ATOM 2954 O O . ALA A 1 376 ? 12.214 -19.717 -34.925 1.00 88.06 376 ALA A O 1
ATOM 2955 N N . LEU A 1 377 ? 14.403 -19.376 -35.310 1.00 88.62 377 LEU A N 1
ATOM 2956 C CA . LEU A 1 377 ? 14.284 -19.290 -36.771 1.00 88.62 377 LEU A CA 1
ATOM 2957 C C . LEU A 1 377 ? 13.928 -20.638 -37.421 1.00 88.62 377 LEU A C 1
ATOM 2959 O O . LEU A 1 377 ? 13.330 -20.678 -38.492 1.00 88.62 377 LEU A O 1
ATOM 2963 N N . VAL A 1 378 ? 14.326 -21.744 -36.787 1.00 90.50 378 VAL A N 1
ATOM 2964 C CA . VAL A 1 378 ? 14.069 -23.110 -37.271 1.00 90.50 378 VAL A CA 1
ATOM 2965 C C . VAL A 1 378 ? 12.830 -23.700 -36.601 1.00 90.50 378 VAL A C 1
ATOM 2967 O O . VAL A 1 378 ? 12.055 -24.395 -37.250 1.00 90.50 378 VAL A O 1
ATOM 2970 N N . ASP A 1 379 ? 12.648 -23.413 -35.313 1.00 89.75 379 ASP A N 1
ATOM 2971 C CA . ASP A 1 379 ? 11.548 -23.897 -34.481 1.00 89.75 379 ASP A CA 1
ATOM 2972 C C . ASP A 1 379 ? 10.928 -22.719 -33.707 1.00 89.75 379 ASP A C 1
ATOM 2974 O O . ASP A 1 379 ? 11.390 -22.391 -32.604 1.00 89.75 379 ASP A O 1
ATOM 2978 N N . PRO A 1 380 ? 9.933 -22.029 -34.302 1.00 91.25 380 PRO A N 1
ATOM 2979 C CA . PRO A 1 380 ? 9.273 -20.894 -33.673 1.00 91.25 380 PRO A CA 1
ATOM 2980 C C . PRO A 1 380 ? 8.633 -21.271 -32.337 1.00 91.25 380 PRO A C 1
ATOM 2982 O O . PRO A 1 380 ? 7.933 -22.276 -32.217 1.00 91.25 380 PRO A O 1
ATOM 2985 N N . ALA A 1 381 ? 8.827 -20.427 -31.328 1.00 90.81 381 ALA A N 1
ATOM 2986 C CA . ALA A 1 381 ? 8.332 -20.662 -29.977 1.00 90.81 381 ALA A CA 1
ATOM 2987 C C . ALA A 1 381 ? 7.210 -19.684 -29.614 1.00 90.81 381 ALA A C 1
ATOM 2989 O O . ALA A 1 381 ? 7.304 -18.490 -29.889 1.00 90.81 381 ALA A O 1
ATOM 2990 N N . GLN A 1 382 ? 6.173 -20.180 -28.938 1.00 93.19 382 GLN A N 1
ATOM 2991 C CA . GLN A 1 382 ? 5.202 -19.321 -28.259 1.00 93.19 382 GLN A CA 1
ATOM 2992 C C . GLN A 1 382 ? 5.689 -18.999 -26.848 1.00 93.19 382 GLN A C 1
ATOM 2994 O O . GLN A 1 382 ? 6.165 -19.885 -26.133 1.00 93.19 382 GLN A O 1
ATOM 2999 N N . ILE A 1 383 ? 5.575 -17.734 -26.461 1.00 90.44 383 ILE A N 1
ATOM 3000 C CA . ILE A 1 383 ? 6.030 -17.175 -25.184 1.00 90.44 383 ILE A CA 1
ATOM 3001 C C . ILE A 1 383 ? 4.854 -16.509 -24.483 1.00 90.44 383 ILE A C 1
ATOM 3003 O O . ILE A 1 383 ? 4.099 -15.791 -25.180 1.00 90.44 383 ILE A O 1
#